Protein AF-0000000066314876 (afdb_homodimer)

GO terms:
  GO:0000307 cyclin-dependent protein kinase holoenzyme complex (C, IDA)
  GO:2001178 positive regulation of mediator complex assembly (P, IDA)
  GO:0005634 nucleus (C, HDA)

Structure (mmCIF, N/CA/C/O backbone):
data_AF-0000000066314876-model_v1
#
loop_
_entity.id
_entity.type
_entity.pdbx_description
1 polymer 'Uncharacterized cyclin-L1-like protein C1296.05c'
#
loop_
_atom_site.group_PDB
_atom_site.id
_atom_site.type_symbol
_atom_site.label_atom_id
_atom_site.label_alt_id
_atom_site.label_comp_id
_atom_site.label_asym_id
_atom_site.label_entity_id
_atom_site.label_seq_id
_atom_site.pdbx_PDB_ins_code
_atom_site.Cartn_x
_atom_site.Cartn_y
_atom_site.Cartn_z
_atom_site.occupancy
_atom_site.B_iso_or_equiv
_atom_site.auth_seq_id
_atom_site.auth_comp_id
_atom_site.auth_asym_id
_atom_site.auth_atom_id
_atom_site.pdbx_PDB_model_num
ATOM 1 N N . MET A 1 1 ? -9.469 34.906 3.01 1 32.78 1 MET A N 1
ATOM 2 C CA . MET A 1 1 ? -9.688 34.094 1.82 1 32.78 1 MET A CA 1
ATOM 3 C C . MET A 1 1 ? -9.141 32.688 2.02 1 32.78 1 MET A C 1
ATOM 5 O O . MET A 1 1 ? -9.594 31.734 1.369 1 32.78 1 MET A O 1
ATOM 9 N N . ALA A 1 2 ? -8 32.656 2.814 1 41.06 2 ALA A N 1
ATOM 10 C CA . ALA A 1 2 ? -7.234 31.469 3.164 1 41.06 2 ALA A CA 1
ATOM 11 C C . ALA A 1 2 ? -8.039 30.562 4.09 1 41.06 2 ALA A C 1
ATOM 13 O O . ALA A 1 2 ? -7.887 29.328 4.047 1 41.06 2 ALA A O 1
ATOM 14 N N . ASP A 1 3 ? -8.867 31.156 4.742 1 45.91 3 ASP A N 1
ATOM 15 C CA . ASP A 1 3 ? -9.68 30.547 5.785 1 45.91 3 ASP A CA 1
ATOM 16 C C . ASP A 1 3 ? -10.609 29.484 5.203 1 45.91 3 ASP A C 1
ATOM 18 O O . ASP A 1 3 ? -10.891 28.469 5.844 1 45.91 3 ASP A O 1
ATOM 22 N N . SER A 1 4 ? -11.047 29.797 3.988 1 48.03 4 SER A N 1
ATOM 23 C CA . SER A 1 4 ? -12.086 29.016 3.328 1 48.03 4 SER A CA 1
ATOM 24 C C . SER A 1 4 ? -11.555 27.672 2.828 1 48.03 4 SER A C 1
ATOM 26 O O . SER A 1 4 ? -12.328 26.781 2.508 1 48.03 4 SER A O 1
ATOM 28 N N . LEU A 1 5 ? -10.211 27.625 2.797 1 53.84 5 LEU A N 1
ATOM 29 C CA . LEU A 1 5 ? -9.602 26.5 2.102 1 53.84 5 LEU A CA 1
ATOM 30 C C . LEU A 1 5 ? -9.172 25.422 3.09 1 53.84 5 LEU A C 1
ATOM 32 O O . LEU A 1 5 ? -8.602 24.391 2.693 1 53.84 5 LEU A O 1
ATOM 36 N N . VAL A 1 6 ? -9.484 25.781 4.359 1 63.75 6 VAL A N 1
ATOM 37 C CA . VAL A 1 6 ? -8.914 24.859 5.332 1 63.75 6 VAL A CA 1
ATOM 38 C C . VAL A 1 6 ? -10.031 24.266 6.199 1 63.75 6 VAL A C 1
ATOM 40 O O . VAL A 1 6 ? -10.922 24.984 6.645 1 63.75 6 VAL A O 1
ATOM 43 N N . HIS A 1 7 ? -10.102 23.047 6.176 1 69.38 7 HIS A N 1
ATOM 44 C CA . HIS A 1 7 ? -11.016 22.406 7.109 1 69.38 7 HIS A CA 1
ATOM 45 C C . HIS A 1 7 ? -10.656 22.734 8.555 1 69.38 7 HIS A C 1
ATOM 47 O O . HIS A 1 7 ? -9.547 23.188 8.828 1 69.38 7 HIS A O 1
ATOM 53 N N . SER A 1 8 ? -11.727 22.656 9.359 1 74.56 8 SER A N 1
ATOM 54 C CA . SER A 1 8 ? -11.523 22.938 10.773 1 74.56 8 SER A CA 1
ATOM 55 C C . SER A 1 8 ? -10.477 22 11.383 1 74.56 8 SER A C 1
ATOM 57 O O . SER A 1 8 ? -10.5 20.797 11.141 1 74.56 8 SER A O 1
ATOM 59 N N . LEU A 1 9 ? -9.547 22.609 12.031 1 82.44 9 LEU A N 1
ATOM 60 C CA . LEU A 1 9 ? -8.523 21.859 12.742 1 82.44 9 LEU A CA 1
ATOM 61 C C . LEU A 1 9 ? -9.031 21.391 14.102 1 82.44 9 LEU A C 1
ATOM 63 O O . LEU A 1 9 ? -9.992 21.953 14.633 1 82.44 9 LEU A O 1
ATOM 67 N N . ALA A 1 10 ? -8.461 20.359 14.609 1 87.06 10 ALA A N 1
ATOM 68 C CA . ALA A 1 10 ? -8.867 19.828 15.906 1 87.06 10 ALA A CA 1
ATOM 69 C C . ALA A 1 10 ? -8.461 20.766 17.047 1 87.06 10 ALA A C 1
ATOM 71 O O . ALA A 1 10 ? -7.375 21.344 17.016 1 87.06 10 ALA A O 1
ATOM 72 N N . SER A 1 11 ? -9.352 20.922 17.984 1 88.06 11 SER A N 1
ATOM 73 C CA . SER A 1 11 ? -9.047 21.719 19.188 1 88.06 11 SER A CA 1
ATOM 74 C C . SER A 1 11 ? -8.18 20.938 20.156 1 88.06 11 SER A C 1
ATOM 76 O O . SER A 1 11 ? -8.062 19.719 20.047 1 88.06 11 SER A O 1
ATOM 78 N N . SER A 1 12 ? -7.59 21.641 21.062 1 89.12 12 SER A N 1
ATOM 79 C CA . SER A 1 12 ? -6.785 21 22.094 1 89.12 12 SER A CA 1
ATOM 80 C C . SER A 1 12 ? -7.617 20.016 22.906 1 89.12 12 SER A C 1
ATOM 82 O O . SER A 1 12 ? -7.129 18.953 23.281 1 89.12 12 SER A O 1
ATOM 84 N N . SER A 1 13 ? -8.812 20.422 23.172 1 90.31 13 SER A N 1
ATOM 85 C CA . SER A 1 13 ? -9.695 19.547 23.938 1 90.31 13 SER A CA 1
ATOM 86 C C . SER A 1 13 ? -10.008 18.266 23.172 1 90.31 13 SER A C 1
ATOM 88 O O . SER A 1 13 ? -10.062 17.188 23.766 1 90.31 13 SER A O 1
ATOM 90 N N . GLN A 1 14 ? -10.203 18.391 21.906 1 89.62 14 GLN A N 1
ATOM 91 C CA . GLN A 1 14 ? -10.469 17.234 21.062 1 89.62 14 GLN A CA 1
ATOM 92 C C . GLN A 1 14 ? -9.258 16.297 21.031 1 89.62 14 GLN A C 1
ATOM 94 O O . GLN A 1 14 ? -9.414 15.07 21.078 1 89.62 14 GLN A O 1
ATOM 99 N N . LEU A 1 15 ? -8.117 16.891 20.953 1 90.56 15 LEU A N 1
ATOM 100 C CA . LEU A 1 15 ? -6.883 16.109 20.906 1 90.56 15 LEU A CA 1
ATOM 101 C C . LEU A 1 15 ? -6.652 15.375 22.234 1 90.56 15 LEU A C 1
ATOM 103 O O . LEU A 1 15 ? -6.211 14.227 22.234 1 90.56 15 LEU A O 1
ATOM 107 N N . GLU A 1 16 ? -6.965 16.047 23.328 1 90.5 16 GLU A N 1
ATOM 108 C CA . GLU A 1 16 ? -6.855 15.414 24.641 1 90.5 16 GLU A CA 1
ATOM 109 C C . GLU A 1 16 ? -7.828 14.25 24.781 1 90.5 16 GLU A C 1
ATOM 111 O O . GLU A 1 16 ? -7.48 13.203 25.328 1 90.5 16 GLU A O 1
ATOM 116 N N . ALA A 1 17 ? -8.977 14.508 24.344 1 89.94 17 ALA A N 1
ATOM 117 C CA . ALA A 1 17 ? -9.977 13.445 24.359 1 89.94 17 ALA A CA 1
ATOM 118 C C . ALA A 1 17 ? -9.523 12.25 23.531 1 89.94 17 ALA A C 1
ATOM 120 O O . ALA A 1 17 ? -9.648 11.102 23.969 1 89.94 17 ALA A O 1
ATOM 121 N N . PHE A 1 18 ? -8.984 12.484 22.359 1 92 18 PHE A N 1
ATOM 122 C CA . PHE A 1 18 ? -8.477 11.43 21.484 1 92 18 PHE A CA 1
ATOM 123 C C . PHE A 1 18 ? -7.375 10.641 22.188 1 92 18 PHE A C 1
ATOM 125 O O . PHE A 1 18 ? -7.387 9.406 22.172 1 92 18 PHE A O 1
ATOM 132 N N . ASP A 1 19 ? -6.512 11.32 22.844 1 88.56 19 ASP A N 1
ATOM 133 C CA . ASP A 1 19 ? -5.344 10.703 23.469 1 88.56 19 ASP A CA 1
ATOM 134 C C . ASP A 1 19 ? -5.75 9.867 24.688 1 88.56 19 ASP A C 1
ATOM 136 O O . ASP A 1 19 ? -4.984 9.008 25.141 1 88.56 19 ASP A O 1
ATOM 140 N N . SER A 1 20 ? -6.914 10.148 25.188 1 89.75 20 SER A N 1
ATOM 141 C CA . SER A 1 20 ? -7.383 9.43 26.359 1 89.75 20 SER A CA 1
ATOM 142 C C . SER A 1 20 ? -7.945 8.062 25.984 1 89.75 20 SER A C 1
ATOM 144 O O . SER A 1 20 ? -8.125 7.199 26.859 1 89.75 20 SER A O 1
ATOM 146 N N . PHE A 1 21 ? -8.18 7.867 24.75 1 86.06 21 PHE A N 1
ATOM 147 C CA . PHE A 1 21 ? -8.742 6.594 24.297 1 86.06 21 PHE A CA 1
ATOM 148 C C . PHE A 1 21 ? -7.633 5.574 24.062 1 86.06 21 PHE A C 1
ATOM 150 O O . PHE A 1 21 ? -6.676 5.844 23.328 1 86.06 21 PHE A O 1
ATOM 157 N N . GLU A 1 22 ? -7.883 4.469 24.656 1 79.25 22 GLU A N 1
ATOM 158 C CA . GLU A 1 22 ? -6.902 3.398 24.531 1 79.25 22 GLU A CA 1
ATOM 159 C C . GLU A 1 22 ? -6.793 2.912 23.094 1 79.25 22 GLU A C 1
ATOM 161 O O . GLU A 1 22 ? -7.809 2.684 22.438 1 79.25 22 GLU A O 1
ATOM 166 N N . TYR A 1 23 ? -5.633 2.898 22.5 1 78 23 TYR A N 1
ATOM 167 C CA . TYR A 1 23 ? -5.258 2.326 21.203 1 78 23 TYR A CA 1
ATOM 168 C C . TYR A 1 23 ? -5.805 3.162 20.062 1 78 23 TYR A C 1
ATOM 170 O O . TYR A 1 23 ? -5.895 2.686 18.922 1 78 23 TYR A O 1
ATOM 178 N N . ALA A 1 24 ? -6.242 4.387 20.406 1 85.56 24 ALA A N 1
ATOM 179 C CA . ALA A 1 24 ? -6.812 5.238 19.359 1 85.56 24 ALA A CA 1
ATOM 180 C C . ALA A 1 24 ? -5.828 5.441 18.219 1 85.56 24 ALA A C 1
ATOM 182 O O . ALA A 1 24 ? -6.191 5.293 17.047 1 85.56 24 ALA A O 1
ATOM 183 N N . GLU A 1 25 ? -4.59 5.691 18.547 1 84.44 25 GLU A N 1
ATOM 184 C CA . GLU A 1 25 ? -3.584 5.938 17.516 1 84.44 25 GLU A CA 1
ATOM 185 C C . GLU A 1 25 ? -3.271 4.66 16.75 1 84.44 25 GLU A C 1
ATOM 187 O O . GLU A 1 25 ? -3.078 4.703 15.523 1 84.44 25 GLU A O 1
ATOM 192 N N . GLU A 1 26 ? -3.25 3.555 17.422 1 81.06 26 GLU A N 1
ATOM 193 C CA . GLU A 1 26 ? -3.006 2.27 16.781 1 81.06 26 GLU A CA 1
ATOM 194 C C . GLU A 1 26 ? -4.125 1.922 15.805 1 81.06 26 GLU A C 1
ATOM 196 O O . GLU A 1 26 ? -3.869 1.436 14.703 1 81.06 26 GLU A O 1
ATOM 201 N N . LEU A 1 27 ? -5.324 2.229 16.188 1 85.06 27 LEU A N 1
ATOM 202 C CA . LEU A 1 27 ? -6.469 1.949 15.328 1 85.06 27 LEU A CA 1
ATOM 203 C C . LEU A 1 27 ? -6.5 2.895 14.133 1 85.06 27 LEU A C 1
ATOM 205 O O . LEU A 1 27 ? -6.875 2.494 13.031 1 85.06 27 LEU A O 1
ATOM 209 N N . CYS A 1 28 ? -6.039 4.105 14.391 1 89.75 28 CYS A N 1
ATOM 210 C CA . CYS A 1 28 ? -5.953 5.051 13.281 1 89.75 28 CYS A CA 1
ATOM 211 C C . CYS A 1 28 ? -4.883 4.625 12.289 1 89.75 28 CYS A C 1
ATOM 213 O O . CYS A 1 28 ? -5.055 4.773 11.078 1 89.75 28 CYS A O 1
ATOM 215 N N . THR A 1 29 ? -3.852 4.098 12.812 1 84 29 THR A N 1
ATOM 216 C CA . THR A 1 29 ? -2.795 3.594 11.945 1 84 29 THR A CA 1
ATOM 217 C C . THR A 1 29 ? -3.297 2.42 11.102 1 84 29 THR A C 1
ATOM 219 O O . THR A 1 29 ? -3.074 2.375 9.891 1 84 29 THR A O 1
ATOM 222 N N . LEU A 1 30 ? -3.965 1.536 11.734 1 84.38 30 LEU A N 1
ATOM 223 C CA . LEU A 1 30 ? -4.512 0.375 11.047 1 84.38 30 LEU A CA 1
ATOM 224 C C . LEU A 1 30 ? -5.535 0.802 9.992 1 84.38 30 LEU A C 1
ATOM 226 O O . LEU A 1 30 ? -5.512 0.308 8.859 1 84.38 30 LEU A O 1
ATOM 230 N N . GLY A 1 31 ? -6.453 1.703 10.383 1 91 31 GLY A N 1
ATOM 231 C CA . GLY A 1 31 ? -7.43 2.213 9.43 1 91 31 GLY A CA 1
ATOM 232 C C . GLY A 1 31 ? -6.801 2.887 8.227 1 91 31 GLY A C 1
ATOM 233 O O . GLY A 1 31 ? -7.262 2.711 7.102 1 91 31 GLY A O 1
ATOM 234 N N . SER A 1 32 ? -5.754 3.627 8.508 1 92 32 SER A N 1
ATOM 235 C CA . SER A 1 32 ? -5.039 4.281 7.418 1 92 32 SER A CA 1
ATOM 236 C C . SER A 1 32 ? -4.398 3.258 6.484 1 92 32 SER A C 1
ATOM 238 O O . SER A 1 32 ? -4.375 3.447 5.266 1 92 32 SER A O 1
ATOM 240 N N . GLU A 1 33 ? -3.904 2.211 7.035 1 87.19 33 GLU A N 1
ATOM 241 C CA . GLU A 1 33 ? -3.334 1.134 6.234 1 87.19 33 GLU A CA 1
ATOM 242 C C . GLU A 1 33 ? -4.402 0.457 5.379 1 87.19 33 GLU A C 1
ATOM 244 O O . GLU A 1 33 ? -4.16 0.132 4.215 1 87.19 33 GLU A O 1
ATOM 249 N N . TRP A 1 34 ? -5.535 0.265 5.992 1 90.94 34 TRP A N 1
ATOM 250 C CA . TRP A 1 34 ? -6.637 -0.351 5.258 1 90.94 34 TRP A CA 1
ATOM 251 C C . TRP A 1 34 ? -7.078 0.534 4.098 1 90.94 34 TRP A C 1
ATOM 253 O O . TRP A 1 34 ? -7.383 0.036 3.01 1 90.94 34 TRP A O 1
ATOM 263 N N . ILE A 1 35 ? -7.078 1.806 4.32 1 96.38 35 ILE A N 1
ATOM 264 C CA . ILE A 1 35 ? -7.473 2.736 3.266 1 96.38 35 ILE A CA 1
ATOM 265 C C . ILE A 1 35 ? -6.441 2.703 2.141 1 96.38 35 ILE A C 1
ATOM 267 O O . ILE A 1 35 ? -6.801 2.668 0.961 1 96.38 35 ILE A O 1
ATOM 271 N N . GLN A 1 36 ? -5.254 2.684 2.49 1 91.81 36 GLN A N 1
ATOM 272 C CA . GLN A 1 36 ? -4.191 2.615 1.49 1 91.81 36 GLN A CA 1
ATOM 273 C C . GLN A 1 36 ? -4.281 1.325 0.679 1 91.81 36 GLN A C 1
ATOM 275 O O . GLN A 1 36 ? -4.172 1.348 -0.548 1 91.81 36 GLN A O 1
ATOM 280 N N . GLU A 1 37 ? -4.449 0.234 1.355 1 90.19 37 GLU A N 1
ATOM 281 C CA . GLU A 1 37 ? -4.562 -1.05 0.67 1 90.19 37 GLU A CA 1
ATOM 282 C C . GLU A 1 37 ? -5.816 -1.104 -0.197 1 90.19 37 GLU A C 1
ATOM 284 O O . GLU A 1 37 ? -5.797 -1.668 -1.293 1 90.19 37 GLU A O 1
ATOM 289 N N . ALA A 1 38 ? -6.887 -0.583 0.351 1 94.06 38 ALA A N 1
ATOM 290 C CA . ALA A 1 38 ? -8.109 -0.504 -0.445 1 94.06 38 ALA A CA 1
ATOM 291 C C . ALA A 1 38 ? -7.879 0.289 -1.728 1 94.06 38 ALA A C 1
ATOM 293 O O . ALA A 1 38 ? -8.445 -0.034 -2.775 1 94.06 38 ALA A O 1
ATOM 294 N N . GLY A 1 39 ? -7.098 1.348 -1.614 1 94.38 39 GLY A N 1
ATOM 295 C CA . GLY A 1 39 ? -6.75 2.117 -2.799 1 94.38 39 GLY A CA 1
ATOM 296 C C . GLY A 1 39 ? -6.125 1.275 -3.895 1 94.38 39 GLY A C 1
ATOM 297 O O . GLY A 1 39 ? -6.461 1.426 -5.07 1 94.38 39 GLY A O 1
ATOM 298 N N . VAL A 1 40 ? -5.32 0.386 -3.467 1 88.75 40 VAL A N 1
ATOM 299 C CA . VAL A 1 40 ? -4.641 -0.498 -4.41 1 88.75 40 VAL A CA 1
ATOM 300 C C . VAL A 1 40 ? -5.641 -1.498 -4.988 1 88.75 40 VAL A C 1
ATOM 302 O O . VAL A 1 40 ? -5.734 -1.652 -6.207 1 88.75 40 VAL A O 1
ATOM 305 N N . LEU A 1 41 ? -6.387 -2.143 -4.148 1 88.81 41 LEU A N 1
ATOM 306 C CA . LEU A 1 41 ? -7.262 -3.244 -4.539 1 88.81 41 LEU A CA 1
ATOM 307 C C . LEU A 1 41 ? -8.422 -2.74 -5.391 1 88.81 41 LEU A C 1
ATOM 309 O O . LEU A 1 41 ? -8.922 -3.463 -6.254 1 88.81 41 LEU A O 1
ATOM 313 N N . LEU A 1 42 ? -8.828 -1.442 -5.203 1 91.62 42 LEU A N 1
ATOM 314 C CA . LEU A 1 42 ? -9.953 -0.854 -5.93 1 91.62 42 LEU A CA 1
ATOM 315 C C . LEU A 1 42 ? -9.461 0.011 -7.082 1 91.62 42 LEU A C 1
ATOM 317 O O . LEU A 1 42 ? -10.266 0.592 -7.816 1 91.62 42 LEU A O 1
ATOM 321 N N . ASN A 1 43 ? -8.172 0.084 -7.195 1 88.81 43 ASN A N 1
ATOM 322 C CA . ASN A 1 43 ? -7.551 0.905 -8.234 1 88.81 43 ASN A CA 1
ATOM 323 C C . ASN A 1 43 ? -7.969 2.367 -8.109 1 88.81 43 ASN A C 1
ATOM 325 O O . ASN A 1 43 ? -8.367 2.984 -9.102 1 88.81 43 ASN A O 1
ATOM 329 N N . LEU A 1 44 ? -7.938 2.865 -6.918 1 93.75 44 LEU A N 1
ATOM 330 C CA . LEU A 1 44 ? -8.211 4.281 -6.695 1 93.75 44 LEU A CA 1
ATOM 331 C C . LEU A 1 44 ? -6.996 5.133 -7.047 1 93.75 44 LEU A C 1
ATOM 333 O O . LEU A 1 44 ? -5.859 4.668 -6.953 1 93.75 44 LEU A O 1
ATOM 337 N N . THR A 1 45 ? -7.27 6.324 -7.426 1 91.75 45 THR A N 1
ATOM 338 C CA . THR A 1 45 ? -6.16 7.246 -7.645 1 91.75 45 THR A CA 1
ATOM 339 C C . THR A 1 45 ? -5.523 7.645 -6.316 1 91.75 45 THR A C 1
ATOM 341 O O . THR A 1 45 ? -6.176 7.609 -5.27 1 91.75 45 THR A O 1
ATOM 344 N N . GLN A 1 46 ? -4.316 8.047 -6.395 1 89.12 46 GLN A N 1
ATOM 345 C CA . GLN A 1 46 ? -3.639 8.508 -5.188 1 89.12 46 GLN A CA 1
ATOM 346 C C . GLN A 1 46 ? -4.344 9.727 -4.594 1 89.12 46 GLN A C 1
ATOM 348 O O . GLN A 1 46 ? -4.395 9.883 -3.371 1 89.12 46 GLN A O 1
ATOM 353 N N . ASN A 1 47 ? -4.863 10.586 -5.457 1 92.44 47 ASN A N 1
ATOM 354 C CA . ASN A 1 47 ? -5.633 11.734 -4.98 1 92.44 47 ASN A CA 1
ATOM 355 C C . ASN A 1 47 ? -6.824 11.297 -4.133 1 92.44 47 ASN A C 1
ATOM 357 O O . ASN A 1 47 ? -7.074 11.859 -3.064 1 92.44 47 ASN A O 1
ATOM 361 N N . CYS A 1 48 ? -7.48 10.289 -4.598 1 95.94 48 CYS A N 1
ATOM 362 C CA . CYS A 1 48 ? -8.633 9.773 -3.873 1 95.94 48 CYS A CA 1
ATOM 363 C C . CYS A 1 48 ? -8.219 9.18 -2.531 1 95.94 48 CYS A C 1
ATOM 365 O O . CYS A 1 48 ? -8.859 9.438 -1.51 1 95.94 48 CYS A O 1
ATOM 367 N N . VAL A 1 49 ? -7.168 8.461 -2.508 1 96.12 49 VAL A N 1
ATOM 368 C CA . VAL A 1 49 ? -6.688 7.816 -1.287 1 96.12 49 VAL A CA 1
ATOM 369 C C . VAL A 1 49 ? -6.324 8.883 -0.254 1 96.12 49 VAL A C 1
ATOM 371 O O . VAL A 1 49 ? -6.668 8.758 0.923 1 96.12 49 VAL A O 1
ATOM 374 N N . ILE A 1 50 ? -5.668 9.945 -0.71 1 94.38 50 ILE A N 1
ATOM 375 C CA . ILE A 1 50 ? -5.266 11.023 0.187 1 94.38 50 ILE A CA 1
ATOM 376 C C . ILE A 1 50 ? -6.504 11.664 0.812 1 94.38 50 ILE A C 1
ATOM 378 O O . ILE A 1 50 ? -6.543 11.898 2.021 1 94.38 50 ILE A O 1
ATOM 382 N N . VAL A 1 51 ? -7.477 11.898 -0.003 1 95.5 51 VAL A N 1
ATOM 383 C CA . VAL A 1 51 ? -8.727 12.492 0.472 1 95.5 51 VAL A CA 1
ATOM 384 C C . VAL A 1 51 ? -9.375 11.562 1.495 1 95.5 51 VAL A C 1
ATOM 386 O O . VAL A 1 51 ? -9.828 12.016 2.553 1 95.5 51 VAL A O 1
ATOM 389 N N . CYS A 1 52 ? -9.383 10.211 1.209 1 97.44 52 CYS A N 1
ATOM 390 C CA . CYS A 1 52 ? -9.953 9.227 2.127 1 97.44 52 CYS A CA 1
ATOM 391 C C . CYS A 1 52 ? -9.227 9.25 3.467 1 97.44 52 CYS A C 1
ATOM 393 O O . CYS A 1 52 ? -9.859 9.188 4.52 1 97.44 52 CYS A O 1
ATOM 395 N N . LEU A 1 53 ? -7.961 9.375 3.404 1 96.06 53 LEU A N 1
ATOM 396 C CA . LEU A 1 53 ? -7.141 9.359 4.609 1 96.06 53 LEU A CA 1
ATOM 397 C C . LEU A 1 53 ? -7.395 10.602 5.457 1 96.06 53 LEU A C 1
ATOM 399 O O . LEU A 1 53 ? -7.492 10.516 6.684 1 96.06 53 LEU A O 1
ATOM 403 N N . ILE A 1 54 ? -7.539 11.758 4.812 1 94.5 54 ILE A N 1
ATOM 404 C CA . ILE A 1 54 ? -7.777 13 5.535 1 94.5 54 ILE A CA 1
ATOM 405 C C . ILE A 1 54 ? -9.164 12.977 6.168 1 94.5 54 ILE A C 1
ATOM 407 O O . ILE A 1 54 ? -9.328 13.328 7.336 1 94.5 54 ILE A O 1
ATOM 411 N N . LEU A 1 55 ? -10.133 12.469 5.426 1 95.62 55 LEU A N 1
ATOM 412 C CA . LEU A 1 55 ? -11.484 12.32 5.965 1 95.62 55 LEU A CA 1
ATOM 413 C C . LEU A 1 55 ? -11.484 11.406 7.188 1 95.62 55 LEU A C 1
ATOM 415 O O . LEU A 1 55 ? -12.094 11.734 8.211 1 95.62 55 LEU A O 1
ATOM 419 N N . PHE A 1 56 ? -10.789 10.336 7.102 1 97.06 56 PHE A N 1
ATOM 420 C CA . PHE A 1 56 ? -10.695 9.328 8.148 1 97.06 56 PHE A CA 1
ATOM 421 C C . PHE A 1 56 ? -10.086 9.922 9.414 1 97.06 56 PHE A C 1
ATOM 423 O O . PHE A 1 56 ? -10.633 9.758 10.508 1 97.06 56 PHE A O 1
ATOM 430 N N . ARG A 1 57 ? -9.023 10.641 9.219 1 93.94 57 ARG A N 1
ATOM 431 C CA . ARG A 1 57 ? -8.336 11.219 10.359 1 93.94 57 ARG A CA 1
ATOM 432 C C . ARG A 1 57 ? -9.156 12.336 10.992 1 93.94 57 ARG A C 1
ATOM 434 O O . ARG A 1 57 ? -9.18 12.484 12.219 1 93.94 57 ARG A O 1
ATOM 441 N N . ARG A 1 58 ? -9.789 13.117 10.195 1 93.19 58 ARG A N 1
ATOM 442 C CA . ARG A 1 58 ? -10.641 14.18 10.711 1 93.19 58 ARG A CA 1
ATOM 443 C C . ARG A 1 58 ? -11.773 13.602 11.562 1 93.19 58 ARG A C 1
ATOM 445 O O . ARG A 1 58 ? -12.031 14.078 12.672 1 93.19 58 ARG A O 1
ATOM 452 N N . TYR A 1 59 ? -12.391 12.578 11.062 1 95.88 59 TYR A N 1
ATOM 453 C CA . TYR A 1 59 ? -13.492 11.969 11.797 1 95.88 59 TYR A CA 1
ATOM 454 C C . TYR A 1 59 ? -13 11.312 13.078 1 95.88 59 TYR A C 1
ATOM 456 O O . TYR A 1 59 ? -13.562 11.531 14.156 1 95.88 59 TYR A O 1
ATOM 464 N N . CYS A 1 60 ? -11.945 10.539 12.984 1 95 60 CYS A N 1
ATOM 465 C CA . CYS A 1 60 ? -11.477 9.734 14.102 1 95 60 CYS A CA 1
ATOM 466 C C . CYS A 1 60 ? -10.891 10.609 15.203 1 95 60 CYS A C 1
ATOM 468 O O . CYS A 1 60 ? -10.844 10.195 16.359 1 95 60 CYS A O 1
ATOM 470 N N . THR A 1 61 ? -10.477 11.797 14.828 1 92.44 61 THR A N 1
ATOM 471 C CA . THR A 1 61 ? -9.992 12.711 15.852 1 92.44 61 THR A CA 1
ATOM 472 C C . THR A 1 61 ? -11.148 13.258 16.688 1 92.44 61 THR A C 1
ATOM 474 O O . THR A 1 61 ? -11.008 13.477 17.891 1 92.44 61 THR A O 1
ATOM 477 N N . LEU A 1 62 ? -12.273 13.445 16.062 1 92.25 62 LEU A N 1
ATOM 478 C CA . LEU A 1 62 ? -13.477 13.898 16.75 1 92.25 62 LEU A CA 1
ATOM 479 C C . LEU A 1 62 ? -14.133 12.758 17.516 1 92.25 62 LEU A C 1
ATOM 481 O O . LEU A 1 62 ? -14.633 12.953 18.625 1 92.25 62 LEU A O 1
ATOM 485 N N . TYR A 1 63 ? -14.086 11.578 16.844 1 93.75 63 TYR A N 1
ATOM 486 C CA . TYR A 1 63 ? -14.664 10.367 17.406 1 93.75 63 TYR A CA 1
ATOM 487 C C . TYR A 1 63 ? -13.68 9.211 17.344 1 93.75 63 TYR A C 1
ATOM 489 O O . TYR A 1 63 ? -13.68 8.422 16.406 1 93.75 63 TYR A O 1
ATOM 497 N N . PRO A 1 64 ? -12.875 9.109 18.406 1 92.38 64 PRO A N 1
ATOM 498 C CA . PRO A 1 64 ? -11.867 8.039 18.406 1 92.38 64 PRO A CA 1
ATOM 499 C C . PRO A 1 64 ? -12.453 6.672 18.078 1 92.38 64 PRO A C 1
ATOM 501 O O . PRO A 1 64 ? -13.5 6.305 18.625 1 92.38 64 PRO A O 1
ATOM 504 N N . PRO A 1 65 ? -11.805 5.953 17.188 1 91.62 65 PRO A N 1
ATOM 505 C CA . PRO A 1 65 ? -12.391 4.703 16.703 1 91.62 65 PRO A CA 1
ATOM 506 C C . PRO A 1 65 ? -12.297 3.568 17.719 1 91.62 65 PRO A C 1
ATOM 508 O O . PRO A 1 65 ? -11.367 3.535 18.531 1 91.62 65 PRO A O 1
ATOM 511 N N . ARG A 1 66 ? -13.289 2.668 17.672 1 87.38 66 ARG A N 1
ATOM 512 C CA . ARG A 1 66 ? -13.281 1.384 18.359 1 87.38 66 ARG A CA 1
ATOM 513 C C . ARG A 1 66 ? -13.156 0.229 17.375 1 87.38 66 ARG A C 1
ATOM 515 O O . ARG A 1 66 ? -13.547 0.357 16.203 1 87.38 66 ARG A O 1
ATOM 522 N N . VAL A 1 67 ? -12.688 -0.855 17.812 1 83.12 67 VAL A N 1
ATOM 523 C CA . VAL A 1 67 ? -12.367 -2.01 16.984 1 83.12 67 VAL A CA 1
ATOM 524 C C . VAL A 1 67 ? -13.594 -2.428 16.172 1 83.12 67 VAL A C 1
ATOM 526 O O . VAL A 1 67 ? -13.516 -2.6 14.961 1 83.12 67 VAL A O 1
ATOM 529 N N . PRO A 1 68 ? -14.789 -2.463 16.734 1 85.25 68 PRO A N 1
ATOM 530 C CA . PRO A 1 68 ? -15.945 -2.982 15.992 1 85.25 68 PRO A CA 1
ATOM 531 C C . PRO A 1 68 ? -16.406 -2.033 14.891 1 85.25 68 PRO A C 1
ATOM 533 O O . PRO A 1 68 ? -17.125 -2.451 13.969 1 85.25 68 PRO A O 1
ATOM 536 N N . ASP A 1 69 ? -15.977 -0.789 14.977 1 91.5 69 ASP A N 1
ATOM 537 C CA . ASP A 1 69 ? -16.5 0.207 14.047 1 91.5 69 ASP A CA 1
ATOM 538 C C . ASP A 1 69 ? -15.477 0.573 12.984 1 91.5 69 ASP A C 1
ATOM 540 O O . ASP A 1 69 ? -15.781 1.293 12.031 1 91.5 69 ASP A O 1
ATOM 544 N N . LEU A 1 70 ? -14.281 0.059 13.094 1 92.25 70 LEU A N 1
ATOM 545 C CA . LEU A 1 70 ? -13.18 0.525 12.25 1 92.25 70 LEU A CA 1
ATOM 546 C C . LEU A 1 70 ? -13.469 0.251 10.781 1 92.25 70 LEU A C 1
ATOM 548 O O . LEU A 1 70 ? -13.25 1.115 9.93 1 92.25 70 LEU A O 1
ATOM 552 N N . ASP A 1 71 ? -14 -0.968 10.531 1 91.75 71 ASP A N 1
ATOM 553 C CA . ASP A 1 71 ? -14.266 -1.327 9.141 1 91.75 71 ASP A CA 1
ATOM 554 C C . ASP A 1 71 ? -15.352 -0.431 8.539 1 91.75 71 ASP A C 1
ATOM 556 O O . ASP A 1 71 ? -15.227 0.016 7.398 1 91.75 71 ASP A O 1
ATOM 560 N N . ALA A 1 72 ? -16.359 -0.092 9.336 1 96.44 72 ALA A N 1
ATOM 561 C CA . ALA A 1 72 ? -17.438 0.774 8.867 1 96.44 72 ALA A CA 1
ATOM 562 C C . ALA A 1 72 ? -16.938 2.186 8.586 1 96.44 72 ALA A C 1
ATOM 564 O O . ALA A 1 72 ? -17.328 2.816 7.609 1 96.44 72 ALA A O 1
ATOM 565 N N . ILE A 1 73 ? -16.078 2.67 9.445 1 98 73 ILE A N 1
ATOM 566 C CA . ILE A 1 73 ? -15.516 4.008 9.273 1 98 73 ILE A CA 1
ATOM 567 C C . ILE A 1 73 ? -14.672 4.051 8.008 1 98 73 ILE A C 1
ATOM 569 O O . ILE A 1 73 ? -14.781 4.988 7.207 1 98 73 ILE A O 1
ATOM 573 N N . VAL A 1 74 ? -13.836 3.018 7.805 1 97.69 74 VAL A N 1
ATOM 574 C CA . VAL A 1 74 ? -12.984 2.932 6.625 1 97.69 74 VAL A CA 1
ATOM 575 C C . VAL A 1 74 ? -13.844 2.883 5.367 1 97.69 74 VAL A C 1
ATOM 577 O O . VAL A 1 74 ? -13.609 3.641 4.418 1 97.69 74 VAL A O 1
ATOM 580 N N . MET A 1 75 ? -14.883 2.055 5.391 1 98.06 75 MET A N 1
ATOM 581 C CA . MET A 1 75 ? -15.766 1.947 4.238 1 98.06 75 MET A CA 1
ATOM 582 C C . MET A 1 75 ? -16.422 3.293 3.92 1 98.06 75 MET A C 1
ATOM 584 O O . MET A 1 75 ? -16.469 3.703 2.76 1 98.06 75 MET A O 1
ATOM 588 N N . ALA A 1 76 ? -16.875 3.945 4.91 1 98.62 76 ALA A N 1
ATOM 589 C CA . ALA A 1 76 ? -17.562 5.223 4.746 1 98.62 76 ALA A CA 1
ATOM 590 C C . ALA A 1 76 ? -16.625 6.273 4.148 1 98.62 76 ALA A C 1
ATOM 592 O O . ALA A 1 76 ? -17 6.988 3.215 1 98.62 76 ALA A O 1
ATOM 593 N N . CYS A 1 77 ? -15.438 6.344 4.664 1 98.38 77 CYS A N 1
ATOM 594 C CA . CYS A 1 77 ? -14.492 7.352 4.199 1 98.38 77 CYS A CA 1
ATOM 595 C C . CYS A 1 77 ? -14.055 7.07 2.766 1 98.38 77 CYS A C 1
ATOM 597 O O . CYS A 1 77 ? -13.867 7.996 1.975 1 98.38 77 CYS A O 1
ATOM 599 N N . VAL A 1 78 ? -13.891 5.785 2.422 1 98.56 78 VAL A N 1
ATOM 600 C CA . VAL A 1 78 ? -13.555 5.422 1.051 1 98.56 78 VAL A CA 1
ATOM 601 C C . VAL A 1 78 ? -14.719 5.762 0.122 1 98.56 78 VAL A C 1
ATOM 603 O O . VAL A 1 78 ? -14.508 6.266 -0.983 1 98.56 78 VAL A O 1
ATOM 606 N N . SER A 1 79 ? -15.898 5.52 0.598 1 98.31 79 SER A N 1
ATOM 607 C CA . SER A 1 79 ? -17.094 5.82 -0.191 1 98.31 79 SER A CA 1
ATOM 608 C C . SER A 1 79 ? -17.234 7.32 -0.425 1 98.31 79 SER A C 1
ATOM 610 O O . SER A 1 79 ? -17.406 7.762 -1.563 1 98.31 79 SER A O 1
ATOM 612 N N . ILE A 1 80 ? -17.125 8.109 0.611 1 98.12 80 ILE A N 1
ATOM 613 C CA . ILE A 1 80 ? -17.25 9.555 0.514 1 98.12 80 ILE A CA 1
ATOM 614 C C . ILE A 1 80 ? -16.125 10.117 -0.358 1 98.12 80 ILE A C 1
ATOM 616 O O . ILE A 1 80 ? -16.375 10.945 -1.239 1 98.12 80 ILE A O 1
ATOM 620 N N . GLY A 1 81 ? -14.914 9.633 -0.079 1 97.69 81 GLY A N 1
ATOM 621 C CA . GLY A 1 81 ? -13.766 10.109 -0.833 1 97.69 81 GLY A CA 1
ATOM 622 C C . GLY A 1 81 ? -13.859 9.805 -2.316 1 97.69 81 GLY A C 1
ATOM 623 O O . GLY A 1 81 ? -13.516 10.648 -3.15 1 97.69 81 GLY A O 1
ATOM 624 N N . SER A 1 82 ? -14.297 8.586 -2.654 1 97.62 82 SER A N 1
ATOM 625 C CA . SER A 1 82 ? -14.438 8.211 -4.059 1 97.62 82 SER A CA 1
ATOM 626 C C . SER A 1 82 ? -15.477 9.078 -4.758 1 97.62 82 SER A C 1
ATOM 628 O O . SER A 1 82 ? -15.289 9.477 -5.91 1 97.62 82 SER A O 1
ATOM 630 N N . LYS A 1 83 ? -16.531 9.398 -4.082 1 96.5 83 LYS A N 1
ATOM 631 C CA . LYS A 1 83 ? -17.578 10.258 -4.629 1 96.5 83 LYS A CA 1
ATOM 632 C C . LYS A 1 83 ? -17.078 11.688 -4.812 1 96.5 83 LYS A C 1
ATOM 634 O O . LYS A 1 83 ? -17.328 12.312 -5.844 1 96.5 83 LYS A O 1
ATOM 639 N N . THR A 1 84 ? -16.359 12.18 -3.865 1 95.31 84 THR A N 1
ATOM 640 C CA . THR A 1 84 ? -15.898 13.562 -3.863 1 95.31 84 THR A CA 1
ATOM 641 C C . THR A 1 84 ? -14.844 13.781 -4.945 1 95.31 84 THR A C 1
ATOM 643 O O . THR A 1 84 ? -14.758 14.867 -5.523 1 95.31 84 THR A O 1
ATOM 646 N N . THR A 1 85 ? -14.039 12.781 -5.25 1 95.56 85 THR A N 1
ATOM 647 C CA . THR A 1 85 ? -12.969 12.891 -6.234 1 95.56 85 THR A CA 1
ATOM 648 C C . THR A 1 85 ? -13.414 12.344 -7.586 1 95.56 85 THR A C 1
ATOM 650 O O . THR A 1 85 ? -12.617 12.273 -8.523 1 95.56 85 THR A O 1
ATOM 653 N N . GLU A 1 86 ? -14.594 11.867 -7.691 1 94.5 86 GLU A N 1
ATOM 654 C CA . GLU A 1 86 ? -15.164 11.289 -8.906 1 94.5 86 GLU A CA 1
ATOM 655 C C . GLU A 1 86 ? -14.352 10.086 -9.383 1 94.5 86 GLU A C 1
ATOM 657 O O . GLU A 1 86 ? -14.125 9.914 -10.578 1 94.5 86 GLU A O 1
ATOM 662 N N . THR A 1 87 ? -13.828 9.375 -8.477 1 93.31 87 THR A N 1
ATOM 663 C CA . THR A 1 87 ? -13.156 8.109 -8.75 1 93.31 87 THR A CA 1
ATOM 664 C C . THR A 1 87 ? -14.133 6.945 -8.625 1 93.31 87 THR A C 1
ATOM 666 O O . THR A 1 87 ? -14.766 6.77 -7.578 1 93.31 87 THR A O 1
ATOM 669 N N . PRO A 1 88 ? -14.25 6.172 -9.648 1 90.56 88 PRO A N 1
ATOM 670 C CA . PRO A 1 88 ? -15.242 5.09 -9.625 1 90.56 88 PRO A CA 1
ATOM 671 C C . PRO A 1 88 ? -14.922 4.016 -8.586 1 90.56 88 PRO A C 1
ATOM 673 O O . PRO A 1 88 ? -13.812 3.469 -8.586 1 90.56 88 PRO A O 1
ATOM 676 N N . ALA A 1 89 ? -15.859 3.719 -7.699 1 93 89 ALA A N 1
ATOM 677 C CA . ALA A 1 89 ? -15.836 2.619 -6.738 1 93 89 ALA A CA 1
ATOM 678 C C . ALA A 1 89 ? -17.25 2.283 -6.254 1 93 89 ALA A C 1
ATOM 680 O O . ALA A 1 89 ? -17.891 3.102 -5.598 1 93 89 ALA A O 1
ATOM 681 N N . SER A 1 90 ? -17.688 1.105 -6.555 1 92.62 90 SER A N 1
ATOM 682 C CA . SER A 1 90 ? -19.047 0.734 -6.152 1 92.62 90 SER A CA 1
ATOM 683 C C . SER A 1 90 ? -19.109 0.401 -4.664 1 92.62 90 SER A C 1
ATOM 685 O O . SER A 1 90 ? -18.125 -0.064 -4.086 1 92.62 90 SER A O 1
ATOM 687 N N . VAL A 1 91 ? -20.266 0.654 -4.098 1 92.81 91 VAL A N 1
ATOM 688 C CA . VAL A 1 91 ? -20.5 0.329 -2.695 1 92.81 91 VAL A CA 1
ATOM 689 C C . VAL A 1 91 ? -20.203 -1.148 -2.447 1 92.81 91 VAL A C 1
ATOM 691 O O . VAL A 1 91 ? -19.609 -1.506 -1.432 1 92.81 91 VAL A O 1
ATOM 694 N N . GLN A 1 92 ? -20.562 -1.889 -3.389 1 88.31 92 GLN A N 1
ATOM 695 C CA . GLN A 1 92 ? -20.359 -3.328 -3.271 1 88.31 92 GLN A CA 1
ATOM 696 C C . GLN A 1 92 ? -18.859 -3.66 -3.225 1 88.31 92 GLN A C 1
ATOM 698 O O . GLN A 1 92 ? -18.422 -4.457 -2.393 1 88.31 92 GLN A O 1
ATOM 703 N N . ASP A 1 93 ? -18.094 -3.068 -4.141 1 89.38 93 ASP A N 1
ATOM 704 C CA . ASP A 1 93 ? -16.672 -3.326 -4.191 1 89.38 93 ASP A CA 1
ATOM 705 C C . ASP A 1 93 ? -15.977 -2.846 -2.92 1 89.38 93 ASP A C 1
ATOM 707 O O . ASP A 1 93 ? -15.086 -3.52 -2.396 1 89.38 93 ASP A O 1
ATOM 711 N N . ILE A 1 94 ? -16.375 -1.696 -2.434 1 95 94 ILE A N 1
ATOM 712 C CA . ILE A 1 94 ? -15.805 -1.139 -1.213 1 95 94 ILE A CA 1
ATOM 713 C C . ILE A 1 94 ? -16.047 -2.092 -0.046 1 95 94 ILE A C 1
ATOM 715 O O . ILE A 1 94 ? -15.125 -2.418 0.705 1 95 94 ILE A O 1
ATOM 719 N N . CYS A 1 95 ? -17.266 -2.586 0.095 1 91.69 95 CYS A N 1
ATOM 720 C CA . CYS A 1 95 ? -17.609 -3.516 1.166 1 91.69 95 CYS A CA 1
ATOM 721 C C . CYS A 1 95 ? -16.797 -4.801 1.059 1 91.69 95 CYS A C 1
ATOM 723 O O . CYS A 1 95 ? -16.234 -5.266 2.051 1 91.69 95 CYS A O 1
ATOM 725 N N . ASN A 1 96 ? -16.703 -5.289 -0.143 1 85.75 96 ASN A N 1
ATOM 726 C CA . ASN A 1 96 ? -15.969 -6.531 -0.356 1 85.75 96 ASN A CA 1
ATOM 727 C C . ASN A 1 96 ? -14.5 -6.395 0.044 1 85.75 96 ASN A C 1
ATOM 729 O O . ASN A 1 96 ? -13.953 -7.27 0.721 1 85.75 96 ASN A O 1
ATOM 733 N N . VAL A 1 97 ? -13.898 -5.32 -0.361 1 90.5 97 VAL A N 1
ATOM 734 C CA . VAL A 1 97 ? -12.469 -5.121 -0.142 1 90.5 97 VAL A CA 1
ATOM 735 C C . VAL A 1 97 ? -12.203 -4.898 1.345 1 90.5 97 VAL A C 1
ATOM 737 O O . VAL A 1 97 ? -11.258 -5.461 1.9 1 90.5 97 VAL A O 1
ATOM 740 N N . VAL A 1 98 ? -13.016 -4.086 2.01 1 91.31 98 VAL A N 1
ATOM 741 C CA . VAL A 1 98 ? -12.75 -3.77 3.41 1 91.31 98 VAL A CA 1
ATOM 742 C C . VAL A 1 98 ? -13.039 -4.992 4.281 1 91.31 98 VAL A C 1
ATOM 744 O O . VAL A 1 98 ? -12.32 -5.254 5.25 1 91.31 98 VAL A O 1
ATOM 747 N N . VAL A 1 99 ? -14.062 -5.742 3.963 1 84.62 99 VAL A N 1
ATOM 748 C CA . VAL A 1 99 ? -14.328 -6.984 4.676 1 84.62 99 VAL A CA 1
ATOM 749 C C . VAL A 1 99 ? -13.148 -7.941 4.508 1 84.62 99 VAL A C 1
ATOM 751 O O . VAL A 1 99 ? -12.734 -8.602 5.461 1 84.62 99 VAL A O 1
ATOM 754 N N . TYR A 1 100 ? -12.633 -7.988 3.295 1 82.5 100 TYR A N 1
ATOM 755 C CA . TYR A 1 100 ? -11.453 -8.805 3.02 1 82.5 100 TYR A CA 1
ATOM 756 C C . TYR A 1 100 ? -10.281 -8.383 3.895 1 82.5 100 TYR A C 1
ATOM 758 O O . TYR A 1 100 ? -9.617 -9.227 4.5 1 82.5 100 TYR A O 1
ATOM 766 N N . LEU A 1 101 ? -10 -7.121 3.949 1 85.38 101 LEU A N 1
ATOM 767 C CA . LEU A 1 101 ? -8.883 -6.594 4.73 1 85.38 101 LEU A CA 1
ATOM 768 C C . LEU A 1 101 ? -9.07 -6.895 6.211 1 85.38 101 LEU A C 1
ATOM 770 O O . LEU A 1 101 ? -8.109 -7.234 6.906 1 85.38 101 LEU A O 1
ATOM 774 N N . LYS A 1 102 ? -10.289 -6.727 6.652 1 81.5 102 LYS A N 1
ATOM 775 C CA . LYS A 1 102 ? -10.609 -7.004 8.047 1 81.5 102 LYS A CA 1
ATOM 776 C C . LYS A 1 102 ? -10.383 -8.477 8.383 1 81.5 102 LYS A C 1
ATOM 778 O O . LYS A 1 102 ? -9.781 -8.797 9.414 1 81.5 102 LYS A O 1
ATOM 783 N N . GLU A 1 103 ? -10.859 -9.289 7.535 1 75.38 103 GLU A N 1
ATOM 784 C CA . GLU A 1 103 ? -10.727 -10.719 7.773 1 75.38 103 GLU A CA 1
ATOM 785 C C . GLU A 1 103 ? -9.266 -11.164 7.695 1 75.38 103 GLU A C 1
ATOM 787 O O . GLU A 1 103 ? -8.836 -12.039 8.453 1 75.38 103 GLU A O 1
ATOM 792 N N . ARG A 1 104 ? -8.625 -10.656 6.715 1 73.94 104 ARG A N 1
ATOM 793 C CA . ARG A 1 104 ? -7.195 -10.938 6.59 1 73.94 104 ARG A CA 1
ATOM 794 C C . ARG A 1 104 ? -6.445 -10.539 7.855 1 73.94 104 ARG A C 1
ATOM 796 O O . ARG A 1 104 ? -5.52 -11.234 8.281 1 73.94 104 ARG A O 1
ATOM 803 N N . PHE A 1 105 ? -6.848 -9.383 8.391 1 71.75 105 PHE A N 1
ATOM 804 C CA . PHE A 1 105 ? -6.195 -8.891 9.602 1 71.75 105 PHE A CA 1
ATOM 805 C C . PHE A 1 105 ? -6.555 -9.758 10.797 1 71.75 105 PHE A C 1
ATOM 807 O O . PHE A 1 105 ? -5.711 -10.023 11.656 1 71.75 105 PHE A O 1
ATOM 814 N N . LYS A 1 106 ? -7.902 -10.062 10.961 1 62.09 106 LYS A N 1
ATOM 815 C CA . LYS A 1 106 ? -8.359 -10.891 12.07 1 62.09 106 LYS A CA 1
ATOM 816 C C . LYS A 1 106 ? -7.68 -12.258 12.047 1 62.09 106 LYS A C 1
ATOM 818 O O . LYS A 1 106 ? -7.355 -12.82 13.094 1 62.09 106 LYS A O 1
ATOM 823 N N . ASP A 1 107 ? -7.91 -12.938 10.984 1 52.88 107 ASP A N 1
ATOM 824 C CA . ASP A 1 107 ? -7.527 -14.344 10.875 1 52.88 107 ASP A CA 1
ATOM 825 C C . ASP A 1 107 ? -6.008 -14.492 10.836 1 52.88 107 ASP A C 1
ATOM 827 O O . ASP A 1 107 ? -5.48 -15.328 10.102 1 52.88 107 ASP A O 1
ATOM 831 N N . THR A 1 108 ? -5.176 -13.5 11.156 1 44.88 108 THR A N 1
ATOM 832 C CA . THR A 1 108 ? -3.902 -14.023 11.633 1 44.88 108 THR A CA 1
ATOM 833 C C . THR A 1 108 ? -4.105 -15.336 12.375 1 44.88 108 THR A C 1
ATOM 835 O O . THR A 1 108 ? -3.203 -16.172 12.422 1 44.88 108 THR A O 1
ATOM 838 N N . ASN A 1 109 ? -5.094 -15.641 13.117 1 37.22 109 ASN A N 1
ATOM 839 C CA . ASN A 1 109 ? -5.586 -16.969 13.484 1 37.22 109 ASN A CA 1
ATOM 840 C C . ASN A 1 109 ? -6.566 -17.516 12.453 1 37.22 109 ASN A C 1
ATOM 842 O O . ASN A 1 109 ? -7.699 -17.859 12.789 1 37.22 109 ASN A O 1
ATOM 846 N N . PHE A 1 110 ? -6.512 -17.047 11.305 1 39 110 PHE A N 1
ATOM 847 C CA . PHE A 1 110 ? -7.359 -17.625 10.266 1 39 110 PHE A CA 1
ATOM 848 C C . PHE A 1 110 ? -7.609 -19.109 10.539 1 39 110 PHE A C 1
ATOM 850 O O . PHE A 1 110 ? -6.73 -19.938 10.312 1 39 110 PHE A O 1
ATOM 857 N N . GLU A 1 111 ? -7.781 -19.547 11.742 1 34.25 111 GLU A N 1
ATOM 858 C CA . GLU A 1 111 ? -8.242 -20.922 11.906 1 34.25 111 GLU A CA 1
ATOM 859 C C . GLU A 1 111 ? -8.922 -21.438 10.633 1 34.25 111 GLU A C 1
ATOM 861 O O . GLU A 1 111 ? -9.406 -20.641 9.828 1 34.25 111 GLU A O 1
ATOM 866 N N . ALA A 1 112 ? -8.703 -22.734 10.367 1 35.19 112 ALA A N 1
ATOM 867 C CA . ALA A 1 112 ? -9.312 -23.75 9.5 1 35.19 112 ALA A CA 1
ATOM 868 C C . ALA A 1 112 ? -10.742 -23.359 9.133 1 35.19 112 ALA A C 1
ATOM 870 O O . ALA A 1 112 ? -11.469 -24.156 8.523 1 35.19 112 ALA A O 1
ATOM 871 N N . ARG A 1 113 ? -11.312 -22.594 9.961 1 36.94 113 ARG A N 1
ATOM 872 C CA . ARG A 1 113 ? -12.734 -22.625 9.641 1 36.94 113 ARG A CA 1
ATOM 873 C C . ARG A 1 113 ? -13 -22.047 8.25 1 36.94 113 ARG A C 1
ATOM 875 O O . ARG A 1 113 ? -12.422 -21.016 7.883 1 36.94 113 ARG A O 1
ATOM 882 N N . GLY A 1 114 ? -13 -22.688 7.234 1 36.25 114 GLY A N 1
ATOM 883 C CA . GLY A 1 114 ? -13.5 -22.406 5.895 1 36.25 114 GLY A CA 1
ATOM 884 C C . GLY A 1 114 ? -13.828 -20.938 5.676 1 36.25 114 GLY A C 1
ATOM 885 O O . GLY A 1 114 ? -14.273 -20.25 6.598 1 36.25 114 GLY A O 1
ATOM 886 N N . PHE A 1 115 ? -12.906 -20.141 5.035 1 38 115 PHE A N 1
ATOM 887 C CA . PHE A 1 115 ? -13.609 -18.969 4.516 1 38 115 PHE A CA 1
ATOM 888 C C . PHE A 1 115 ? -15.117 -19.188 4.555 1 38 115 PHE A C 1
ATOM 890 O O . PHE A 1 115 ? -15.68 -19.844 3.67 1 38 115 PHE A O 1
ATOM 897 N N . ILE A 1 116 ? -15.586 -19.781 5.469 1 37.09 116 ILE A N 1
ATOM 898 C CA . ILE A 1 116 ? -17.031 -20.016 5.531 1 37.09 116 ILE A CA 1
ATOM 899 C C . ILE A 1 116 ? -17.766 -18.812 4.918 1 37.09 116 ILE A C 1
ATOM 901 O O . ILE A 1 116 ? -17.969 -17.797 5.582 1 37.09 116 ILE A O 1
ATOM 905 N N . ALA A 1 117 ? -17.469 -18.516 3.74 1 39.31 117 ALA A N 1
ATOM 906 C CA . ALA A 1 117 ? -18 -17.625 2.709 1 39.31 117 ALA A CA 1
ATOM 907 C C . ALA A 1 117 ? -19.516 -17.609 2.729 1 39.31 117 ALA A C 1
ATOM 909 O O . ALA A 1 117 ? -20.141 -16.625 2.324 1 39.31 117 ALA A O 1
ATOM 910 N N . HIS A 1 118 ? -20.047 -18.859 2.705 1 39.84 118 HIS A N 1
ATOM 911 C CA . HIS A 1 118 ? -21.391 -18.938 2.156 1 39.84 118 HIS A CA 1
ATOM 912 C C . HIS A 1 118 ? -22.281 -17.844 2.754 1 39.84 118 HIS A C 1
ATOM 914 O O . HIS A 1 118 ? -22.906 -17.078 2.02 1 39.84 118 HIS A O 1
ATOM 920 N N . ASP A 1 119 ? -22.734 -18.188 3.949 1 42.94 119 ASP A N 1
ATOM 921 C CA . ASP A 1 119 ? -23.844 -17.531 4.625 1 42.94 119 ASP A CA 1
ATOM 922 C C . ASP A 1 119 ? -23.453 -16.172 5.18 1 42.94 119 ASP A C 1
ATOM 924 O O . ASP A 1 119 ? -24.297 -15.32 5.418 1 42.94 119 ASP A O 1
ATOM 928 N N . LEU A 1 120 ? -22.281 -16.031 5.426 1 42.03 120 LEU A N 1
ATOM 929 C CA . LEU A 1 120 ? -21.719 -14.891 6.152 1 42.03 120 LEU A CA 1
ATOM 930 C C . LEU A 1 120 ? -21.594 -13.672 5.25 1 42.03 120 LEU A C 1
ATOM 932 O O . LEU A 1 120 ? -21.906 -12.555 5.672 1 42.03 120 LEU A O 1
ATOM 936 N N . TYR A 1 121 ? -21.125 -13.922 3.955 1 49.12 121 TYR A N 1
ATOM 937 C CA . TYR A 1 121 ? -20.875 -12.75 3.121 1 49.12 121 TYR A CA 1
ATOM 938 C C . TYR A 1 121 ? -22.172 -12.078 2.719 1 49.12 121 TYR A C 1
ATOM 940 O O . TYR A 1 121 ? -22.266 -10.844 2.691 1 49.12 121 TYR A O 1
ATOM 948 N N . SER A 1 122 ? -23.141 -13.023 2.309 1 55.38 122 SER A N 1
ATOM 949 C CA . SER A 1 122 ? -24.344 -12.32 1.906 1 55.38 122 SER A CA 1
ATOM 950 C C . SER A 1 122 ? -24.906 -11.492 3.055 1 55.38 122 SER A C 1
ATOM 952 O O . SER A 1 122 ? -25.172 -10.297 2.895 1 55.38 122 SER A O 1
ATOM 954 N N . GLU A 1 123 ? -25.234 -12.227 4.09 1 57.88 123 GLU A N 1
ATOM 955 C CA . GLU A 1 123 ? -25.766 -11.492 5.238 1 57.88 123 GLU A CA 1
ATOM 956 C C . GLU A 1 123 ? -24.75 -10.469 5.742 1 57.88 123 GLU A C 1
ATOM 958 O O . GLU A 1 123 ? -25.109 -9.344 6.102 1 57.88 123 GLU A O 1
ATOM 963 N N . GLU A 1 124 ? -23.562 -10.82 5.492 1 63.84 124 GLU A N 1
ATOM 964 C CA . GLU A 1 124 ? -22.5 -9.93 5.934 1 63.84 124 GLU A CA 1
ATOM 965 C C . GLU A 1 124 ? -22.359 -8.727 5 1 63.84 124 GLU A C 1
ATOM 967 O O . GLU A 1 124 ? -22.125 -7.605 5.453 1 63.84 124 GLU A O 1
ATOM 972 N N . MET A 1 125 ? -22.781 -9.039 3.748 1 71.75 125 MET A N 1
ATOM 973 C CA . MET A 1 125 ? -22.672 -7.941 2.787 1 71.75 125 MET A CA 1
ATOM 974 C C . MET A 1 125 ? -23.812 -6.934 2.99 1 71.75 125 MET A C 1
ATOM 976 O O . MET A 1 125 ? -23.578 -5.723 2.959 1 71.75 125 MET A O 1
ATOM 980 N N . TYR 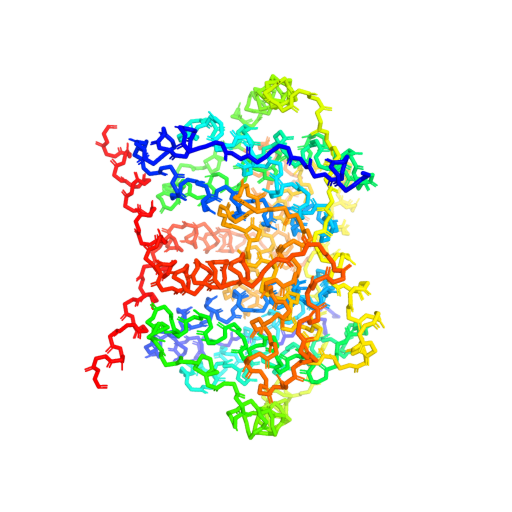A 1 126 ? -24.984 -7.527 3.104 1 73.94 126 TYR A N 1
ATOM 981 C CA . TYR A 1 126 ? -26.094 -6.625 3.383 1 73.94 126 TYR A CA 1
ATOM 982 C C . TYR A 1 126 ? -25.844 -5.828 4.656 1 73.94 126 TYR A C 1
ATOM 984 O O . TYR A 1 126 ? -26.078 -4.617 4.695 1 73.94 126 TYR A O 1
ATOM 992 N N . SER A 1 127 ? -25.375 -6.5 5.59 1 85.06 127 SER A N 1
ATOM 993 C CA . SER A 1 127 ? -25.062 -5.832 6.848 1 85.06 127 SER A CA 1
ATOM 994 C C . SER A 1 127 ? -23.969 -4.793 6.66 1 85.06 127 SER A C 1
ATOM 996 O O . SER A 1 127 ? -24.047 -3.688 7.203 1 85.06 127 SER A O 1
ATOM 998 N N . SER A 1 128 ? -23.031 -5.125 5.793 1 88.25 128 SER A N 1
ATOM 999 C CA . SER A 1 128 ? -21.922 -4.207 5.555 1 88.25 128 SER A CA 1
ATOM 1000 C C . SER A 1 128 ? -22.391 -2.973 4.789 1 88.25 128 SER A C 1
ATOM 1002 O O . SER A 1 128 ? -21.938 -1.861 5.062 1 88.25 128 SER A O 1
ATOM 1004 N N . ARG A 1 129 ? -23.344 -3.182 3.842 1 90.25 129 ARG A N 1
ATOM 1005 C CA . ARG A 1 129 ? -23.875 -2.066 3.068 1 90.25 129 ARG A CA 1
ATOM 1006 C C . ARG A 1 129 ? -24.656 -1.101 3.963 1 90.25 129 ARG A C 1
ATOM 1008 O O . ARG A 1 129 ? -24.531 0.118 3.824 1 90.25 129 ARG A O 1
ATOM 1015 N N . ASN A 1 130 ? -25.438 -1.679 4.832 1 93.44 130 ASN A N 1
ATOM 1016 C CA . ASN A 1 130 ? -26.188 -0.856 5.77 1 93.44 130 ASN A CA 1
ATOM 1017 C C . ASN A 1 130 ? -25.266 -0.115 6.734 1 93.44 130 ASN A C 1
ATOM 1019 O O . ASN A 1 130 ? -25.484 1.059 7.035 1 93.44 130 ASN A O 1
ATOM 1023 N N . ARG A 1 131 ? -24.281 -0.814 7.172 1 94.88 131 ARG A N 1
ATOM 1024 C CA . ARG A 1 131 ? -23.312 -0.202 8.078 1 94.88 131 ARG A CA 1
ATOM 1025 C C . ARG A 1 131 ? -22.562 0.934 7.391 1 94.88 131 ARG A C 1
ATOM 1027 O O . ARG A 1 131 ? -22.328 1.985 7.992 1 94.88 131 ARG A O 1
ATOM 1034 N N . LEU A 1 132 ? -22.203 0.703 6.117 1 96.81 132 LEU A N 1
ATOM 1035 C CA . LEU A 1 132 ? -21.531 1.737 5.344 1 96.81 132 LEU A CA 1
ATOM 1036 C C . LEU A 1 132 ? -22.406 2.971 5.195 1 96.81 132 LEU A C 1
ATOM 1038 O O . LEU A 1 132 ? -21.969 4.094 5.461 1 96.81 132 LEU A O 1
ATOM 1042 N N . SER A 1 133 ? -23.641 2.764 4.836 1 96.69 133 SER A N 1
ATOM 1043 C CA . SER A 1 133 ? -24.562 3.875 4.617 1 96.69 133 SER A CA 1
ATOM 1044 C C . SER A 1 133 ? -24.766 4.676 5.898 1 96.69 133 SER A C 1
ATOM 1046 O O . SER A 1 133 ? -24.766 5.906 5.875 1 96.69 133 SER A O 1
ATOM 1048 N N . ASN A 1 134 ? -25 3.982 6.977 1 97.31 134 ASN A N 1
ATOM 1049 C CA . ASN A 1 134 ? -25.188 4.645 8.266 1 97.31 134 ASN A CA 1
ATOM 1050 C C . ASN A 1 134 ? -23.938 5.418 8.68 1 97.31 134 ASN A C 1
ATOM 1052 O O . ASN A 1 134 ? -24.047 6.551 9.156 1 97.31 134 ASN A O 1
ATOM 1056 N N . MET A 1 135 ? -22.828 4.766 8.5 1 98.12 135 MET A N 1
ATOM 1057 C CA . MET A 1 135 ? -21.578 5.395 8.914 1 98.12 135 MET A CA 1
ATOM 1058 C C . MET A 1 135 ? -21.25 6.59 8.031 1 98.12 135 MET A C 1
ATOM 1060 O O . MET A 1 135 ? -20.688 7.582 8.5 1 98.12 135 MET A O 1
ATOM 1064 N N . GLU A 1 136 ? -21.547 6.469 6.742 1 97.88 136 GLU A N 1
ATOM 1065 C CA . GLU A 1 136 ? -21.375 7.613 5.852 1 97.88 136 GLU A CA 1
ATOM 1066 C C . GLU A 1 136 ? -22.109 8.836 6.371 1 97.88 136 GLU A C 1
ATOM 1068 O O . GLU A 1 136 ? -21.562 9.945 6.395 1 97.88 136 GLU A O 1
ATOM 1073 N N . LEU A 1 137 ? -23.375 8.625 6.746 1 97.62 137 LEU A N 1
ATOM 1074 C CA . LEU A 1 137 ? -24.188 9.719 7.285 1 97.62 137 LEU A CA 1
ATOM 1075 C C . LEU A 1 137 ? -23.562 10.273 8.562 1 97.62 137 LEU A C 1
ATOM 1077 O O . LEU A 1 137 ? -23.516 11.492 8.758 1 97.62 137 LEU A O 1
ATOM 1081 N N . GLU A 1 138 ? -23.094 9.406 9.422 1 97.81 138 GLU A N 1
ATOM 1082 C CA . GLU A 1 138 ? -22.469 9.82 10.672 1 97.81 138 GLU A CA 1
ATOM 1083 C C . GLU A 1 138 ? -21.219 10.656 10.422 1 97.81 138 GLU A C 1
ATOM 1085 O O . GLU A 1 138 ? -21 11.68 11.062 1 97.81 138 GLU A O 1
ATOM 1090 N N . VAL A 1 139 ? -20.375 10.195 9.461 1 97.62 139 VAL A N 1
ATOM 1091 C CA . VAL A 1 139 ? -19.141 10.906 9.133 1 97.62 139 VAL A CA 1
ATOM 1092 C C . VAL A 1 139 ? -19.469 12.281 8.555 1 97.62 139 VAL A C 1
ATOM 1094 O O . VAL A 1 139 ? -18.875 13.281 8.945 1 97.62 139 VAL A O 1
ATOM 1097 N N . LEU A 1 140 ? -20.438 12.305 7.633 1 97 140 LEU A N 1
ATOM 1098 C CA . LEU A 1 140 ? -20.828 13.562 7.008 1 97 140 LEU A CA 1
ATOM 1099 C C . LEU A 1 140 ? -21.375 14.547 8.047 1 97 140 LEU A C 1
ATOM 1101 O O . LEU A 1 140 ? -21.031 15.727 8.023 1 97 140 LEU A O 1
ATOM 1105 N N . ARG A 1 141 ? -22.125 14.07 8.969 1 96.75 141 ARG A N 1
ATOM 1106 C CA . ARG A 1 141 ? -22.688 14.914 10.023 1 96.75 141 ARG A CA 1
ATOM 1107 C C . ARG A 1 141 ? -21.578 15.438 10.938 1 96.75 141 ARG A C 1
ATOM 1109 O O . ARG A 1 141 ? -21.562 16.625 11.273 1 96.75 141 ARG A O 1
ATOM 1116 N N . ALA A 1 142 ? -20.719 14.531 11.344 1 94.69 142 ALA A N 1
ATOM 1117 C CA . ALA A 1 142 ? -19.641 14.906 12.242 1 94.69 142 ALA A CA 1
ATOM 1118 C C . ALA A 1 142 ? -18.766 15.992 11.625 1 94.69 142 ALA A C 1
ATOM 1120 O O . ALA A 1 142 ? -18.234 16.859 12.336 1 94.69 142 ALA A O 1
ATOM 1121 N N . LEU A 1 143 ? -18.625 15.953 10.281 1 93.62 143 LEU A N 1
ATOM 1122 C CA . LEU A 1 143 ? -17.75 16.891 9.586 1 93.62 143 LEU A CA 1
ATOM 1123 C C . LEU A 1 143 ? -18.547 18.062 9.016 1 93.62 143 LEU A C 1
ATOM 1125 O O . LEU A 1 143 ? -18.062 18.812 8.172 1 93.62 143 LEU A O 1
ATOM 1129 N N . ASN A 1 144 ? -19.797 18.203 9.43 1 93 144 ASN A N 1
ATOM 1130 C CA . ASN A 1 144 ? -20.688 19.266 9 1 93 144 ASN A CA 1
ATOM 1131 C C . ASN A 1 144 ? -20.828 19.312 7.484 1 93 144 ASN A C 1
ATOM 1133 O O . ASN A 1 144 ? -20.828 20.391 6.883 1 93 144 ASN A O 1
ATOM 1137 N N . PHE A 1 145 ? -20.75 18.109 6.867 1 92.44 145 PHE A N 1
ATOM 1138 C CA . PHE A 1 145 ? -20.922 17.875 5.441 1 92.44 145 PHE A CA 1
ATOM 1139 C C . PHE A 1 145 ? -19.859 18.609 4.633 1 92.44 145 PHE A C 1
ATOM 1141 O O . PHE A 1 145 ? -20.062 18.922 3.457 1 92.44 145 PHE A O 1
ATOM 1148 N N . ASP A 1 146 ? -18.797 18.922 5.344 1 90.31 146 ASP A N 1
ATOM 1149 C CA . ASP A 1 146 ? -17.641 19.5 4.66 1 90.31 146 ASP A CA 1
ATOM 1150 C C . ASP A 1 146 ? -16.734 18.406 4.086 1 90.31 146 ASP A C 1
ATOM 1152 O O . ASP A 1 146 ? -15.922 17.828 4.805 1 90.31 146 ASP A O 1
ATOM 1156 N N . THR A 1 147 ? -16.906 18.172 2.773 1 88.81 147 THR A N 1
ATOM 1157 C CA . THR A 1 147 ? -16.109 17.141 2.123 1 88.81 147 THR A CA 1
ATOM 1158 C C . THR A 1 147 ? -15.031 17.766 1.246 1 88.81 147 THR A C 1
ATOM 1160 O O . THR A 1 147 ? -14.328 17.062 0.514 1 88.81 147 THR A O 1
ATOM 1163 N N . HIS A 1 148 ? -14.984 19.094 1.347 1 87.56 148 HIS A N 1
ATOM 1164 C CA . HIS A 1 148 ? -13.914 19.75 0.6 1 87.56 148 HIS A CA 1
ATOM 1165 C C . HIS A 1 148 ? -12.562 19.531 1.263 1 87.56 148 HIS A C 1
ATOM 1167 O O . HIS A 1 148 ? -12.383 19.844 2.443 1 87.56 148 HIS A O 1
ATOM 1173 N N . ILE A 1 149 ? -11.766 18.906 0.56 1 90.88 149 ILE A N 1
ATOM 1174 C CA . ILE A 1 149 ? -10.438 18.609 1.088 1 90.88 149 ILE A CA 1
ATOM 1175 C C . ILE A 1 149 ? -9.367 19.188 0.153 1 90.88 149 ILE A C 1
ATOM 1177 O O . ILE A 1 149 ? -9.367 18.891 -1.046 1 90.88 149 ILE A O 1
ATOM 1181 N N . VAL A 1 150 ? -8.586 20.094 0.713 1 92.19 150 VAL A N 1
ATOM 1182 C CA . VAL A 1 150 ? -7.414 20.562 -0.012 1 92.19 150 VAL A CA 1
ATOM 1183 C C . VAL A 1 150 ? -6.281 19.547 0.112 1 92.19 150 VAL A C 1
ATOM 1185 O O . VAL A 1 150 ? -5.895 19.172 1.222 1 92.19 150 VAL A O 1
ATOM 1188 N N . ILE A 1 151 ? -5.844 19.094 -0.998 1 93.75 151 ILE A N 1
ATOM 1189 C CA . ILE A 1 151 ? -4.785 18.094 -1.023 1 93.75 151 ILE A CA 1
ATOM 1190 C C . ILE A 1 151 ? -3.424 18.766 -0.898 1 93.75 151 ILE A C 1
ATOM 1192 O O . ILE A 1 151 ? -2.99 19.469 -1.81 1 93.75 151 ILE A O 1
ATOM 1196 N N . PRO A 1 152 ? -2.738 18.578 0.169 1 95.12 152 PRO A N 1
ATOM 1197 C CA . PRO A 1 152 ? -1.463 19.266 0.386 1 95.12 152 PRO A CA 1
ATOM 1198 C C . PRO A 1 152 ? -0.443 18.969 -0.712 1 95.12 152 PRO A C 1
ATOM 1200 O O . PRO A 1 152 ? 0.399 19.812 -1.019 1 95.12 152 PRO A O 1
ATOM 1203 N N . HIS A 1 153 ? -0.523 17.797 -1.33 1 94.5 153 HIS A N 1
ATOM 1204 C CA . HIS A 1 153 ? 0.376 17.422 -2.418 1 94.5 153 HIS A CA 1
ATOM 1205 C C . HIS A 1 153 ? 0.265 18.406 -3.58 1 94.5 153 HIS A C 1
ATOM 1207 O O . HIS A 1 153 ? 1.273 18.781 -4.188 1 94.5 153 HIS A O 1
ATOM 1213 N N . LYS A 1 154 ? -0.898 18.844 -3.838 1 94.44 154 LYS A N 1
ATOM 1214 C CA . LYS A 1 154 ? -1.118 19.797 -4.918 1 94.44 154 LYS A CA 1
ATOM 1215 C C . LYS A 1 154 ? -0.538 21.172 -4.57 1 94.44 154 LYS A C 1
ATOM 1217 O O . LYS A 1 154 ? 0.036 21.844 -5.43 1 94.44 154 LYS A O 1
ATOM 1222 N N . LEU A 1 155 ? -0.718 21.547 -3.354 1 95.5 155 LEU A N 1
ATOM 1223 C CA . LEU A 1 155 ? -0.144 22.812 -2.896 1 95.5 155 LEU A CA 1
ATOM 1224 C C . LEU A 1 155 ? 1.378 22.781 -2.992 1 95.5 155 LEU A C 1
ATOM 1226 O O . LEU A 1 155 ? 1.998 23.766 -3.402 1 95.5 155 LEU A O 1
ATOM 1230 N N . ALA A 1 156 ? 1.94 21.641 -2.592 1 96.88 156 ALA A N 1
ATOM 1231 C CA . ALA A 1 156 ? 3.395 21.5 -2.637 1 96.88 156 ALA A CA 1
ATOM 1232 C C . ALA A 1 156 ? 3.92 21.703 -4.055 1 96.88 156 ALA A C 1
ATOM 1234 O O . ALA A 1 156 ? 4.957 22.344 -4.258 1 96.88 156 ALA A O 1
ATOM 1235 N N . ILE A 1 157 ? 3.215 21.188 -5.004 1 95.62 157 ILE A N 1
ATOM 1236 C CA . ILE A 1 157 ? 3.59 21.344 -6.402 1 95.62 157 ILE A CA 1
ATOM 1237 C C . ILE A 1 157 ? 3.566 22.828 -6.781 1 95.62 157 ILE A C 1
ATOM 1239 O O . ILE A 1 157 ? 4.523 23.344 -7.371 1 95.62 157 ILE A O 1
ATOM 1243 N N . HIS A 1 158 ? 2.533 23.453 -6.426 1 96.44 158 HIS A N 1
ATOM 1244 C CA . HIS A 1 158 ? 2.385 24.875 -6.715 1 96.44 158 HIS A CA 1
ATOM 1245 C C . HIS A 1 158 ? 3.475 25.703 -6.027 1 96.44 158 HIS A C 1
ATOM 1247 O O . HIS A 1 158 ? 4.035 26.625 -6.629 1 96.44 158 HIS A O 1
ATOM 1253 N N . TYR A 1 159 ? 3.732 25.375 -4.824 1 97.56 159 TYR A N 1
ATOM 1254 C CA . TYR A 1 159 ? 4.734 26.109 -4.055 1 97.56 159 TYR A CA 1
ATOM 1255 C C . TYR A 1 159 ? 6.121 25.938 -4.66 1 97.56 159 TYR A C 1
ATOM 1257 O O . TYR A 1 159 ? 6.883 26.891 -4.785 1 97.56 159 TYR A O 1
ATOM 1265 N N . LEU A 1 160 ? 6.426 24.719 -5.031 1 97.44 160 LEU A N 1
ATOM 1266 C CA . LEU A 1 160 ? 7.723 24.453 -5.648 1 97.44 160 LEU A CA 1
ATOM 1267 C C . LEU A 1 160 ? 7.84 25.156 -6.992 1 97.44 160 LEU A C 1
ATOM 1269 O O . LEU A 1 160 ? 8.93 25.594 -7.375 1 97.44 160 LEU A O 1
ATOM 1273 N N . GLN A 1 161 ? 6.727 25.25 -7.695 1 97.31 161 GLN A N 1
ATOM 1274 C CA . GLN A 1 161 ? 6.699 26.016 -8.938 1 97.31 161 GLN A CA 1
ATOM 1275 C C . GLN A 1 161 ? 6.977 27.5 -8.672 1 97.31 161 GLN A C 1
ATOM 1277 O O . GLN A 1 161 ? 7.789 28.109 -9.367 1 97.31 161 GLN A O 1
ATOM 1282 N N . THR A 1 162 ? 6.32 28.031 -7.719 1 96.81 162 THR A N 1
ATOM 1283 C CA . THR A 1 162 ? 6.477 29.438 -7.352 1 96.81 162 THR A CA 1
ATOM 1284 C C . THR A 1 162 ? 7.918 29.734 -6.941 1 96.81 162 THR A C 1
ATOM 1286 O O . THR A 1 162 ? 8.461 30.797 -7.262 1 96.81 162 THR A O 1
ATOM 1289 N N . LEU A 1 163 ? 8.531 28.781 -6.254 1 97 163 LEU A N 1
ATOM 1290 C CA . LEU A 1 163 ? 9.898 28.922 -5.785 1 97 163 LEU A CA 1
ATOM 1291 C C . LEU A 1 163 ? 10.891 28.594 -6.898 1 97 163 LEU A C 1
ATOM 1293 O O . LEU A 1 163 ? 12.109 28.656 -6.691 1 97 163 LEU A O 1
ATOM 1297 N N . GLN A 1 164 ? 10.383 28.141 -8.102 1 96.62 164 GLN A N 1
ATOM 1298 C CA . GLN A 1 164 ? 11.188 27.75 -9.258 1 96.62 164 GLN A CA 1
ATOM 1299 C C . GLN A 1 164 ? 12.062 26.531 -8.93 1 96.62 164 GLN A C 1
ATOM 1301 O O . GLN A 1 164 ? 13.227 26.484 -9.328 1 96.62 164 GLN A O 1
ATOM 1306 N N . LEU A 1 165 ? 11.477 25.656 -8.156 1 96.38 165 LEU A N 1
ATOM 1307 C CA . LEU A 1 165 ? 12.211 24.453 -7.742 1 96.38 165 LEU A CA 1
ATOM 1308 C C . LEU A 1 165 ? 11.508 23.188 -8.227 1 96.38 165 LEU A C 1
ATOM 1310 O O . LEU A 1 165 ? 11.891 22.078 -7.852 1 96.38 165 LEU A O 1
ATOM 1314 N N . ILE A 1 166 ? 10.484 23.344 -9.086 1 93.94 166 ILE A N 1
ATOM 1315 C CA . ILE A 1 166 ? 9.648 22.234 -9.516 1 93.94 166 ILE A CA 1
ATOM 1316 C C . ILE A 1 166 ? 10.477 21.25 -10.352 1 93.94 166 ILE A C 1
ATOM 1318 O O . ILE A 1 166 ? 10.156 20.062 -10.422 1 93.94 166 ILE A O 1
ATOM 1322 N N . ASP A 1 167 ? 11.609 21.797 -10.93 1 92.44 167 ASP A N 1
ATOM 1323 C CA . ASP A 1 167 ? 12.438 20.969 -11.797 1 92.44 167 ASP A CA 1
ATOM 1324 C C . ASP A 1 167 ? 13.383 20.078 -10.977 1 92.44 167 ASP A C 1
ATOM 1326 O O . ASP A 1 167 ? 14.008 19.156 -11.516 1 92.44 167 ASP A O 1
ATOM 1330 N N . ASN A 1 168 ? 13.508 20.406 -9.68 1 91.88 168 ASN A N 1
ATOM 1331 C CA . ASN A 1 168 ? 14.266 19.516 -8.797 1 91.88 168 ASN A CA 1
ATOM 1332 C C . ASN A 1 168 ? 13.461 18.281 -8.422 1 91.88 168 ASN A C 1
ATOM 1334 O O . ASN A 1 168 ? 12.797 18.25 -7.383 1 91.88 168 ASN A O 1
ATOM 1338 N N . LYS A 1 169 ? 13.594 17.219 -9.18 1 86.19 169 LYS A N 1
ATOM 1339 C CA . LYS A 1 169 ? 12.781 16 -9.078 1 86.19 169 LYS A CA 1
ATOM 1340 C C . LYS A 1 169 ? 13.008 15.305 -7.738 1 86.19 169 LYS A C 1
ATOM 1342 O O . LYS A 1 169 ? 12.086 14.695 -7.188 1 86.19 169 LYS A O 1
ATOM 1347 N N . LYS A 1 170 ? 14.227 15.391 -7.332 1 83.75 170 LYS A N 1
ATOM 1348 C CA . LYS A 1 170 ? 14.547 14.781 -6.047 1 83.75 170 LYS A CA 1
ATOM 1349 C C . LYS A 1 170 ? 13.781 15.453 -4.91 1 83.75 170 LYS A C 1
ATOM 1351 O O . LYS A 1 170 ? 13.172 14.781 -4.074 1 83.75 170 LYS A O 1
ATOM 1356 N N . LEU A 1 171 ? 13.828 16.781 -4.879 1 90.81 171 LEU A N 1
ATOM 1357 C CA . LEU A 1 171 ? 13.094 17.547 -3.881 1 90.81 171 LEU A CA 1
ATOM 1358 C C . LEU A 1 171 ? 11.602 17.25 -3.949 1 90.81 171 LEU A C 1
ATOM 1360 O O . LEU A 1 171 ? 10.953 17.047 -2.918 1 90.81 171 LEU A O 1
ATOM 1364 N N . LEU A 1 172 ? 11.102 17.219 -5.141 1 92.62 172 LEU A N 1
ATOM 1365 C CA . LEU A 1 172 ? 9.68 16.953 -5.348 1 92.62 172 LEU A CA 1
ATOM 1366 C C . LEU A 1 172 ? 9.305 15.562 -4.844 1 92.62 172 LEU A C 1
ATOM 1368 O O . LEU A 1 172 ? 8.312 15.406 -4.125 1 92.62 172 LEU A O 1
ATOM 1372 N N . GLN A 1 173 ? 10.07 14.586 -5.176 1 86.69 173 GLN A N 1
ATOM 1373 C CA . GLN A 1 173 ? 9.789 13.203 -4.805 1 86.69 173 GLN A CA 1
ATOM 1374 C C . GLN A 1 173 ? 9.828 13.023 -3.289 1 86.69 173 GLN A C 1
ATOM 1376 O O . GLN A 1 173 ? 8.953 12.375 -2.713 1 86.69 173 GLN A O 1
ATOM 1381 N N . ILE A 1 174 ? 10.82 13.555 -2.662 1 86.38 174 ILE A N 1
ATOM 1382 C CA . ILE A 1 174 ? 10.961 13.398 -1.218 1 86.38 174 ILE A CA 1
ATOM 1383 C C . ILE A 1 174 ? 9.836 14.148 -0.508 1 86.38 174 ILE A C 1
ATOM 1385 O O . ILE A 1 174 ? 9.281 13.672 0.485 1 86.38 174 ILE A O 1
ATOM 1389 N N . THR A 1 175 ? 9.516 15.367 -1 1 92.88 175 THR A N 1
ATOM 1390 C CA . THR A 1 175 ? 8.375 16.109 -0.465 1 92.88 175 THR A CA 1
ATOM 1391 C C . THR A 1 175 ? 7.105 15.273 -0.54 1 92.88 175 THR A C 1
ATOM 1393 O O . THR A 1 175 ? 6.344 15.195 0.429 1 92.88 175 THR A O 1
ATOM 1396 N N . TRP A 1 176 ? 6.973 14.656 -1.682 1 90.44 176 TRP A N 1
ATOM 1397 C CA . TRP A 1 176 ? 5.805 13.805 -1.909 1 90.44 176 TRP A CA 1
ATOM 1398 C C . TRP A 1 176 ? 5.758 12.664 -0.902 1 90.44 176 TRP A C 1
ATOM 1400 O O . TRP A 1 176 ? 4.695 12.344 -0.363 1 90.44 176 TRP A O 1
ATOM 1410 N N . ASN A 1 177 ? 6.824 12.062 -0.637 1 86.75 177 ASN A N 1
ATOM 1411 C CA . ASN A 1 177 ? 6.918 10.953 0.308 1 86.75 177 ASN A CA 1
ATOM 1412 C C . ASN A 1 177 ? 6.559 11.398 1.725 1 86.75 177 ASN A C 1
ATOM 1414 O O . ASN A 1 177 ? 5.824 10.703 2.428 1 86.75 177 ASN A O 1
ATOM 1418 N N . PHE A 1 178 ? 7.074 12.562 2.084 1 88.44 178 PHE A N 1
ATOM 1419 C CA . PHE A 1 178 ? 6.801 13.07 3.424 1 88.44 178 PHE A CA 1
ATOM 1420 C C . PHE A 1 178 ? 5.32 13.391 3.59 1 88.44 178 PHE A C 1
ATOM 1422 O O . PHE A 1 178 ? 4.746 13.156 4.656 1 88.44 178 PHE A O 1
ATOM 1429 N N . LEU A 1 179 ? 4.742 13.898 2.543 1 93.44 179 LEU A N 1
ATOM 1430 C CA . LEU A 1 179 ? 3.32 14.219 2.596 1 93.44 179 LEU A CA 1
ATOM 1431 C C . LEU A 1 179 ? 2.482 12.953 2.73 1 93.44 179 LEU A C 1
ATOM 1433 O O . LEU A 1 179 ? 1.485 12.938 3.455 1 93.44 179 LEU A O 1
ATOM 1437 N N . ASN A 1 180 ? 2.887 11.938 2.066 1 87.31 180 ASN A N 1
ATOM 1438 C CA . ASN A 1 180 ? 2.211 10.648 2.209 1 87.31 180 ASN A CA 1
ATOM 1439 C C . ASN A 1 180 ? 2.289 10.133 3.643 1 87.31 180 ASN A C 1
ATOM 1441 O O . ASN A 1 180 ? 1.305 9.617 4.176 1 87.31 180 ASN A O 1
ATOM 1445 N N . ASP A 1 181 ? 3.4 10.25 4.211 1 83.56 181 ASP A N 1
ATOM 1446 C CA . ASP A 1 181 ? 3.557 9.82 5.598 1 83.56 181 ASP A CA 1
ATOM 1447 C C . ASP A 1 181 ? 2.705 10.68 6.535 1 83.56 181 ASP A C 1
ATOM 1449 O O . ASP A 1 181 ? 2.09 10.156 7.469 1 83.56 181 ASP A O 1
ATOM 1453 N N . ALA A 1 182 ? 2.742 11.969 6.246 1 88.25 182 ALA A N 1
ATOM 1454 C CA . ALA A 1 182 ? 1.983 12.898 7.078 1 88.25 182 ALA A CA 1
ATOM 1455 C C . ALA A 1 182 ? 0.495 12.562 7.059 1 88.25 182 ALA A C 1
ATOM 1457 O O . ALA A 1 182 ? -0.195 12.719 8.07 1 88.25 182 ALA A O 1
ATOM 1458 N N . SER A 1 183 ? 0.003 12.094 5.914 1 84.62 183 SER A N 1
ATOM 1459 C CA . SER A 1 183 ? -1.414 11.781 5.754 1 84.62 183 SER A CA 1
ATOM 1460 C C . SER A 1 183 ? -1.821 10.602 6.625 1 84.62 183 SER A C 1
ATOM 1462 O O . SER A 1 183 ? -3.008 10.398 6.891 1 84.62 183 SER A O 1
ATOM 1464 N N . ARG A 1 184 ? -0.918 9.867 7.086 1 79.31 184 ARG A N 1
ATOM 1465 C CA . ARG A 1 184 ? -1.19 8.711 7.938 1 79.31 184 ARG A CA 1
ATOM 1466 C C . ARG A 1 184 ? -1.118 9.094 9.414 1 79.31 184 ARG A C 1
ATOM 1468 O O . ARG A 1 184 ? -1.402 8.273 10.289 1 79.31 184 ARG A O 1
ATOM 1475 N N . THR A 1 185 ? -0.751 10.344 9.688 1 82.62 185 THR A N 1
ATOM 1476 C CA . THR A 1 185 ? -0.609 10.836 11.055 1 82.62 185 THR A CA 1
ATOM 1477 C C . THR A 1 185 ? -1.691 11.859 11.375 1 82.62 185 THR A C 1
ATOM 1479 O O . THR A 1 185 ? -2.566 12.125 10.547 1 82.62 185 THR A O 1
ATOM 1482 N N . ARG A 1 186 ? -1.559 12.398 12.562 1 87.31 186 ARG A N 1
ATOM 1483 C CA . ARG A 1 186 ? -2.539 13.391 13 1 87.31 186 ARG A CA 1
ATOM 1484 C C . ARG A 1 186 ? -2.178 14.781 12.484 1 87.31 186 ARG A C 1
ATOM 1486 O O . ARG A 1 186 ? -2.896 15.75 12.742 1 87.31 186 ARG A O 1
ATOM 1493 N N . LEU A 1 187 ? -1.192 14.867 11.695 1 91.31 187 LEU A N 1
ATOM 1494 C CA . LEU A 1 187 ? -0.729 16.172 11.242 1 91.31 187 LEU A CA 1
ATOM 1495 C C . LEU A 1 187 ? -1.798 16.875 10.406 1 91.31 187 LEU A C 1
ATOM 1497 O O . LEU A 1 187 ? -1.922 18.094 10.445 1 91.31 187 LEU A O 1
ATOM 1501 N N . CYS A 1 188 ? -2.557 16.078 9.703 1 89 188 CYS A N 1
ATOM 1502 C CA . CYS A 1 188 ? -3.539 16.672 8.805 1 89 188 CYS A CA 1
ATOM 1503 C C . CYS A 1 188 ? -4.684 17.297 9.594 1 89 188 CYS A C 1
ATOM 1505 O O . CYS A 1 188 ? -5.449 18.094 9.047 1 89 188 CYS A O 1
ATOM 1507 N N . VAL A 1 189 ? -4.773 17.016 10.898 1 91.31 189 VAL A N 1
ATOM 1508 C CA . VAL A 1 189 ? -5.824 17.625 11.703 1 91.31 189 VAL A CA 1
ATOM 1509 C C . VAL A 1 189 ? -5.223 18.672 12.625 1 91.31 189 VAL A C 1
ATOM 1511 O O . VAL A 1 189 ? -5.949 19.469 13.242 1 91.31 189 VAL A O 1
ATOM 1514 N N . LEU A 1 190 ? -3.932 18.75 12.695 1 91.81 190 LEU A N 1
ATOM 1515 C CA . LEU A 1 190 ? -3.252 19.703 13.57 1 91.81 190 LEU A CA 1
ATOM 1516 C C . LEU A 1 190 ? -2.855 20.953 12.797 1 91.81 190 LEU A C 1
ATOM 1518 O O . LEU A 1 190 ? -2.756 22.031 13.375 1 91.81 190 LEU A O 1
ATOM 1522 N N . TYR A 1 191 ? -2.621 20.766 11.484 1 93.25 191 TYR A N 1
ATOM 1523 C CA . TYR A 1 191 ? -2.135 21.875 10.672 1 93.25 191 TYR A CA 1
ATOM 1524 C C . TYR A 1 191 ? -2.918 21.984 9.367 1 93.25 191 TYR A C 1
ATOM 1526 O O . TYR A 1 191 ? -3.371 20.969 8.828 1 93.25 191 TYR A O 1
ATOM 1534 N N . PRO A 1 192 ? -3.043 23.188 8.883 1 92.94 192 PRO A N 1
ATOM 1535 C CA . PRO A 1 192 ? -3.693 23.328 7.574 1 92.94 192 PRO A CA 1
ATOM 1536 C C . PRO A 1 192 ? -2.848 22.781 6.434 1 92.94 192 PRO A C 1
ATOM 1538 O O . PRO A 1 192 ? -1.633 22.609 6.578 1 92.94 192 PRO A O 1
ATOM 1541 N N . PRO A 1 193 ? -3.494 22.5 5.285 1 94.12 193 PRO A N 1
ATOM 1542 C CA . PRO A 1 193 ? -2.793 21.891 4.156 1 94.12 193 PRO A CA 1
ATOM 1543 C C . PRO A 1 193 ? -1.616 22.734 3.666 1 94.12 193 PRO A C 1
ATOM 1545 O O . PRO A 1 193 ? -0.598 22.188 3.236 1 94.12 193 PRO A O 1
ATOM 1548 N N . PHE A 1 194 ? -1.735 24.047 3.732 1 94.88 194 PHE A N 1
ATOM 1549 C CA . PHE A 1 194 ? -0.649 24.875 3.232 1 94.88 194 PHE A CA 1
ATOM 1550 C C . PHE A 1 194 ? 0.569 24.781 4.145 1 94.88 194 PHE A C 1
ATOM 1552 O O . PHE A 1 194 ? 1.707 24.766 3.666 1 94.88 194 PHE A O 1
ATOM 1559 N N . SER A 1 195 ? 0.341 24.641 5.488 1 95.19 195 SER A N 1
ATOM 1560 C CA . SER A 1 195 ? 1.446 24.453 6.422 1 95.19 195 SER A CA 1
ATOM 1561 C C . SER A 1 195 ? 2.082 23.078 6.254 1 95.19 195 SER A C 1
ATOM 1563 O O . SER A 1 195 ? 3.301 22.938 6.383 1 95.19 195 SER A O 1
ATOM 1565 N N . LEU A 1 196 ? 1.255 22.094 5.996 1 95.5 196 LEU A N 1
ATOM 1566 C CA . LEU A 1 196 ? 1.765 20.75 5.746 1 95.5 196 LEU A CA 1
ATOM 1567 C C . LEU A 1 196 ? 2.68 20.734 4.527 1 95.5 196 LEU A C 1
ATOM 1569 O O . LEU A 1 196 ? 3.76 20.141 4.562 1 95.5 196 LEU A O 1
ATOM 1573 N N . ALA A 1 197 ? 2.217 21.375 3.486 1 96.56 197 ALA A N 1
ATOM 1574 C CA . ALA A 1 197 ? 3.016 21.469 2.266 1 96.56 197 ALA A CA 1
ATOM 1575 C C . ALA A 1 197 ? 4.355 22.141 2.535 1 96.56 197 ALA A C 1
ATOM 1577 O O . ALA A 1 197 ? 5.41 21.625 2.158 1 96.56 197 ALA A O 1
ATOM 1578 N N . CYS A 1 198 ? 4.312 23.219 3.252 1 97.12 198 CYS A N 1
ATOM 1579 C CA . CYS A 1 198 ? 5.523 23.969 3.553 1 97.12 198 CYS A CA 1
ATOM 1580 C C . CYS A 1 198 ? 6.465 23.172 4.438 1 97.12 198 CYS A C 1
ATOM 1582 O O . CYS A 1 198 ? 7.676 23.125 4.195 1 97.12 198 CYS A O 1
ATOM 1584 N N . GLY A 1 199 ? 5.887 22.562 5.473 1 96.25 199 GLY A N 1
ATOM 1585 C CA . GLY A 1 199 ? 6.695 21.766 6.383 1 96.25 199 GLY A CA 1
ATOM 1586 C C . GLY A 1 199 ? 7.406 20.609 5.691 1 96.25 199 GLY A C 1
ATOM 1587 O O . GLY A 1 199 ? 8.594 20.375 5.93 1 96.25 199 GLY A O 1
ATOM 1588 N N . CYS A 1 200 ? 6.719 19.906 4.828 1 95.06 200 CYS A N 1
ATOM 1589 C CA . CYS A 1 200 ? 7.293 18.75 4.141 1 95.06 200 CYS A CA 1
ATOM 1590 C C . CYS A 1 200 ? 8.328 19.203 3.111 1 95.06 200 CYS A C 1
ATOM 1592 O O . CYS A 1 200 ? 9.328 18.5 2.893 1 95.06 200 CYS A O 1
ATOM 1594 N N . ILE A 1 201 ? 8.109 20.344 2.457 1 96.38 201 ILE A N 1
ATOM 1595 C CA . ILE A 1 201 ? 9.109 20.922 1.564 1 96.38 201 ILE A CA 1
ATOM 1596 C C . ILE A 1 201 ? 10.367 21.266 2.357 1 96.38 201 ILE A C 1
ATOM 1598 O O . ILE A 1 201 ? 11.484 20.953 1.933 1 96.38 201 ILE A O 1
ATOM 1602 N N . ALA A 1 202 ? 10.188 21.906 3.514 1 94.94 202 ALA A N 1
ATOM 1603 C CA . ALA A 1 202 ? 11.32 22.281 4.359 1 94.94 202 ALA A CA 1
ATOM 1604 C C . ALA A 1 202 ? 12.117 21.062 4.789 1 94.94 202 ALA A C 1
ATOM 1606 O O . ALA A 1 202 ? 13.344 21.078 4.762 1 94.94 202 ALA A O 1
ATOM 1607 N N . MET A 1 203 ? 11.406 20.062 5.176 1 90.12 203 MET A N 1
ATOM 1608 C CA . MET A 1 203 ? 12.055 18.828 5.594 1 90.12 203 MET A CA 1
ATOM 1609 C C . MET A 1 203 ? 12.805 18.188 4.43 1 90.12 203 MET A C 1
ATOM 1611 O O . MET A 1 203 ? 13.93 17.703 4.602 1 90.12 203 MET A O 1
ATOM 1615 N N . ALA A 1 204 ? 12.125 18.141 3.281 1 90 204 ALA A N 1
ATOM 1616 C CA . ALA A 1 204 ? 12.75 17.562 2.094 1 90 204 ALA A CA 1
ATOM 1617 C C . ALA A 1 204 ? 14.023 18.312 1.724 1 90 204 ALA A C 1
ATOM 1619 O O . ALA A 1 204 ? 15.039 17.703 1.394 1 90 204 ALA A O 1
ATOM 1620 N N . ALA A 1 205 ? 13.969 19.641 1.765 1 92.19 205 ALA A N 1
ATOM 1621 C CA . ALA A 1 205 ? 15.133 20.469 1.461 1 92.19 205 ALA A CA 1
ATOM 1622 C C . ALA A 1 205 ? 16.281 20.172 2.418 1 92.19 205 ALA A C 1
ATOM 1624 O O . ALA A 1 205 ? 17.438 20.109 2.002 1 92.19 205 ALA A O 1
ATOM 1625 N N . ARG A 1 206 ? 15.914 19.984 3.641 1 86.38 206 ARG A N 1
ATOM 1626 C CA . ARG A 1 206 ? 16.922 19.672 4.641 1 86.38 206 ARG A CA 1
ATOM 1627 C C . ARG A 1 206 ? 17.578 18.328 4.344 1 86.38 206 ARG A C 1
ATOM 1629 O O . ARG A 1 206 ? 18.797 18.172 4.512 1 86.38 206 ARG A O 1
ATOM 1636 N N . VAL A 1 207 ? 16.812 17.375 3.98 1 80.25 207 VAL A N 1
ATOM 1637 C CA . VAL A 1 207 ? 17.297 16.031 3.715 1 80.25 207 VAL A CA 1
ATOM 1638 C C . VAL A 1 207 ? 18.266 16.047 2.539 1 80.25 207 VAL A C 1
ATOM 1640 O O . VAL A 1 207 ? 19.266 15.312 2.543 1 80.25 207 VAL A O 1
ATOM 1643 N N . ILE A 1 208 ? 17.969 16.906 1.547 1 81.81 208 ILE A N 1
ATOM 1644 C CA . ILE A 1 208 ? 18.828 16.891 0.358 1 81.81 208 ILE A CA 1
ATOM 1645 C C . ILE A 1 208 ? 19.906 17.953 0.478 1 81.81 208 ILE A C 1
ATOM 1647 O O . ILE A 1 208 ? 20.641 18.203 -0.475 1 81.81 208 ILE A O 1
ATOM 1651 N N . GLY A 1 209 ? 19.953 18.672 1.608 1 83.69 209 GLY A N 1
ATOM 1652 C CA . GLY A 1 209 ? 20.984 19.656 1.865 1 83.69 209 GLY A CA 1
ATOM 1653 C C . GLY A 1 209 ? 20.828 20.906 1.017 1 83.69 209 GLY A C 1
ATOM 1654 O O . GLY A 1 209 ? 21.828 21.5 0.584 1 83.69 209 GLY A O 1
ATOM 1655 N N . MET A 1 210 ? 19.688 21.219 0.714 1 90.31 210 MET A N 1
ATOM 1656 C CA . MET A 1 210 ? 19.422 22.406 -0.104 1 90.31 210 MET A CA 1
ATOM 1657 C C . MET A 1 210 ? 18.922 23.562 0.756 1 90.31 210 MET A C 1
ATOM 1659 O O . MET A 1 210 ? 18.125 23.359 1.67 1 90.31 210 MET A O 1
ATOM 1663 N N . LYS A 1 211 ? 19.469 24.703 0.488 1 92.25 211 LYS A N 1
ATOM 1664 C CA . LYS A 1 211 ? 19 25.891 1.181 1 92.25 211 LYS A CA 1
ATOM 1665 C C . LYS A 1 211 ? 17.828 26.531 0.437 1 92.25 211 LYS A C 1
ATOM 1667 O O . LYS A 1 211 ? 17.875 26.672 -0.787 1 92.25 211 LYS A O 1
ATOM 1672 N N . LEU A 1 212 ? 16.844 26.812 1.195 1 95.5 212 LEU A N 1
ATOM 1673 C CA . LEU A 1 212 ? 15.703 27.531 0.632 1 95.5 212 LEU A CA 1
ATOM 1674 C C . LEU A 1 212 ? 15.828 29.031 0.891 1 95.5 212 LEU A C 1
ATOM 1676 O O . LEU A 1 212 ? 16.562 29.453 1.786 1 95.5 212 LEU A O 1
ATOM 1680 N N . PRO A 1 213 ? 15.188 29.859 0.051 1 94.75 213 PRO A N 1
ATOM 1681 C CA . PRO A 1 213 ? 15.234 31.297 0.306 1 94.75 213 PRO A CA 1
ATOM 1682 C C . PRO A 1 213 ? 14.758 31.656 1.71 1 94.75 213 PRO A C 1
ATOM 1684 O O . PRO A 1 213 ? 13.898 30.984 2.27 1 94.75 213 PRO A O 1
ATOM 1687 N N . LYS A 1 214 ? 15.375 32.719 2.244 1 94 214 LYS A N 1
ATOM 1688 C CA . LYS A 1 214 ? 14.984 33.156 3.574 1 94 214 LYS A CA 1
ATOM 1689 C C . LYS A 1 214 ? 13.492 33.469 3.635 1 94 214 LYS A C 1
ATOM 1691 O O . LYS A 1 214 ? 12.961 34.156 2.746 1 94 214 LYS A O 1
ATOM 1696 N N . ASP A 1 215 ? 12.781 33.062 4.609 1 94.88 215 ASP A N 1
ATOM 1697 C CA . ASP A 1 215 ? 11.375 33.312 4.91 1 94.88 215 ASP A CA 1
ATOM 1698 C C . ASP A 1 215 ? 10.477 32.938 3.734 1 94.88 215 ASP A C 1
ATOM 1700 O O . ASP A 1 215 ? 9.445 33.562 3.51 1 94.88 215 ASP A O 1
ATOM 1704 N N . TRP A 1 216 ? 10.914 31.875 2.916 1 97.12 216 TRP A N 1
ATOM 1705 C CA . TRP A 1 216 ? 10.188 31.453 1.722 1 97.12 216 TRP A CA 1
ATOM 1706 C C . TRP A 1 216 ? 8.75 31.062 2.062 1 97.12 216 TRP A C 1
ATOM 1708 O O . TRP A 1 216 ? 7.848 31.234 1.241 1 97.12 216 TRP A O 1
ATOM 1718 N N . TYR A 1 217 ? 8.461 30.609 3.27 1 96.25 217 TYR A N 1
ATOM 1719 C CA . TYR A 1 217 ? 7.18 30.047 3.682 1 96.25 217 TYR A CA 1
ATOM 1720 C C . TYR A 1 217 ? 6.156 31.141 3.928 1 96.25 217 TYR A C 1
ATOM 1722 O O . TYR A 1 217 ? 4.949 30.875 3.949 1 96.25 217 TYR A O 1
ATOM 1730 N N . ARG A 1 218 ? 6.59 32.406 4.145 1 94.81 218 ARG A N 1
ATOM 1731 C CA . ARG A 1 218 ? 5.707 33.531 4.48 1 94.81 218 ARG A CA 1
ATOM 1732 C C . ARG A 1 218 ? 4.727 33.812 3.35 1 94.81 218 ARG A C 1
ATOM 1734 O O . ARG A 1 218 ? 3.586 34.219 3.596 1 94.81 218 ARG A O 1
ATOM 1741 N N . VAL A 1 219 ? 5.133 33.562 2.146 1 94.12 219 VAL A N 1
ATOM 1742 C CA . VAL A 1 219 ? 4.281 33.844 0.998 1 94.12 219 VAL A CA 1
ATOM 1743 C C . VAL A 1 219 ? 3.164 32.812 0.912 1 94.12 219 VAL A C 1
ATOM 1745 O O . VAL A 1 219 ? 2.16 33.031 0.229 1 94.12 219 VAL A O 1
ATOM 1748 N N . PHE A 1 220 ? 3.303 31.734 1.612 1 94.88 220 PHE A N 1
ATOM 1749 C CA . PHE A 1 220 ? 2.312 30.656 1.568 1 94.88 220 PHE A CA 1
ATOM 1750 C C . PHE A 1 220 ? 1.514 30.609 2.865 1 94.88 220 PHE A C 1
ATOM 1752 O O . PHE A 1 220 ? 0.951 29.562 3.213 1 94.88 220 PHE A O 1
ATOM 1759 N N . ASP A 1 221 ? 1.601 31.641 3.625 1 91.94 221 ASP A N 1
ATOM 1760 C CA . ASP A 1 221 ? 0.802 31.828 4.832 1 91.94 221 ASP A CA 1
ATOM 1761 C C . ASP A 1 221 ? 1.187 30.812 5.914 1 91.94 221 ASP A C 1
ATOM 1763 O O . ASP A 1 221 ? 0.316 30.25 6.57 1 91.94 221 ASP A O 1
ATOM 1767 N N . THR A 1 222 ? 2.438 30.453 5.977 1 95.06 222 THR A N 1
ATOM 1768 C CA . THR A 1 222 ? 2.965 29.547 7.004 1 95.06 222 THR A CA 1
ATOM 1769 C C . THR A 1 222 ? 4.051 30.25 7.82 1 95.06 222 THR A C 1
ATOM 1771 O O . THR A 1 222 ? 4.625 31.25 7.375 1 95.06 222 THR A O 1
ATOM 1774 N N . THR A 1 223 ? 4.223 29.844 9.078 1 95.62 223 THR A N 1
ATOM 1775 C CA . THR A 1 223 ? 5.227 30.422 9.961 1 95.62 223 THR A CA 1
ATOM 1776 C C . THR A 1 223 ? 6.363 29.438 10.219 1 95.62 223 THR A C 1
ATOM 1778 O O . THR A 1 223 ? 6.211 28.234 9.992 1 95.62 223 THR A O 1
ATOM 1781 N N . LYS A 1 224 ? 7.434 30.031 10.656 1 95.31 224 LYS A N 1
ATOM 1782 C CA . LYS A 1 224 ? 8.578 29.188 11.023 1 95.31 224 LYS A CA 1
ATOM 1783 C C . LYS A 1 224 ? 8.227 28.266 12.18 1 95.31 224 LYS A C 1
ATOM 1785 O O . LYS A 1 224 ? 8.664 27.109 12.203 1 95.31 224 LYS A O 1
ATOM 1790 N N . GLU A 1 225 ? 7.516 28.781 13.07 1 94.88 225 GLU A N 1
ATOM 1791 C CA . GLU A 1 225 ? 7.102 27.984 14.227 1 94.88 225 GLU A CA 1
ATOM 1792 C C . GLU A 1 225 ? 6.281 26.781 13.797 1 94.88 225 GLU A C 1
ATOM 1794 O O . GLU A 1 225 ? 6.473 25.672 14.312 1 94.88 225 GLU A O 1
ATOM 1799 N N . GLU A 1 226 ? 5.371 26.969 12.828 1 93.31 226 GLU A N 1
ATOM 1800 C CA . GLU A 1 226 ? 4.555 25.875 12.312 1 93.31 226 GLU A CA 1
ATOM 1801 C C . GLU A 1 226 ? 5.414 24.828 11.625 1 93.31 226 GLU A C 1
ATOM 1803 O O . GLU A 1 226 ? 5.223 23.625 11.828 1 93.31 226 GLU A O 1
ATOM 1808 N N . ILE A 1 227 ? 6.328 25.312 10.836 1 95.19 227 ILE A N 1
ATOM 1809 C CA . ILE A 1 227 ? 7.211 24.406 10.109 1 95.19 227 ILE A CA 1
ATOM 1810 C C . ILE A 1 227 ? 8.039 23.578 11.094 1 95.19 227 ILE A C 1
ATOM 1812 O O . ILE A 1 227 ? 8.148 22.359 10.961 1 95.19 227 ILE A O 1
ATOM 1816 N N . ASP A 1 228 ? 8.57 24.203 12.102 1 92.69 228 ASP A N 1
ATOM 1817 C CA . ASP A 1 228 ? 9.414 23.531 13.086 1 92.69 228 ASP A CA 1
ATOM 1818 C C . ASP A 1 228 ? 8.617 22.484 13.867 1 92.69 228 ASP A C 1
ATOM 1820 O O . ASP A 1 228 ? 9.102 21.375 14.102 1 92.69 228 ASP A O 1
ATOM 1824 N N . SER A 1 229 ? 7.477 22.875 14.281 1 91.81 229 SER A N 1
ATOM 1825 C CA . SER A 1 229 ? 6.625 21.953 15.039 1 91.81 229 SER A CA 1
ATOM 1826 C C . SER A 1 229 ? 6.223 20.75 14.203 1 91.81 229 SER A C 1
ATOM 1828 O O . SER A 1 229 ? 6.285 19.609 14.672 1 91.81 229 SER A O 1
ATOM 1830 N N . LEU A 1 230 ? 5.793 21 12.992 1 91.88 230 LEU A N 1
ATOM 1831 C CA . LEU A 1 230 ? 5.383 19.938 12.07 1 91.88 230 LEU A CA 1
ATOM 1832 C C . LEU A 1 230 ? 6.531 18.984 11.812 1 91.88 230 LEU A C 1
ATOM 1834 O O . LEU A 1 230 ? 6.34 17.766 11.852 1 91.88 230 LEU A O 1
ATOM 1838 N N . THR A 1 231 ? 7.652 19.547 11.5 1 87.19 231 THR A N 1
ATOM 1839 C CA . THR A 1 231 ? 8.812 18.719 11.188 1 87.19 231 THR A CA 1
ATOM 1840 C C . THR A 1 231 ? 9.195 17.844 12.391 1 87.19 231 THR A C 1
ATOM 1842 O O . THR A 1 231 ? 9.578 16.688 12.219 1 87.19 231 THR A O 1
ATOM 1845 N N . SER A 1 232 ? 9.023 18.391 13.594 1 84.12 232 SER A N 1
ATOM 1846 C CA . SER A 1 232 ? 9.328 17.641 14.812 1 84.12 232 SER A CA 1
ATOM 1847 C C . SER A 1 232 ? 8.375 16.469 14.992 1 84.12 232 SER A C 1
ATOM 1849 O O . SER A 1 232 ? 8.805 15.367 15.375 1 84.12 232 SER A O 1
ATOM 1851 N N . ILE A 1 233 ? 7.129 16.672 14.719 1 82 233 ILE A N 1
ATOM 1852 C CA . ILE A 1 233 ? 6.121 15.633 14.867 1 82 233 ILE A CA 1
ATOM 1853 C C . ILE A 1 233 ? 6.371 14.523 13.852 1 82 233 ILE A C 1
ATOM 1855 O O . ILE A 1 233 ? 6.301 13.344 14.18 1 82 233 ILE A O 1
ATOM 1859 N N . LEU A 1 234 ? 6.664 14.867 12.648 1 80.69 234 LEU A N 1
ATOM 1860 C CA . LEU A 1 234 ? 6.91 13.891 11.594 1 80.69 234 LEU A CA 1
ATOM 1861 C C . LEU A 1 234 ? 8.172 13.086 11.883 1 80.69 234 LEU A C 1
ATOM 1863 O O . LEU A 1 234 ? 8.211 11.875 11.648 1 80.69 234 LEU A O 1
ATOM 1867 N N . GLU A 1 235 ? 9.117 13.781 12.422 1 73.56 235 GLU A N 1
ATOM 1868 C CA . GLU A 1 235 ? 10.352 13.102 12.805 1 73.56 235 GLU A CA 1
ATOM 1869 C C . GLU A 1 235 ? 10.102 12.094 13.922 1 73.56 235 GLU A C 1
ATOM 1871 O O . GLU A 1 235 ? 10.688 11.008 13.938 1 73.56 235 GLU A O 1
ATOM 1876 N N . ASN A 1 236 ? 9.258 12.461 14.867 1 70.5 236 ASN A N 1
ATOM 1877 C CA . ASN A 1 236 ? 8.906 11.562 15.969 1 70.5 236 ASN A CA 1
ATOM 1878 C C . ASN A 1 236 ? 8.102 10.367 15.477 1 70.5 236 ASN A C 1
ATOM 1880 O O . ASN A 1 236 ? 8.203 9.273 16.047 1 70.5 236 ASN A O 1
ATOM 1884 N N . PHE A 1 237 ? 7.27 10.602 14.539 1 69.62 237 PHE A N 1
ATOM 1885 C CA . PHE A 1 237 ? 6.504 9.516 13.93 1 69.62 237 PHE A CA 1
ATOM 1886 C C . PHE A 1 237 ? 7.43 8.422 13.422 1 69.62 237 PHE A C 1
ATOM 1888 O O . PHE A 1 237 ? 7.152 7.234 13.602 1 69.62 237 PHE A O 1
ATOM 1895 N N . TYR A 1 238 ? 8.422 8.727 12.766 1 65.06 238 TYR A N 1
ATOM 1896 C CA . TYR A 1 238 ? 9.367 7.758 12.219 1 65.06 238 TYR A CA 1
ATOM 1897 C C . TYR A 1 238 ? 10.109 7.027 13.328 1 65.06 238 TYR A C 1
ATOM 1899 O O . TYR A 1 238 ? 10.492 5.867 13.164 1 65.06 238 TYR A O 1
ATOM 1907 N N . LYS A 1 239 ? 10.055 7.711 14.477 1 61.25 239 LYS A N 1
ATOM 1908 C CA . LYS A 1 239 ? 10.727 7.098 15.625 1 61.25 239 LYS A CA 1
ATOM 1909 C C . LYS A 1 239 ? 9.836 6.043 16.281 1 61.25 239 LYS A C 1
ATOM 1911 O O . LYS A 1 239 ? 10.328 5.023 16.766 1 61.25 239 LYS A O 1
ATOM 1916 N N . THR A 1 240 ? 8.539 6.25 16.219 1 56.25 240 THR A N 1
ATOM 1917 C CA . THR A 1 240 ? 7.613 5.426 16.984 1 56.25 240 THR A CA 1
ATOM 1918 C C . THR A 1 240 ? 6.949 4.383 16.078 1 56.25 240 THR A C 1
ATOM 1920 O O . THR A 1 240 ? 6.5 3.342 16.562 1 56.25 240 THR A O 1
ATOM 1923 N N . SER A 1 241 ? 6.625 4.559 14.852 1 53 241 SER A N 1
ATOM 1924 C CA . SER A 1 241 ? 5.867 3.682 13.969 1 53 241 SER A CA 1
ATOM 1925 C C . SER A 1 241 ? 6.465 2.279 13.93 1 53 241 SER A C 1
ATOM 1927 O O . SER A 1 241 ? 5.742 1.296 13.75 1 53 241 SER A O 1
ATOM 1929 N N . ALA A 1 242 ? 7.688 2.057 13.953 1 47.84 242 ALA A N 1
ATOM 1930 C CA . ALA A 1 242 ? 8.195 0.689 13.992 1 47.84 242 ALA A CA 1
ATOM 1931 C C . ALA A 1 242 ? 7.504 -0.131 15.07 1 47.84 242 ALA A C 1
ATOM 1933 O O . ALA A 1 242 ? 7.23 -1.318 14.883 1 47.84 242 ALA A O 1
ATOM 1934 N N . ILE A 1 243 ? 6.984 0.469 16.078 1 42.72 243 ILE A N 1
ATOM 1935 C CA . ILE A 1 243 ? 6.41 -0.138 17.266 1 42.72 243 ILE A CA 1
ATOM 1936 C C . ILE A 1 243 ? 4.941 -0.475 17.031 1 42.72 243 ILE A C 1
ATOM 1938 O O . ILE A 1 243 ? 4.43 -1.471 17.547 1 42.72 243 ILE A O 1
ATOM 1942 N N . ALA A 1 244 ? 4.258 0.298 16.344 1 46.16 244 ALA A N 1
ATOM 1943 C CA . ALA A 1 244 ? 2.809 0.162 16.234 1 46.16 244 ALA A CA 1
ATOM 1944 C C . ALA A 1 244 ? 2.426 -1.212 15.688 1 46.16 244 ALA A C 1
ATOM 1946 O O . ALA A 1 244 ? 1.491 -1.845 16.188 1 46.16 244 ALA A O 1
ATOM 1947 N N . HIS A 1 245 ? 3.068 -1.686 14.719 1 46.41 245 HIS A N 1
ATOM 1948 C CA . HIS A 1 245 ? 2.672 -2.986 14.188 1 46.41 245 HIS A CA 1
ATOM 1949 C C . HIS A 1 245 ? 2.812 -4.074 15.25 1 46.41 245 HIS A C 1
ATOM 1951 O O . HIS A 1 245 ? 1.987 -4.988 15.32 1 46.41 245 HIS A O 1
ATOM 1957 N N . LYS A 1 246 ? 3.777 -3.852 16.094 1 46 246 LYS A N 1
ATOM 1958 C CA . LYS A 1 246 ? 3.93 -4.805 17.188 1 46 246 LYS A CA 1
ATOM 1959 C C . LYS A 1 246 ? 2.719 -4.773 18.109 1 46 246 LYS A C 1
ATOM 1961 O O . LYS A 1 246 ? 2.213 -5.824 18.516 1 46 246 LYS A O 1
ATOM 1966 N N . THR A 1 247 ? 2.326 -3.682 18.5 1 47.81 247 THR A N 1
ATOM 1967 C CA . THR A 1 247 ? 1.241 -3.498 19.453 1 47.81 247 THR A CA 1
ATOM 1968 C C . THR A 1 247 ? -0.083 -3.986 18.875 1 47.81 247 THR A C 1
ATOM 1970 O O . THR A 1 247 ? -0.865 -4.645 19.562 1 47.81 247 THR A O 1
ATOM 1973 N N . LEU A 1 248 ? -0.317 -3.691 17.719 1 45.41 248 LEU A N 1
ATOM 1974 C CA . LEU A 1 248 ? -1.594 -4.047 17.109 1 45.41 248 LEU A CA 1
ATOM 1975 C C . LEU A 1 248 ? -1.754 -5.559 17.031 1 45.41 248 LEU A C 1
ATOM 1977 O O . LEU A 1 248 ? -2.85 -6.086 17.234 1 45.41 248 LEU A O 1
ATOM 1981 N N . TYR A 1 249 ? -0.731 -6.207 16.75 1 43.69 249 TYR A N 1
ATOM 1982 C CA . TYR A 1 249 ? -0.802 -7.664 16.75 1 43.69 249 TYR A CA 1
ATOM 1983 C C . TYR A 1 249 ? -1.237 -8.188 18.109 1 43.69 249 TYR A C 1
ATOM 1985 O O . TYR A 1 249 ? -2.088 -9.078 18.203 1 43.69 249 TYR A O 1
ATOM 1993 N N . LEU A 1 250 ? -0.732 -7.66 19.141 1 46.59 250 LEU A N 1
ATOM 1994 C CA . LEU A 1 250 ? -1.058 -8.125 20.484 1 46.59 250 LEU A CA 1
ATOM 1995 C C . LEU A 1 250 ? -2.527 -7.871 20.797 1 46.59 250 LEU A C 1
ATOM 1997 O O . LEU A 1 250 ? -3.188 -8.719 21.406 1 46.59 250 LEU A O 1
ATOM 2001 N N . ILE A 1 251 ? -3.039 -6.801 20.469 1 47.03 251 ILE A N 1
ATOM 2002 C CA . ILE A 1 251 ? -4.406 -6.41 20.797 1 47.03 251 ILE A CA 1
ATOM 2003 C C . ILE A 1 251 ? -5.391 -7.316 20.062 1 47.03 251 ILE A C 1
ATOM 2005 O O . ILE A 1 251 ? -6.395 -7.746 20.641 1 47.03 251 ILE A O 1
ATOM 2009 N N . PHE A 1 252 ? -5.168 -7.438 18.828 1 40 252 PHE A N 1
ATOM 2010 C CA . PHE A 1 252 ? -6.105 -8.25 18.062 1 40 252 PHE A CA 1
ATOM 2011 C C . PHE A 1 252 ? -6.039 -9.711 18.5 1 40 252 PHE A C 1
ATOM 2013 O O . PHE A 1 252 ? -7.051 -10.422 18.484 1 40 252 PHE A O 1
ATOM 2020 N N . THR A 1 253 ? -4.934 -10.219 18.797 1 41.38 253 THR A N 1
ATOM 2021 C CA . THR A 1 253 ? -4.805 -11.594 19.25 1 41.38 253 THR A CA 1
ATOM 2022 C C . THR A 1 253 ? -5.297 -11.75 20.688 1 41.38 253 THR A C 1
ATOM 2024 O O . THR A 1 253 ? -5.797 -12.805 21.062 1 41.38 253 THR A O 1
ATOM 2027 N N . GLU A 1 254 ? -4.961 -10.93 21.484 1 40.88 254 GLU A N 1
ATOM 2028 C CA . GLU A 1 254 ? -5.43 -11.062 22.859 1 40.88 254 GLU A CA 1
ATOM 2029 C C . GLU A 1 254 ? -6.945 -10.922 22.953 1 40.88 254 GLU A C 1
ATOM 2031 O O . GLU A 1 254 ? -7.582 -11.523 23.812 1 40.88 254 GLU A O 1
ATOM 2036 N N . GLN A 1 255 ? -7.531 -10.062 22.266 1 36.06 255 GLN A N 1
ATOM 2037 C CA . GLN A 1 255 ? -8.977 -9.953 22.422 1 36.06 255 GLN A CA 1
ATOM 2038 C C . GLN A 1 255 ? -9.68 -11.227 21.953 1 36.06 255 GLN A C 1
ATOM 2040 O O . GLN A 1 255 ? -10.867 -11.422 22.219 1 36.06 255 GLN A O 1
ATOM 2045 N N . VAL A 1 256 ? -9.172 -12.031 21.141 1 32.91 256 VAL A N 1
ATOM 2046 C CA . VAL A 1 256 ? -9.789 -13.336 20.906 1 32.91 256 VAL A CA 1
ATOM 2047 C C . VAL A 1 256 ? -9.664 -14.211 22.141 1 32.91 256 VAL A C 1
ATOM 2049 O O . VAL A 1 256 ? -10.461 -15.125 22.344 1 32.91 256 VAL A O 1
ATOM 2052 N N . SER A 1 257 ? -8.734 -14.039 22.844 1 31.23 257 SER A N 1
ATOM 2053 C CA . SER A 1 257 ? -8.742 -14.883 24.047 1 31.23 257 SER A CA 1
ATOM 2054 C C . SER A 1 257 ? -9.711 -14.344 25.094 1 31.23 257 SER A C 1
ATOM 2056 O O . SER A 1 257 ? -9.883 -14.945 26.156 1 31.23 257 SER A O 1
ATOM 2058 N N . ALA A 1 258 ? -10.258 -13.148 24.938 1 27.69 258 ALA A N 1
ATOM 2059 C CA . ALA A 1 258 ? -11.266 -12.867 25.953 1 27.69 258 ALA A CA 1
ATOM 2060 C C . ALA A 1 258 ? -12.656 -13.273 25.484 1 27.69 258 ALA A C 1
ATOM 2062 O O . ALA A 1 258 ? -13.016 -13.047 24.328 1 27.69 258 ALA A O 1
ATOM 2063 N N . MET B 1 1 ? 2.385 -25.922 -26.016 1 33.5 1 MET B N 1
ATOM 2064 C CA . MET B 1 1 ? 2.266 -24.5 -26.328 1 33.5 1 MET B CA 1
ATOM 2065 C C . MET B 1 1 ? 2.246 -23.656 -25.062 1 33.5 1 MET B C 1
ATOM 2067 O O . MET B 1 1 ? 2.459 -22.438 -25.109 1 33.5 1 MET B O 1
ATOM 2071 N N . ALA B 1 2 ? 1.66 -24.312 -23.984 1 41.97 2 ALA B N 1
ATOM 2072 C CA . ALA B 1 2 ? 1.488 -23.766 -22.641 1 41.97 2 ALA B CA 1
ATOM 2073 C C . ALA B 1 2 ? 2.836 -23.562 -21.953 1 41.97 2 ALA B C 1
ATOM 2075 O O . ALA B 1 2 ? 2.982 -22.688 -21.094 1 41.97 2 ALA B O 1
ATOM 2076 N N . ASP B 1 3 ? 3.695 -24.312 -22.391 1 46.62 3 ASP B N 1
ATOM 2077 C CA . ASP B 1 3 ? 5.023 -24.406 -21.797 1 46.62 3 ASP B CA 1
ATOM 2078 C C . ASP B 1 3 ? 5.785 -23.094 -21.938 1 46.62 3 ASP B C 1
ATOM 2080 O O . ASP B 1 3 ? 6.551 -22.703 -21.047 1 46.62 3 ASP B O 1
ATOM 2084 N N . SER B 1 4 ? 5.516 -22.469 -23.094 1 48.09 4 SER B N 1
ATOM 2085 C CA . SER B 1 4 ? 6.289 -21.312 -23.531 1 48.09 4 SER B CA 1
ATOM 2086 C C . SER B 1 4 ? 5.898 -20.062 -22.766 1 48.09 4 SER B C 1
ATOM 2088 O O . SER B 1 4 ? 6.621 -19.062 -22.797 1 48.09 4 SER B O 1
ATOM 2090 N N . LEU B 1 5 ? 4.727 -20.188 -22.109 1 53.81 5 LEU B N 1
ATOM 2091 C CA . LEU B 1 5 ? 4.133 -18.969 -21.562 1 53.81 5 LEU B CA 1
ATOM 2092 C C . LEU B 1 5 ? 4.441 -18.828 -20.078 1 53.81 5 LEU B C 1
ATOM 2094 O O . LEU B 1 5 ? 4 -17.891 -19.422 1 53.81 5 LEU B O 1
ATOM 2098 N N . VAL B 1 6 ? 5.188 -19.875 -19.641 1 63.72 6 VAL B N 1
ATOM 2099 C CA . VAL B 1 6 ? 5.352 -19.875 -18.188 1 63.72 6 VAL B CA 1
ATOM 2100 C C . VAL B 1 6 ? 6.836 -19.828 -17.844 1 63.72 6 VAL B C 1
ATOM 2102 O O . VAL B 1 6 ? 7.652 -20.5 -18.469 1 63.72 6 VAL B O 1
ATOM 2105 N N . HIS B 1 7 ? 7.164 -18.922 -17.094 1 70.31 7 HIS B N 1
ATOM 2106 C CA . HIS B 1 7 ? 8.531 -18.875 -16.594 1 70.31 7 HIS B CA 1
ATOM 2107 C C . HIS B 1 7 ? 8.867 -20.156 -15.812 1 70.31 7 HIS B C 1
ATOM 2109 O O . HIS B 1 7 ? 7.969 -20.891 -15.406 1 70.31 7 HIS B O 1
ATOM 2115 N N . SER B 1 8 ? 10.18 -20.422 -15.828 1 75.69 8 SER B N 1
ATOM 2116 C CA . SER B 1 8 ? 10.648 -21.609 -15.125 1 75.69 8 SER B CA 1
ATOM 2117 C C . SER B 1 8 ? 10.273 -21.562 -13.648 1 75.69 8 SER B C 1
ATOM 2119 O O . SER B 1 8 ? 10.43 -20.516 -13 1 75.69 8 SER B O 1
ATOM 2121 N N . LEU B 1 9 ? 9.711 -22.625 -13.203 1 83.12 9 LEU B N 1
ATOM 2122 C CA . LEU B 1 9 ? 9.375 -22.781 -11.789 1 83.12 9 LEU B CA 1
ATOM 2123 C C . LEU B 1 9 ? 10.586 -23.234 -10.984 1 83.12 9 LEU B C 1
ATOM 2125 O O . LEU B 1 9 ? 11.539 -23.781 -11.547 1 83.12 9 LEU B O 1
ATOM 2129 N N . ALA B 1 10 ? 10.578 -22.953 -9.75 1 87.56 10 ALA B N 1
ATOM 2130 C CA . ALA B 1 10 ? 11.688 -23.328 -8.875 1 87.56 10 ALA B CA 1
ATOM 2131 C C . ALA B 1 10 ? 11.719 -24.844 -8.656 1 87.56 10 ALA B C 1
ATOM 2133 O O . ALA B 1 10 ? 10.672 -25.469 -8.5 1 87.56 10 ALA B O 1
ATOM 2134 N N . SER B 1 11 ? 12.906 -25.391 -8.656 1 88.62 11 SER B N 1
ATOM 2135 C CA . SER B 1 11 ? 13.086 -26.797 -8.359 1 88.62 11 SER B CA 1
ATOM 2136 C C . SER B 1 11 ? 13.023 -27.062 -6.855 1 88.62 11 SER B C 1
ATOM 2138 O O . SER B 1 11 ? 13.133 -26.125 -6.055 1 88.62 11 SER B O 1
ATOM 2140 N N . SER B 1 12 ? 12.82 -28.297 -6.523 1 89.44 12 SER B N 1
ATOM 2141 C CA . SER B 1 12 ? 12.812 -28.672 -5.113 1 89.44 12 SER B CA 1
ATOM 2142 C C . SER B 1 12 ? 14.125 -28.328 -4.434 1 89.44 12 SER B C 1
ATOM 2144 O O . SER B 1 12 ? 14.141 -27.891 -3.279 1 89.44 12 SER B O 1
ATOM 2146 N N . SER B 1 13 ? 15.172 -28.531 -5.156 1 90.56 13 SER B N 1
ATOM 2147 C CA . SER B 1 13 ? 16.484 -28.203 -4.609 1 90.56 13 SER B CA 1
ATOM 2148 C C . SER B 1 13 ? 16.641 -26.719 -4.352 1 90.56 13 SER B C 1
ATOM 2150 O O . SER B 1 13 ? 17.219 -26.312 -3.34 1 90.56 13 SER B O 1
ATOM 2152 N N . GLN B 1 14 ? 16.125 -25.938 -5.254 1 89.75 14 GLN B N 1
ATOM 2153 C CA . GLN B 1 14 ? 16.172 -24.484 -5.094 1 89.75 14 GLN B CA 1
ATOM 2154 C C . GLN B 1 14 ? 15.352 -24.047 -3.891 1 89.75 14 GLN B C 1
ATOM 2156 O O . GLN B 1 14 ? 15.766 -23.156 -3.139 1 89.75 14 GLN B O 1
ATOM 2161 N N . LEU B 1 15 ? 14.234 -24.656 -3.734 1 90.75 15 LEU B N 1
ATOM 2162 C CA . LEU B 1 15 ? 13.344 -24.328 -2.625 1 90.75 15 LEU B CA 1
ATOM 2163 C C . LEU B 1 15 ? 13.977 -24.719 -1.291 1 90.75 15 LEU B C 1
ATOM 2165 O O . LEU B 1 15 ? 13.859 -23.984 -0.308 1 90.75 15 LEU B O 1
ATOM 2169 N N . GLU B 1 16 ? 14.641 -25.859 -1.265 1 90.75 16 GLU B N 1
ATOM 2170 C CA . GLU B 1 16 ? 15.344 -26.297 -0.061 1 90.75 16 GLU B CA 1
ATOM 2171 C C . GLU B 1 16 ? 16.484 -25.328 0.291 1 90.75 16 GLU B C 1
ATOM 2173 O O . GLU B 1 16 ? 16.688 -25.016 1.465 1 90.75 16 GLU B O 1
ATOM 2178 N N . ALA B 1 17 ? 17.156 -25 -0.718 1 90.25 17 ALA B N 1
ATOM 2179 C CA . ALA B 1 17 ? 18.234 -24.031 -0.514 1 90.25 17 ALA B CA 1
ATOM 2180 C C . ALA B 1 17 ? 17.688 -22.719 0.042 1 90.25 17 ALA B C 1
ATOM 2182 O O . ALA B 1 17 ? 18.266 -22.141 0.976 1 90.25 17 ALA B O 1
ATOM 2183 N N . PHE B 1 18 ? 16.625 -22.219 -0.493 1 92.19 18 PHE B N 1
ATOM 2184 C CA . PHE B 1 18 ? 15.977 -21 -0.034 1 92.19 18 PHE B CA 1
ATOM 2185 C C . PHE B 1 18 ? 15.578 -21.109 1.432 1 92.19 18 PHE B C 1
ATOM 2187 O O . PHE B 1 18 ? 15.836 -20.203 2.225 1 92.19 18 PHE B O 1
ATOM 2194 N N . ASP B 1 19 ? 15.031 -22.219 1.783 1 88.75 19 ASP B N 1
ATOM 2195 C CA . ASP B 1 19 ? 14.5 -22.438 3.127 1 88.75 19 ASP B CA 1
ATOM 2196 C C . ASP B 1 19 ? 15.625 -22.531 4.152 1 88.75 19 ASP B C 1
ATOM 2198 O O . ASP B 1 19 ? 15.398 -22.375 5.352 1 88.75 19 ASP B O 1
ATOM 2202 N N . SER B 1 20 ? 16.797 -22.812 3.668 1 90.06 20 SER B N 1
ATOM 2203 C CA . SER B 1 20 ? 17.938 -22.969 4.566 1 90.06 20 SER B CA 1
ATOM 2204 C C . SER B 1 20 ? 18.516 -21.609 4.969 1 90.06 20 SER B C 1
ATOM 2206 O O . SER B 1 20 ? 19.281 -21.516 5.926 1 90.06 20 SER B O 1
ATOM 2208 N N . PHE B 1 21 ? 18.125 -20.609 4.281 1 86.31 21 PHE B N 1
ATOM 2209 C CA . PHE B 1 21 ? 18.641 -19.266 4.586 1 86.31 21 PHE B CA 1
ATOM 2210 C C . PHE B 1 21 ? 17.812 -18.609 5.68 1 86.31 21 PHE B C 1
ATOM 2212 O O . PHE B 1 21 ? 16.578 -18.531 5.578 1 86.31 21 PHE B O 1
ATOM 2219 N N . GLU B 1 22 ? 18.562 -18.141 6.605 1 79.62 22 GLU B N 1
ATOM 2220 C CA . GLU B 1 22 ? 17.906 -17.5 7.734 1 79.62 22 GLU B CA 1
ATOM 2221 C C . GLU B 1 22 ? 17.188 -16.219 7.301 1 79.62 22 GLU B C 1
ATOM 2223 O O . GLU B 1 22 ? 17.75 -15.406 6.566 1 79.62 22 GLU B O 1
ATOM 2228 N N . TYR B 1 23 ? 15.914 -16.078 7.559 1 78.06 23 TYR B N 1
ATOM 2229 C CA . TYR B 1 23 ? 15.07 -14.898 7.398 1 78.06 23 TYR B CA 1
ATOM 2230 C C . TYR B 1 23 ? 14.773 -14.641 5.93 1 78.06 23 TYR B C 1
ATOM 2232 O O . TYR B 1 23 ? 14.375 -13.531 5.559 1 78.06 23 TYR B O 1
ATOM 2240 N N . ALA B 1 24 ? 15.055 -15.656 5.094 1 85.75 24 ALA B N 1
ATOM 2241 C CA . ALA B 1 24 ? 14.836 -15.469 3.662 1 85.75 24 ALA B CA 1
ATOM 2242 C C . ALA B 1 24 ? 13.391 -15.07 3.381 1 85.75 24 ALA B C 1
ATOM 2244 O O . ALA B 1 24 ? 13.133 -14.117 2.643 1 85.75 24 ALA B O 1
ATOM 2245 N N . GLU B 1 25 ? 12.469 -15.742 4.035 1 84.56 25 GLU B N 1
ATOM 2246 C CA . GLU B 1 25 ? 11.055 -15.461 3.801 1 84.56 25 GLU B CA 1
ATOM 2247 C C . GLU B 1 25 ? 10.664 -14.086 4.355 1 84.56 25 GLU B C 1
ATOM 2249 O O . GLU B 1 25 ? 9.883 -13.359 3.742 1 84.56 25 GLU B O 1
ATOM 2254 N N . GLU B 1 26 ? 11.219 -13.734 5.477 1 81 26 GLU B N 1
ATOM 2255 C CA . GLU B 1 26 ? 10.953 -12.43 6.078 1 81 26 GLU B CA 1
ATOM 2256 C C . GLU B 1 26 ? 11.477 -11.297 5.195 1 81 26 GLU B C 1
ATOM 2258 O O . GLU B 1 26 ? 10.805 -10.273 5.027 1 81 26 GLU B O 1
ATOM 2263 N N . LEU B 1 27 ? 12.609 -11.523 4.613 1 85 27 LEU B N 1
ATOM 2264 C CA . LEU B 1 27 ? 13.195 -10.516 3.736 1 85 27 LEU B CA 1
ATOM 2265 C C . LEU B 1 27 ? 12.414 -10.406 2.43 1 85 27 LEU B C 1
ATOM 2267 O O . LEU B 1 27 ? 12.258 -9.312 1.883 1 85 27 LEU B O 1
ATOM 2271 N N . CYS B 1 28 ? 11.906 -11.555 2.002 1 89.88 28 CYS B N 1
ATOM 2272 C CA . CYS B 1 28 ? 11.078 -11.531 0.804 1 89.88 28 CYS B CA 1
ATOM 2273 C C . CYS B 1 28 ? 9.766 -10.797 1.067 1 89.88 28 CYS B C 1
ATOM 2275 O O . CYS B 1 28 ? 9.266 -10.07 0.203 1 89.88 28 CYS B O 1
ATOM 2277 N N . THR B 1 29 ? 9.281 -10.977 2.227 1 84.06 29 THR B N 1
ATOM 2278 C CA . THR B 1 29 ? 8.062 -10.266 2.604 1 84.06 29 THR B CA 1
ATOM 2279 C C . THR B 1 29 ? 8.305 -8.758 2.652 1 84.06 29 THR B C 1
ATOM 2281 O O . THR B 1 29 ? 7.516 -7.977 2.117 1 84.06 29 THR B O 1
ATOM 2284 N N . LEU B 1 30 ? 9.375 -8.383 3.25 1 84.5 30 LEU B N 1
ATOM 2285 C CA . LEU B 1 30 ? 9.734 -6.973 3.346 1 84.5 30 LEU B CA 1
ATOM 2286 C C . LEU B 1 30 ? 9.969 -6.375 1.964 1 84.5 30 LEU B C 1
ATOM 2288 O O . LEU B 1 30 ? 9.484 -5.277 1.666 1 84.5 30 LEU B O 1
ATOM 2292 N N . GLY B 1 31 ? 10.734 -7.094 1.135 1 91.06 31 GLY B N 1
ATOM 2293 C CA . GLY B 1 31 ? 10.969 -6.629 -0.224 1 91.06 31 GLY B CA 1
ATOM 2294 C C . GLY B 1 31 ? 9.688 -6.465 -1.025 1 91.06 31 GLY B C 1
ATOM 2295 O O . GLY B 1 31 ? 9.547 -5.496 -1.776 1 91.06 31 GLY B O 1
ATOM 2296 N N . SER B 1 32 ? 8.805 -7.406 -0.831 1 92 32 SER B N 1
ATOM 2297 C CA . SER B 1 32 ? 7.52 -7.316 -1.515 1 92 32 SER B CA 1
ATOM 2298 C C . SER B 1 32 ? 6.727 -6.102 -1.045 1 92 32 SER B C 1
ATOM 2300 O O . SER B 1 32 ? 6.051 -5.445 -1.843 1 92 32 SER B O 1
ATOM 2302 N N . GLU B 1 33 ? 6.809 -5.805 0.199 1 87.12 33 GLU B N 1
ATOM 2303 C CA . GLU B 1 33 ? 6.152 -4.617 0.741 1 87.12 33 GLU B CA 1
ATOM 2304 C C . GLU B 1 33 ? 6.762 -3.34 0.167 1 87.12 33 GLU B C 1
ATOM 2306 O O . GLU B 1 33 ? 6.039 -2.391 -0.151 1 87.12 33 GLU B O 1
ATOM 2311 N N . TRP B 1 34 ? 8.062 -3.355 0.07 1 90.94 34 TRP B N 1
ATOM 2312 C CA . TRP B 1 34 ? 8.75 -2.195 -0.493 1 90.94 34 TRP B CA 1
ATOM 2313 C C . TRP B 1 34 ? 8.352 -1.982 -1.949 1 90.94 34 TRP B C 1
ATOM 2315 O O . TRP B 1 34 ? 8.164 -0.845 -2.389 1 90.94 34 TRP B O 1
ATOM 2325 N N . ILE B 1 35 ? 8.188 -3.059 -2.658 1 96.38 35 ILE B N 1
ATOM 2326 C CA . ILE B 1 35 ? 7.789 -2.961 -4.059 1 96.38 35 ILE B CA 1
ATOM 2327 C C . ILE B 1 35 ? 6.367 -2.416 -4.152 1 96.38 35 ILE B C 1
ATOM 2329 O O . ILE B 1 35 ? 6.086 -1.542 -4.973 1 96.38 35 ILE B O 1
ATOM 2333 N N . GLN B 1 36 ? 5.547 -2.875 -3.344 1 91.81 36 GLN B N 1
ATOM 2334 C CA . GLN B 1 36 ? 4.172 -2.393 -3.328 1 91.81 36 GLN B CA 1
ATOM 2335 C C . GLN B 1 36 ? 4.113 -0.908 -2.982 1 91.81 36 GLN B C 1
ATOM 2337 O O . GLN B 1 36 ? 3.396 -0.142 -3.631 1 91.81 36 GLN B O 1
ATOM 2342 N N . GLU B 1 37 ? 4.832 -0.525 -1.973 1 90.25 37 GLU B N 1
ATOM 2343 C CA . GLU B 1 37 ? 4.859 0.879 -1.572 1 90.25 37 GLU B CA 1
ATOM 2344 C C . GLU B 1 37 ? 5.484 1.751 -2.658 1 90.25 37 GLU B C 1
ATOM 2346 O O . GLU B 1 37 ? 5.035 2.875 -2.891 1 90.25 37 GLU B O 1
ATOM 2351 N N . ALA B 1 38 ? 6.539 1.235 -3.232 1 94.25 38 ALA B N 1
ATOM 2352 C CA . ALA B 1 38 ? 7.148 1.958 -4.348 1 94.25 38 ALA B CA 1
ATOM 2353 C C . ALA B 1 38 ? 6.141 2.176 -5.473 1 94.25 38 ALA B C 1
ATOM 2355 O O . ALA B 1 38 ? 6.16 3.213 -6.141 1 94.25 38 ALA B O 1
ATOM 2356 N N . GLY B 1 39 ? 5.316 1.175 -5.703 1 94.38 39 GLY B N 1
ATOM 2357 C CA . GLY B 1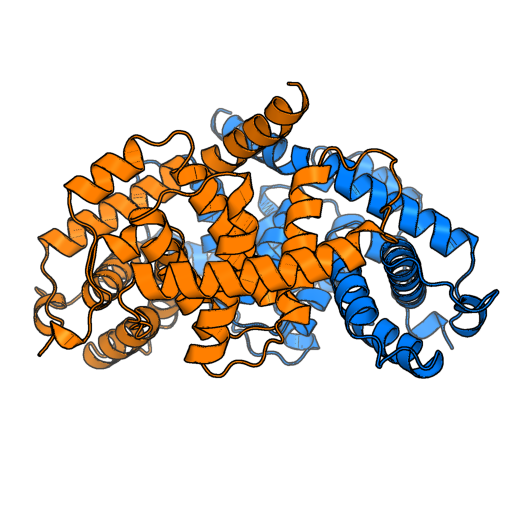 39 ? 4.266 1.322 -6.699 1 94.38 39 GLY B CA 1
ATOM 2358 C C . GLY B 1 39 ? 3.367 2.518 -6.445 1 94.38 39 GLY B C 1
ATOM 2359 O O . GLY B 1 39 ? 3.025 3.252 -7.375 1 94.38 39 GLY B O 1
ATOM 2360 N N . VAL B 1 40 ? 3.098 2.719 -5.215 1 88.81 40 VAL B N 1
ATOM 2361 C CA . VAL B 1 40 ? 2.242 3.834 -4.824 1 88.81 40 VAL B CA 1
ATOM 2362 C C . VAL B 1 40 ? 2.996 5.148 -4.996 1 88.81 40 VAL B C 1
ATOM 2364 O O . VAL B 1 40 ? 2.494 6.082 -5.625 1 88.81 40 VAL B O 1
ATOM 2367 N N . LEU B 1 41 ? 4.176 5.219 -4.484 1 88.88 41 LEU B N 1
ATOM 2368 C CA . LEU B 1 41 ? 4.945 6.457 -4.422 1 88.88 41 LEU B CA 1
ATOM 2369 C C . LEU B 1 41 ? 5.383 6.895 -5.812 1 88.88 41 LEU B C 1
ATOM 2371 O O . LEU B 1 41 ? 5.527 8.094 -6.078 1 88.88 41 LEU B O 1
ATOM 2375 N N . LEU B 1 42 ? 5.539 5.918 -6.77 1 91.81 42 LEU B N 1
ATOM 2376 C CA . LEU B 1 42 ? 5.988 6.207 -8.125 1 91.81 42 LEU B CA 1
ATOM 2377 C C . LEU B 1 42 ? 4.809 6.23 -9.094 1 91.81 42 LEU B C 1
ATOM 2379 O O . LEU B 1 42 ? 4.988 6.457 -10.297 1 91.81 42 LEU B O 1
ATOM 2383 N N . ASN B 1 43 ? 3.658 5.977 -8.555 1 88.94 43 ASN B N 1
ATOM 2384 C CA . ASN B 1 43 ? 2.443 5.934 -9.359 1 88.94 43 ASN B CA 1
ATOM 2385 C C . ASN B 1 43 ? 2.541 4.883 -10.461 1 88.94 43 ASN B C 1
ATOM 2387 O O . ASN B 1 43 ? 2.24 5.164 -11.625 1 88.94 43 ASN B O 1
ATOM 2391 N N . LEU B 1 44 ? 3.021 3.73 -10.094 1 93.81 44 LEU B N 1
ATOM 2392 C CA . LEU B 1 44 ? 3.061 2.617 -11.039 1 93.81 44 LEU B CA 1
ATOM 2393 C C . LEU B 1 44 ? 1.685 1.975 -11.18 1 93.81 44 LEU B C 1
ATOM 2395 O O . LEU B 1 44 ? 0.882 2.008 -10.242 1 93.81 44 LEU B O 1
ATOM 2399 N N . THR B 1 45 ? 1.473 1.414 -12.312 1 92.06 45 THR B N 1
ATOM 2400 C CA . THR B 1 45 ? 0.239 0.653 -12.477 1 92.06 45 THR B CA 1
ATOM 2401 C C . THR B 1 45 ? 0.291 -0.642 -11.672 1 92.06 45 THR B C 1
ATOM 2403 O O . THR B 1 45 ? 1.372 -1.162 -11.391 1 92.06 45 THR B O 1
ATOM 2406 N N . GLN B 1 46 ? -0.84 -1.138 -11.367 1 89.31 46 GLN B N 1
ATOM 2407 C CA . GLN B 1 46 ? -0.896 -2.408 -10.648 1 89.31 46 GLN B CA 1
ATOM 2408 C C . GLN B 1 46 ? -0.27 -3.531 -11.469 1 89.31 46 GLN B C 1
ATOM 2410 O O . GLN B 1 46 ? 0.359 -4.434 -10.922 1 89.31 46 GLN B O 1
ATOM 2415 N N . ASN B 1 47 ? -0.457 -3.479 -12.781 1 92.56 47 ASN B N 1
ATOM 2416 C CA . ASN B 1 47 ? 0.184 -4.461 -13.648 1 92.56 47 ASN B CA 1
ATOM 2417 C C . ASN B 1 47 ? 1.701 -4.445 -13.484 1 92.56 47 ASN B C 1
ATOM 2419 O O . ASN B 1 47 ? 2.328 -5.504 -13.383 1 92.56 47 ASN B O 1
ATOM 2423 N N . CYS B 1 48 ? 2.221 -3.27 -13.422 1 96 48 CYS B N 1
ATOM 2424 C CA . CYS B 1 48 ? 3.664 -3.129 -13.266 1 96 48 CYS B CA 1
ATOM 2425 C C . CYS B 1 48 ? 4.121 -3.67 -11.914 1 96 48 CYS B C 1
ATOM 2427 O O . CYS B 1 48 ? 5.117 -4.391 -11.836 1 96 48 CYS B O 1
ATOM 2429 N N . VAL B 1 49 ? 3.402 -3.385 -10.898 1 96.12 49 VAL B N 1
ATOM 2430 C CA . VAL B 1 49 ? 3.756 -3.822 -9.547 1 96.12 49 VAL B CA 1
ATOM 2431 C C . VAL B 1 49 ? 3.746 -5.348 -9.484 1 96.12 49 VAL B C 1
ATOM 2433 O O . VAL B 1 49 ? 4.656 -5.957 -8.914 1 96.12 49 VAL B O 1
ATOM 2436 N N . ILE B 1 50 ? 2.742 -5.953 -10.109 1 94.44 50 ILE B N 1
ATOM 2437 C CA . ILE B 1 50 ? 2.631 -7.406 -10.102 1 94.44 50 ILE B CA 1
ATOM 2438 C C . ILE B 1 50 ? 3.846 -8.016 -10.797 1 94.44 50 ILE B C 1
ATOM 2440 O O . ILE B 1 50 ? 4.441 -8.977 -10.297 1 94.44 50 ILE B O 1
ATOM 2444 N N . VAL B 1 51 ? 4.207 -7.441 -11.906 1 95.56 51 VAL B N 1
ATOM 2445 C CA . VAL B 1 51 ? 5.367 -7.918 -12.656 1 95.56 51 VAL B CA 1
ATOM 2446 C C . VAL B 1 51 ? 6.625 -7.781 -11.805 1 95.56 51 VAL B C 1
ATOM 2448 O O . VAL B 1 51 ? 7.438 -8.703 -11.727 1 95.56 51 VAL B O 1
ATOM 2451 N N . CYS B 1 52 ? 6.77 -6.617 -11.078 1 97.44 52 CYS B N 1
ATOM 2452 C CA . CYS B 1 52 ? 7.918 -6.387 -10.211 1 97.44 52 CYS B CA 1
ATOM 2453 C C . CYS B 1 52 ? 7.984 -7.434 -9.102 1 97.44 52 CYS B C 1
ATOM 2455 O O . CYS B 1 52 ? 9.055 -7.949 -8.789 1 97.44 52 CYS B O 1
ATOM 2457 N N . LEU B 1 53 ? 6.863 -7.75 -8.57 1 96.12 53 LEU B N 1
ATOM 2458 C CA . LEU B 1 53 ? 6.793 -8.703 -7.469 1 96.12 53 LEU B CA 1
ATOM 2459 C C . LEU B 1 53 ? 7.168 -10.102 -7.941 1 96.12 53 LEU B C 1
ATOM 2461 O O . LEU B 1 53 ? 7.887 -10.828 -7.242 1 96.12 53 LEU B O 1
ATOM 2465 N N . ILE B 1 54 ? 6.723 -10.484 -9.133 1 94.69 54 ILE B N 1
ATOM 2466 C CA . ILE B 1 54 ? 7.023 -11.805 -9.664 1 94.69 54 ILE B CA 1
ATOM 2467 C C . ILE B 1 54 ? 8.508 -11.906 -9.984 1 94.69 54 ILE B C 1
ATOM 2469 O O . ILE B 1 54 ? 9.164 -12.898 -9.648 1 94.69 54 ILE B O 1
ATOM 2473 N N . LEU B 1 55 ? 9.047 -10.844 -10.578 1 95.69 55 LEU B N 1
ATOM 2474 C CA . LEU B 1 55 ? 10.484 -10.805 -10.852 1 95.69 55 LEU B CA 1
ATOM 2475 C C . LEU B 1 55 ? 11.289 -10.953 -9.57 1 95.69 55 LEU B C 1
ATOM 2477 O O . LEU B 1 55 ? 12.25 -11.727 -9.516 1 95.69 55 LEU B O 1
ATOM 2481 N N . PHE B 1 56 ? 10.891 -10.266 -8.562 1 97.19 56 PHE B N 1
ATOM 2482 C CA . PHE B 1 56 ? 11.555 -10.242 -7.266 1 97.19 56 PHE B CA 1
ATOM 2483 C C . PHE B 1 56 ? 11.562 -11.633 -6.633 1 97.19 56 PHE B C 1
ATOM 2485 O O . PHE B 1 56 ? 12.602 -12.117 -6.188 1 97.19 56 PHE B O 1
ATOM 2492 N N . ARG B 1 57 ? 10.422 -12.25 -6.688 1 94 57 ARG B N 1
ATOM 2493 C CA . ARG B 1 57 ? 10.297 -13.57 -6.074 1 94 57 ARG B CA 1
ATOM 2494 C C . ARG B 1 57 ? 11.07 -14.609 -6.867 1 94 57 ARG B C 1
ATOM 2496 O O . ARG B 1 57 ? 11.68 -15.516 -6.289 1 94 57 ARG B O 1
ATOM 2503 N N . ARG B 1 58 ? 11.031 -14.516 -8.148 1 93.38 58 ARG B N 1
ATOM 2504 C CA . ARG B 1 58 ? 11.789 -15.438 -8.984 1 93.38 58 ARG B CA 1
ATOM 2505 C C . ARG B 1 58 ? 13.281 -15.344 -8.695 1 93.38 58 ARG B C 1
ATOM 2507 O O . ARG B 1 58 ? 13.953 -16.359 -8.508 1 93.38 58 ARG B O 1
ATOM 2514 N N . TYR B 1 59 ? 13.758 -14.133 -8.625 1 96 59 TYR B N 1
ATOM 2515 C CA . TYR B 1 59 ? 15.18 -13.938 -8.367 1 96 59 TYR B CA 1
ATOM 2516 C C . TYR B 1 59 ? 15.555 -14.414 -6.965 1 96 59 TYR B C 1
ATOM 2518 O O . TYR B 1 59 ? 16.516 -15.164 -6.793 1 96 59 TYR B O 1
ATOM 2526 N N . CYS B 1 60 ? 14.789 -14.031 -5.984 1 95.06 60 CYS B N 1
ATOM 2527 C CA . CYS B 1 60 ? 15.125 -14.281 -4.586 1 95.06 60 CYS B CA 1
ATOM 2528 C C . CYS B 1 60 ? 15.016 -15.758 -4.25 1 95.06 60 CYS B C 1
ATOM 2530 O O . CYS B 1 60 ? 15.648 -16.234 -3.311 1 95.06 60 CYS B O 1
ATOM 2532 N N . THR B 1 61 ? 14.211 -16.469 -5.035 1 92.56 61 THR B N 1
ATOM 2533 C CA . THR B 1 61 ? 14.133 -17.906 -4.82 1 92.56 61 THR B CA 1
ATOM 2534 C C . THR B 1 61 ? 15.406 -18.594 -5.297 1 92.56 61 THR B C 1
ATOM 2536 O O . THR B 1 61 ? 15.852 -19.578 -4.695 1 92.56 61 THR B O 1
ATOM 2539 N N . LEU B 1 62 ? 15.992 -18.078 -6.328 1 92.44 62 LEU B N 1
ATOM 2540 C CA . LEU B 1 62 ? 17.25 -18.609 -6.848 1 92.44 62 LEU B CA 1
ATOM 2541 C C . LEU B 1 62 ? 18.422 -18.141 -6 1 92.44 62 LEU B C 1
ATOM 2543 O O . LEU B 1 62 ? 19.359 -18.906 -5.758 1 92.44 62 LEU B O 1
ATOM 2547 N N . TYR B 1 63 ? 18.297 -16.859 -5.574 1 93.94 63 TYR B N 1
ATOM 2548 C CA . TYR B 1 63 ? 19.328 -16.219 -4.754 1 93.94 63 TYR B CA 1
ATOM 2549 C C . TYR B 1 63 ? 18.719 -15.562 -3.525 1 93.94 63 TYR B C 1
ATOM 2551 O O . TYR B 1 63 ? 18.406 -14.367 -3.545 1 93.94 63 TYR B O 1
ATOM 2559 N N . PRO B 1 64 ? 18.594 -16.344 -2.469 1 92.56 64 PRO B N 1
ATOM 2560 C CA . PRO B 1 64 ? 17.969 -15.789 -1.267 1 92.56 64 PRO B CA 1
ATOM 2561 C C . PRO B 1 64 ? 18.578 -14.461 -0.842 1 92.56 64 PRO B C 1
ATOM 2563 O O . PRO B 1 64 ? 19.812 -14.328 -0.823 1 92.56 64 PRO B O 1
ATOM 2566 N N . PRO B 1 65 ? 17.75 -13.484 -0.545 1 91.75 65 PRO B N 1
ATOM 2567 C CA . PRO B 1 65 ? 18.266 -12.133 -0.293 1 91.75 65 PRO B CA 1
ATOM 2568 C C . PRO B 1 65 ? 18.938 -12.008 1.07 1 91.75 65 PRO B C 1
ATOM 2570 O O . PRO B 1 65 ? 18.562 -12.711 2.016 1 91.75 65 PRO B O 1
ATOM 2573 N N . ARG B 1 66 ? 19.906 -11.109 1.122 1 87.56 66 ARG B N 1
ATOM 2574 C CA . ARG B 1 66 ? 20.531 -10.641 2.357 1 87.56 66 ARG B CA 1
ATOM 2575 C C . ARG B 1 66 ? 20.172 -9.18 2.625 1 87.56 66 ARG B C 1
ATOM 2577 O O . ARG B 1 66 ? 19.891 -8.43 1.694 1 87.56 66 ARG B O 1
ATOM 2584 N N . VAL B 1 67 ? 20.25 -8.789 3.836 1 83.12 67 VAL B N 1
ATOM 2585 C CA . VAL B 1 67 ? 19.797 -7.48 4.289 1 83.12 67 VAL B CA 1
ATOM 2586 C C . VAL B 1 67 ? 20.516 -6.387 3.5 1 83.12 67 VAL B C 1
ATOM 2588 O O . VAL B 1 67 ? 19.875 -5.477 2.971 1 83.12 67 VAL B O 1
ATOM 2591 N N . PRO B 1 68 ? 21.812 -6.465 3.227 1 85.25 68 PRO B N 1
ATOM 2592 C CA . PRO B 1 68 ? 22.516 -5.359 2.574 1 85.25 68 PRO B CA 1
ATOM 2593 C C . PRO B 1 68 ? 22.156 -5.223 1.097 1 85.25 68 PRO B C 1
ATOM 2595 O O . PRO B 1 68 ? 22.375 -4.164 0.5 1 85.25 68 PRO B O 1
ATOM 2598 N N . ASP B 1 69 ? 21.562 -6.277 0.552 1 91.56 69 ASP B N 1
ATOM 2599 C CA . ASP B 1 69 ? 21.328 -6.277 -0.889 1 91.56 69 ASP B CA 1
ATOM 2600 C C . ASP B 1 69 ? 19.859 -6.062 -1.209 1 91.56 69 ASP B C 1
ATOM 2602 O O . ASP B 1 69 ? 19.484 -5.895 -2.373 1 91.56 69 ASP B O 1
ATOM 2606 N N . LEU B 1 70 ? 19.016 -6.004 -0.21 1 92.31 70 LEU B N 1
ATOM 2607 C CA . LEU B 1 70 ? 17.578 -6.023 -0.438 1 92.31 70 LEU B CA 1
ATOM 2608 C C . LEU B 1 70 ? 17.141 -4.801 -1.234 1 92.31 70 LEU B C 1
ATOM 2610 O O . LEU B 1 70 ? 16.344 -4.918 -2.17 1 92.31 70 LEU B O 1
ATOM 2614 N N . ASP B 1 71 ? 17.703 -3.637 -0.839 1 91.81 71 ASP B N 1
ATOM 2615 C CA . ASP B 1 71 ? 17.297 -2.41 -1.522 1 91.81 71 ASP B CA 1
ATOM 2616 C C . ASP B 1 71 ? 17.719 -2.439 -2.992 1 91.81 71 ASP B C 1
ATOM 2618 O O . ASP B 1 71 ? 16.953 -2.039 -3.867 1 91.81 71 ASP B O 1
ATOM 2622 N N . ALA B 1 72 ? 18.891 -2.996 -3.277 1 96.44 72 ALA B N 1
ATOM 2623 C CA . ALA B 1 72 ? 19.375 -3.088 -4.652 1 96.44 72 ALA B CA 1
ATOM 2624 C C . ALA B 1 72 ? 18.516 -4.039 -5.477 1 96.44 72 ALA B C 1
ATOM 2626 O O . ALA B 1 72 ? 18.219 -3.768 -6.641 1 96.44 72 ALA B O 1
ATOM 2627 N N . ILE B 1 73 ? 18.125 -5.129 -4.879 1 98 73 ILE B N 1
ATOM 2628 C CA . ILE B 1 73 ? 17.297 -6.105 -5.57 1 98 73 ILE B CA 1
ATOM 2629 C C . ILE B 1 73 ? 15.93 -5.488 -5.887 1 98 73 ILE B C 1
ATOM 2631 O O . ILE B 1 73 ? 15.43 -5.617 -7.004 1 98 73 ILE B O 1
ATOM 2635 N N . VAL B 1 74 ? 15.352 -4.785 -4.898 1 97.75 74 VAL B N 1
ATOM 2636 C CA . VAL B 1 74 ? 14.062 -4.129 -5.078 1 97.75 74 VAL B CA 1
ATOM 2637 C C . VAL B 1 74 ? 14.156 -3.09 -6.188 1 97.75 74 VAL B C 1
ATOM 2639 O O . VAL B 1 74 ? 13.328 -3.064 -7.098 1 97.75 74 VAL B O 1
ATOM 2642 N N . MET B 1 75 ? 15.219 -2.283 -6.152 1 98.12 75 MET B N 1
ATOM 2643 C CA . MET B 1 75 ? 15.398 -1.261 -7.18 1 98.12 75 MET B CA 1
ATOM 2644 C C . MET B 1 75 ? 15.492 -1.891 -8.562 1 98.12 75 MET B C 1
ATOM 2646 O O . MET B 1 75 ? 14.867 -1.417 -9.516 1 98.12 75 MET B O 1
ATOM 2650 N N . ALA B 1 76 ? 16.234 -2.916 -8.664 1 98.62 76 ALA B N 1
ATOM 2651 C CA . ALA B 1 76 ? 16.469 -3.588 -9.938 1 98.62 76 ALA B CA 1
ATOM 2652 C C . ALA B 1 76 ? 15.156 -4.156 -10.492 1 98.62 76 ALA B C 1
ATOM 2654 O O . ALA B 1 76 ? 14.852 -3.982 -11.68 1 98.62 76 ALA B O 1
ATOM 2655 N N . CYS B 1 77 ? 14.406 -4.797 -9.656 1 98.38 77 CYS B N 1
ATOM 2656 C CA . CYS B 1 77 ? 13.164 -5.422 -10.094 1 98.38 77 CYS B CA 1
ATOM 2657 C C . CYS B 1 77 ? 12.133 -4.371 -10.5 1 98.38 77 CYS B C 1
ATOM 2659 O O . CYS B 1 77 ? 11.391 -4.562 -11.461 1 98.38 77 CYS B O 1
ATOM 2661 N N . VAL B 1 78 ? 12.094 -3.25 -9.766 1 98.56 78 VAL B N 1
ATOM 2662 C CA . VAL B 1 78 ? 11.195 -2.158 -10.133 1 98.56 78 VAL B CA 1
ATOM 2663 C C . VAL B 1 78 ? 11.633 -1.551 -11.461 1 98.56 78 VAL B C 1
ATOM 2665 O O . VAL B 1 78 ? 10.797 -1.233 -12.312 1 98.56 78 VAL B O 1
ATOM 2668 N N . SER B 1 79 ? 12.914 -1.437 -11.641 1 98.38 79 SER B N 1
ATOM 2669 C CA . SER B 1 79 ? 13.453 -0.886 -12.883 1 98.38 79 SER B CA 1
ATOM 2670 C C . SER B 1 79 ? 13.133 -1.788 -14.07 1 98.38 79 SER B C 1
ATOM 2672 O O . SER B 1 79 ? 12.602 -1.327 -15.078 1 98.38 79 SER B O 1
ATOM 2674 N N . ILE B 1 80 ? 13.398 -3.061 -13.938 1 98.12 80 ILE B N 1
ATOM 2675 C CA . ILE B 1 80 ? 13.148 -4.02 -15.008 1 98.12 80 ILE B CA 1
ATOM 2676 C C . ILE B 1 80 ? 11.648 -4.09 -15.305 1 98.12 80 ILE B C 1
ATOM 2678 O O . ILE B 1 80 ? 11.234 -4.055 -16.469 1 98.12 80 ILE B O 1
ATOM 2682 N N . GLY B 1 81 ? 10.883 -4.184 -14.211 1 97.75 81 GLY B N 1
ATOM 2683 C CA . GLY B 1 81 ? 9.438 -4.277 -14.367 1 97.75 81 GLY B CA 1
ATOM 2684 C C . GLY B 1 81 ? 8.828 -3.066 -15.047 1 97.75 81 GLY B C 1
ATOM 2685 O O . GLY B 1 81 ? 7.949 -3.203 -15.898 1 97.75 81 GLY B O 1
ATOM 2686 N N . SER B 1 82 ? 9.289 -1.86 -14.656 1 97.69 82 SER B N 1
ATOM 2687 C CA . SER B 1 82 ? 8.773 -0.639 -15.273 1 97.69 82 SER B CA 1
ATOM 2688 C C . SER B 1 82 ? 9.109 -0.586 -16.766 1 97.69 82 SER B C 1
ATOM 2690 O O . SER B 1 82 ? 8.289 -0.164 -17.578 1 97.69 82 SER B O 1
ATOM 2692 N N . LYS B 1 83 ? 10.273 -1.044 -17.109 1 96.56 83 LYS B N 1
ATOM 2693 C CA . LYS B 1 83 ? 10.695 -1.083 -18.516 1 96.56 83 LYS B CA 1
ATOM 2694 C C . LYS B 1 83 ? 9.875 -2.102 -19.312 1 96.56 83 LYS B C 1
ATOM 2696 O O . LYS B 1 83 ? 9.438 -1.82 -20.422 1 96.56 83 LYS B O 1
ATOM 2701 N N . THR B 1 84 ? 9.648 -3.229 -18.75 1 95.44 84 THR B N 1
ATOM 2702 C CA . THR B 1 84 ? 8.969 -4.328 -19.422 1 95.44 84 THR B CA 1
ATOM 2703 C C . THR B 1 84 ? 7.496 -3.998 -19.641 1 95.44 84 THR B C 1
ATOM 2705 O O . THR B 1 84 ? 6.898 -4.422 -20.625 1 95.44 84 THR B O 1
ATOM 2708 N N . THR B 1 85 ? 6.879 -3.254 -18.734 1 95.62 85 THR B N 1
ATOM 2709 C CA . THR B 1 85 ? 5.461 -2.92 -18.828 1 95.62 85 THR B CA 1
ATOM 2710 C C . THR B 1 85 ? 5.266 -1.541 -19.453 1 95.62 85 THR B C 1
ATOM 2712 O O . THR B 1 85 ? 4.141 -1.047 -19.531 1 95.62 85 THR B O 1
ATOM 2715 N N . GLU B 1 86 ? 6.316 -0.871 -19.797 1 94.69 86 GLU B N 1
ATOM 2716 C CA . GLU B 1 86 ? 6.301 0.464 -20.375 1 94.69 86 GLU B CA 1
ATOM 2717 C C . GLU B 1 86 ? 5.637 1.474 -19.453 1 94.69 86 GLU B C 1
ATOM 2719 O O . GLU B 1 86 ? 4.883 2.338 -19.906 1 94.69 86 GLU B O 1
ATOM 2724 N N . THR B 1 87 ? 5.797 1.277 -18.219 1 93.44 87 THR B N 1
ATOM 2725 C CA . THR B 1 87 ? 5.363 2.234 -17.203 1 93.44 87 THR B CA 1
ATOM 2726 C C . THR B 1 87 ? 6.492 3.201 -16.859 1 93.44 87 THR B C 1
ATOM 2728 O O . THR B 1 87 ? 7.582 2.775 -16.469 1 93.44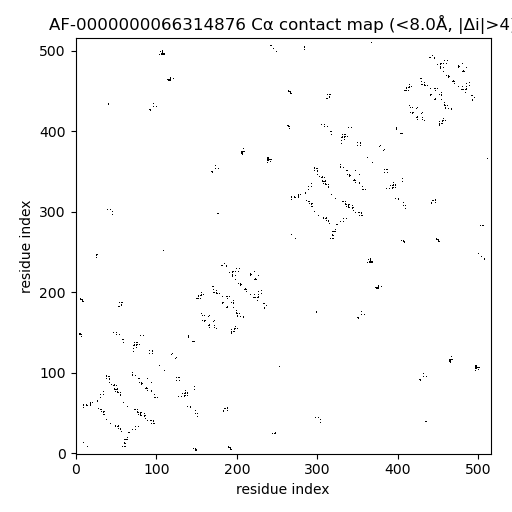 87 THR B O 1
ATOM 2731 N N . PRO B 1 88 ? 6.238 4.469 -16.984 1 90.94 88 PRO B N 1
ATOM 2732 C CA . PRO B 1 88 ? 7.309 5.441 -16.766 1 90.94 88 PRO B CA 1
ATOM 2733 C C . PRO B 1 88 ? 7.789 5.473 -15.312 1 90.94 88 PRO B C 1
ATOM 2735 O O . PRO B 1 88 ? 6.984 5.637 -14.391 1 90.94 88 PRO B O 1
ATOM 2738 N N . ALA B 1 89 ? 9.086 5.293 -15.102 1 93.25 89 ALA B N 1
ATOM 2739 C CA . ALA B 1 89 ? 9.781 5.453 -13.828 1 93.25 89 ALA B CA 1
ATOM 2740 C C . ALA B 1 89 ? 11.273 5.68 -14.047 1 93.25 89 ALA B C 1
ATOM 2742 O O . ALA B 1 89 ? 11.977 4.789 -14.531 1 93.25 89 ALA B O 1
ATOM 2743 N N . SER B 1 90 ? 11.75 6.836 -13.664 1 92.81 90 SER B N 1
ATOM 2744 C CA . SER B 1 90 ? 13.164 7.125 -13.875 1 92.81 90 SER B CA 1
ATOM 2745 C C . SER B 1 90 ? 14.039 6.406 -12.852 1 92.81 90 SER B C 1
ATOM 2747 O O . SER B 1 90 ? 13.602 6.164 -11.719 1 92.81 90 SER B O 1
ATOM 2749 N N . VAL B 1 91 ? 15.242 6.082 -13.289 1 93.06 91 VAL B N 1
ATOM 2750 C CA . VAL B 1 91 ? 16.219 5.453 -12.406 1 93.06 91 VAL B CA 1
ATOM 2751 C C . VAL B 1 91 ? 16.406 6.301 -11.148 1 93.06 91 VAL B C 1
ATOM 2753 O O . VAL B 1 91 ? 16.484 5.766 -10.039 1 93.06 91 VAL B O 1
ATOM 2756 N N . GLN B 1 92 ? 16.391 7.531 -11.359 1 88.69 92 GLN B N 1
ATOM 2757 C CA . GLN B 1 92 ? 16.578 8.453 -10.242 1 88.69 92 GLN B CA 1
ATOM 2758 C C . GLN B 1 92 ? 15.422 8.352 -9.25 1 88.69 92 GLN B C 1
ATOM 2760 O O . GLN B 1 92 ? 15.648 8.289 -8.039 1 88.69 92 GLN B O 1
ATOM 2765 N N . ASP B 1 93 ? 14.195 8.359 -9.766 1 89.62 93 ASP B N 1
ATOM 2766 C CA . ASP B 1 93 ? 13.016 8.273 -8.906 1 89.62 93 ASP B CA 1
ATOM 2767 C C . ASP B 1 93 ? 12.977 6.945 -8.156 1 89.62 93 ASP B C 1
ATOM 2769 O O . ASP B 1 93 ? 12.633 6.902 -6.973 1 89.62 93 ASP B O 1
ATOM 2773 N N . ILE B 1 94 ? 13.312 5.883 -8.844 1 95.12 94 ILE B N 1
ATOM 2774 C CA . ILE B 1 94 ? 13.336 4.559 -8.234 1 95.12 94 ILE B CA 1
ATOM 2775 C C . ILE B 1 94 ? 14.328 4.535 -7.078 1 95.12 94 ILE B C 1
ATOM 2777 O O . ILE B 1 94 ? 14 4.082 -5.977 1 95.12 94 ILE B O 1
ATOM 2781 N N . CYS B 1 95 ? 15.531 5.059 -7.285 1 91.88 95 CYS B N 1
ATOM 2782 C CA . CYS B 1 95 ? 16.562 5.105 -6.25 1 91.88 95 CYS B CA 1
ATOM 2783 C C . CYS B 1 95 ? 16.094 5.934 -5.059 1 91.88 95 CYS B C 1
ATOM 2785 O O . CYS B 1 95 ? 16.219 5.504 -3.91 1 91.88 95 CYS B O 1
ATOM 2787 N N . ASN B 1 96 ? 15.5 7.062 -5.355 1 85.75 96 ASN B N 1
ATOM 2788 C CA . ASN B 1 96 ? 15.047 7.945 -4.289 1 85.75 96 ASN B CA 1
ATOM 2789 C C . ASN B 1 96 ? 13.984 7.273 -3.418 1 85.75 96 ASN B C 1
ATOM 2791 O O . ASN B 1 96 ? 14.047 7.348 -2.189 1 85.75 96 ASN B O 1
ATOM 2795 N N . VAL B 1 97 ? 13.055 6.629 -4.051 1 90.56 97 VAL B N 1
ATOM 2796 C CA . VAL B 1 97 ? 11.93 6.035 -3.338 1 90.56 97 VAL B CA 1
ATOM 2797 C C . VAL B 1 97 ? 12.406 4.848 -2.51 1 90.56 97 VAL B C 1
ATOM 2799 O O . VAL B 1 97 ? 12.016 4.691 -1.352 1 90.56 97 VAL B O 1
ATOM 2802 N N . VAL B 1 98 ? 13.25 4 -3.076 1 91.56 98 VAL B N 1
ATOM 2803 C CA . VAL B 1 98 ? 13.672 2.797 -2.365 1 91.56 98 VAL B CA 1
ATOM 2804 C C . VAL B 1 98 ? 14.602 3.174 -1.219 1 91.56 98 VAL B C 1
ATOM 2806 O O . VAL B 1 98 ? 14.547 2.574 -0.142 1 91.56 98 VAL B O 1
ATOM 2809 N N . VAL B 1 99 ? 15.469 4.141 -1.426 1 84.75 99 VAL B N 1
ATOM 2810 C CA . VAL B 1 99 ? 16.312 4.637 -0.345 1 84.75 99 VAL B CA 1
ATOM 2811 C C . VAL B 1 99 ? 15.445 5.188 0.781 1 84.75 99 VAL B C 1
ATOM 2813 O O . VAL B 1 99 ? 15.719 4.949 1.96 1 84.75 99 VAL B O 1
ATOM 2816 N N . TYR B 1 100 ? 14.414 5.91 0.388 1 82.62 100 TYR B N 1
ATOM 2817 C CA . TYR B 1 100 ? 13.461 6.43 1.359 1 82.62 100 TYR B CA 1
ATOM 2818 C C . TYR B 1 100 ? 12.828 5.305 2.166 1 82.62 100 TYR B C 1
ATOM 2820 O O . TYR B 1 100 ? 12.758 5.375 3.395 1 82.62 100 TYR B O 1
ATOM 2828 N N . LEU B 1 101 ? 12.352 4.297 1.513 1 85.56 101 LEU B N 1
ATOM 2829 C CA . LEU B 1 101 ? 11.695 3.166 2.168 1 85.56 101 LEU B CA 1
ATOM 2830 C C . LEU B 1 101 ? 12.664 2.451 3.105 1 85.56 101 LEU B C 1
ATOM 2832 O O . LEU B 1 101 ? 12.281 2.039 4.203 1 85.56 101 LEU B O 1
ATOM 2836 N N . LYS B 1 102 ? 13.875 2.299 2.633 1 81.75 102 LYS B N 1
ATOM 2837 C CA . LYS B 1 102 ? 14.906 1.656 3.438 1 81.75 102 LYS B CA 1
ATOM 2838 C C . LYS B 1 102 ? 15.195 2.455 4.703 1 81.75 102 LYS B C 1
ATOM 2840 O O . LYS B 1 102 ? 15.281 1.889 5.797 1 81.75 102 LYS B O 1
ATOM 2845 N N . GLU B 1 103 ? 15.344 3.713 4.508 1 75.5 103 GLU B N 1
ATOM 2846 C CA . GLU B 1 103 ? 15.656 4.566 5.652 1 75.5 103 GLU B CA 1
ATOM 2847 C C . GLU B 1 103 ? 14.484 4.625 6.633 1 75.5 103 GLU B C 1
ATOM 2849 O O . GLU B 1 103 ? 14.688 4.668 7.848 1 75.5 103 GLU B O 1
ATOM 2854 N N . ARG B 1 104 ? 13.336 4.75 6.07 1 74 104 ARG B N 1
ATOM 2855 C CA . ARG B 1 104 ? 12.141 4.734 6.906 1 74 104 ARG B CA 1
ATOM 2856 C C . ARG B 1 104 ? 12.062 3.459 7.734 1 74 104 ARG B C 1
ATOM 2858 O O . ARG B 1 104 ? 11.656 3.49 8.898 1 74 104 ARG B O 1
ATOM 2865 N N . PHE B 1 105 ? 12.43 2.365 7.074 1 71.88 105 PHE B N 1
ATOM 2866 C CA . PHE B 1 105 ? 12.398 1.079 7.758 1 71.88 105 PHE B CA 1
ATOM 2867 C C . PHE B 1 105 ? 13.484 1.004 8.82 1 71.88 105 PHE B C 1
ATOM 2869 O O . PHE B 1 105 ? 13.273 0.45 9.906 1 71.88 105 PHE B O 1
ATOM 2876 N N . LYS B 1 106 ? 14.758 1.409 8.43 1 62.28 106 LYS B N 1
ATOM 2877 C CA . LYS B 1 106 ? 15.875 1.394 9.367 1 62.28 106 LYS B CA 1
ATOM 2878 C C . LYS B 1 106 ? 15.586 2.268 10.586 1 62.28 106 LYS B C 1
ATOM 2880 O O . LYS B 1 106 ? 15.953 1.919 11.703 1 62.28 106 LYS B O 1
ATOM 2885 N N . ASP B 1 107 ? 15.398 3.523 10.297 1 53.09 107 ASP B N 1
ATOM 2886 C CA . ASP B 1 107 ? 15.305 4.543 11.336 1 53.09 107 ASP B CA 1
ATOM 2887 C C . ASP B 1 107 ? 14.039 4.363 12.172 1 53.09 107 ASP B C 1
ATOM 2889 O O . ASP B 1 107 ? 13.43 5.344 12.594 1 53.09 107 ASP B O 1
ATOM 2893 N N . THR B 1 108 ? 13.258 3.281 12.062 1 45 108 THR B N 1
ATOM 2894 C CA . THR B 1 108 ? 12.523 3.072 13.305 1 45 108 THR B CA 1
ATOM 2895 C C . THR B 1 108 ? 13.352 3.52 14.508 1 45 108 THR B C 1
ATOM 2897 O O . THR B 1 108 ? 12.805 3.871 15.547 1 45 108 THR B O 1
ATOM 2900 N N . ASN B 1 109 ? 14.625 3.461 14.578 1 37.22 109 ASN B N 1
ATOM 2901 C CA . ASN B 1 109 ? 15.523 4.234 15.43 1 37.22 109 ASN B CA 1
ATOM 2902 C C . ASN B 1 109 ? 15.945 5.539 14.766 1 37.22 109 ASN B C 1
ATOM 2904 O O . ASN B 1 109 ? 17.125 5.773 14.539 1 37.22 109 ASN B O 1
ATOM 2908 N N . PHE B 1 110 ? 15.195 5.996 13.844 1 38.69 110 PHE B N 1
ATOM 2909 C CA . PHE B 1 110 ? 15.523 7.289 13.258 1 38.69 110 PHE B CA 1
ATOM 2910 C C . PHE B 1 110 ? 16.203 8.195 14.281 1 38.69 110 PHE B C 1
ATOM 2912 O O . PHE B 1 110 ? 15.539 8.742 15.164 1 38.69 110 PHE B O 1
ATOM 2919 N N . GLU B 1 111 ? 17.031 7.73 15.148 1 34.34 111 GLU B N 1
ATOM 2920 C CA . GLU B 1 111 ? 17.797 8.68 15.953 1 34.34 111 GLU B CA 1
ATOM 2921 C C . GLU B 1 111 ? 17.875 10.039 15.273 1 34.34 111 GLU B C 1
ATOM 2923 O O . GLU B 1 111 ? 17.703 10.148 14.055 1 34.34 111 GLU B O 1
ATOM 2928 N N . ALA B 1 112 ? 17.984 11.086 16.141 1 35 112 ALA B N 1
ATOM 2929 C CA . ALA B 1 112 ? 18.328 12.508 16.078 1 35 112 ALA B CA 1
ATOM 2930 C C . ALA B 1 112 ? 19.219 12.805 14.867 1 35 112 ALA B C 1
ATOM 2932 O O . ALA B 1 112 ? 19.703 13.93 14.711 1 35 112 ALA B O 1
ATOM 2933 N N . ARG B 1 113 ? 19.922 11.828 14.445 1 36.56 113 ARG B N 1
ATOM 2934 C CA . ARG B 1 113 ? 20.922 12.398 13.555 1 36.56 113 ARG B CA 1
ATOM 2935 C C . ARG B 1 113 ? 20.281 12.984 12.305 1 36.56 113 ARG B C 1
ATOM 2937 O O . ARG B 1 113 ? 19.359 12.398 11.742 1 36.56 113 ARG B O 1
ATOM 2944 N N . GLY B 1 114 ? 19.938 14.117 12.195 1 36.25 114 GLY B N 1
ATOM 2945 C CA . GLY B 1 114 ? 19.609 14.922 11.031 1 36.25 114 GLY B CA 1
ATOM 2946 C C . GLY B 1 114 ? 19.469 14.102 9.758 1 36.25 114 GLY B C 1
ATOM 2947 O O . GLY B 1 114 ? 20.172 13.102 9.578 1 36.25 114 GLY B O 1
ATOM 2948 N N . PHE B 1 115 ? 18.25 13.773 9.32 1 37.62 115 PHE B N 1
ATOM 2949 C CA . PHE B 1 115 ? 18.312 13.414 7.91 1 37.62 115 PHE B CA 1
ATOM 2950 C C . PHE B 1 115 ? 19.656 13.844 7.312 1 37.62 115 PHE B C 1
ATOM 2952 O O . PHE B 1 115 ? 19.844 15.008 6.961 1 37.62 115 PHE B O 1
ATOM 2959 N N . ILE B 1 116 ? 20.625 13.758 7.949 1 37.19 116 ILE B N 1
ATOM 2960 C CA . ILE B 1 116 ? 21.906 14.141 7.363 1 37.19 116 ILE B CA 1
ATOM 2961 C C . ILE B 1 116 ? 21.922 13.789 5.875 1 37.19 116 ILE B C 1
ATOM 2963 O O . ILE B 1 116 ? 22.234 12.664 5.496 1 37.19 116 ILE B O 1
ATOM 2967 N N . ALA B 1 117 ? 21 14.227 5.176 1 39.84 117 ALA B N 1
ATOM 2968 C CA . ALA B 1 117 ? 20.641 14.273 3.762 1 39.84 117 ALA B CA 1
ATOM 2969 C C . ALA B 1 117 ? 21.859 14.656 2.906 1 39.84 117 ALA B C 1
ATOM 2971 O O . ALA B 1 117 ? 21.906 14.32 1.722 1 39.84 117 ALA B O 1
ATOM 2972 N N . HIS B 1 118 ? 22.484 15.695 3.428 1 40.5 118 HIS B N 1
ATOM 2973 C CA . HIS B 1 118 ? 23.312 16.391 2.441 1 40.5 118 HIS B CA 1
ATOM 2974 C C . HIS B 1 118 ? 24.125 15.398 1.611 1 40.5 118 HIS B C 1
ATOM 2976 O O . HIS B 1 118 ? 24.094 15.445 0.38 1 40.5 118 HIS B O 1
ATOM 2982 N N . ASP B 1 119 ? 25.156 14.875 2.312 1 43.69 119 ASP B N 1
ATOM 2983 C CA . ASP B 1 119 ? 26.281 14.172 1.718 1 43.69 119 ASP B CA 1
ATOM 2984 C C . ASP B 1 119 ? 25.922 12.727 1.364 1 43.69 119 ASP B C 1
ATOM 2986 O O . ASP B 1 119 ? 26.547 12.109 0.508 1 43.69 119 ASP B O 1
ATOM 2990 N N . LEU B 1 120 ? 25.031 12.25 2.025 1 42.72 120 LEU B N 1
ATOM 2991 C CA . LEU B 1 120 ? 24.672 10.836 1.974 1 42.72 120 LEU B CA 1
ATOM 2992 C C . LEU B 1 120 ? 23.891 10.523 0.71 1 42.72 120 LEU B C 1
ATOM 2994 O O . LEU B 1 120 ? 24.141 9.516 0.045 1 42.72 120 LEU B O 1
ATOM 2998 N N . TYR B 1 121 ? 22.906 11.445 0.384 1 49.81 121 TYR B N 1
ATOM 2999 C CA . TYR B 1 121 ? 22.047 11.109 -0.75 1 49.81 121 TYR B CA 1
ATOM 3000 C C . TYR B 1 121 ? 22.828 11.195 -2.061 1 49.81 121 TYR B C 1
ATOM 3002 O O . TYR B 1 121 ? 22.625 10.367 -2.957 1 49.81 121 TYR B O 1
ATOM 3010 N N . SER B 1 122 ? 23.625 12.336 -2.113 1 55.72 122 SER B N 1
ATOM 3011 C CA . SER B 1 122 ? 24.312 12.391 -3.396 1 55.72 122 SER B CA 1
ATOM 3012 C C . SER B 1 122 ? 25.219 11.172 -3.588 1 55.72 122 SER B C 1
ATOM 3014 O O . SER B 1 122 ? 25.125 10.477 -4.605 1 55.72 122 SER B O 1
ATOM 3016 N N . GLU B 1 123 ? 26.188 11.078 -2.672 1 57.69 123 GLU B N 1
ATOM 3017 C CA . GLU B 1 123 ? 27.062 9.906 -2.775 1 57.69 123 GLU B CA 1
ATOM 3018 C C . GLU B 1 123 ? 26.266 8.617 -2.664 1 57.69 123 GLU B C 1
ATOM 3020 O O . GLU B 1 123 ? 26.531 7.648 -3.381 1 57.69 123 GLU B O 1
ATOM 3025 N N . GLU B 1 124 ? 25.203 8.758 -1.987 1 63.91 124 GLU B N 1
ATOM 3026 C CA . GLU B 1 124 ? 24.344 7.59 -1.805 1 63.91 124 GLU B CA 1
ATOM 3027 C C . GLU B 1 124 ? 23.516 7.309 -3.057 1 63.91 124 GLU B C 1
ATOM 3029 O O . GLU B 1 124 ? 23.328 6.148 -3.434 1 63.91 124 GLU B O 1
ATOM 3034 N N . MET B 1 125 ? 23.297 8.461 -3.754 1 71.62 125 MET B N 1
ATOM 3035 C CA . MET B 1 125 ? 22.516 8.281 -4.969 1 71.62 125 MET B CA 1
ATOM 3036 C C . MET B 1 125 ? 23.344 7.66 -6.078 1 71.62 125 MET B C 1
ATOM 3038 O O . MET B 1 125 ? 22.891 6.758 -6.777 1 71.62 125 MET B O 1
ATOM 3042 N N . TYR B 1 126 ? 24.531 8.289 -6.211 1 74.31 126 TYR B N 1
ATOM 3043 C CA . TYR B 1 126 ? 25.422 7.695 -7.207 1 74.31 126 TYR B CA 1
ATOM 3044 C C . TYR B 1 126 ? 25.688 6.227 -6.895 1 74.31 126 TYR B C 1
ATOM 3046 O O . TYR B 1 126 ? 25.656 5.379 -7.789 1 74.31 126 TYR B O 1
ATOM 3054 N N . SER B 1 127 ? 25.906 6 -5.688 1 85.5 127 SER B N 1
ATOM 3055 C CA . SER B 1 127 ? 26.141 4.625 -5.262 1 85.5 127 SER B CA 1
ATOM 3056 C C . SER B 1 127 ? 24.906 3.76 -5.504 1 85.5 127 SER B C 1
ATOM 3058 O O . SER B 1 127 ? 25.016 2.625 -5.973 1 85.5 127 SER B O 1
ATOM 3060 N N . SER B 1 128 ? 23.75 4.363 -5.305 1 88.5 128 SER B N 1
ATOM 3061 C CA . SER B 1 128 ? 22.5 3.617 -5.488 1 88.5 128 SER B CA 1
ATOM 3062 C C . SER B 1 128 ? 22.25 3.33 -6.961 1 88.5 128 SER B C 1
ATOM 3064 O O . SER B 1 128 ? 21.766 2.25 -7.316 1 88.5 128 SER B O 1
ATOM 3066 N N . ARG B 1 129 ? 22.625 4.312 -7.836 1 90.5 129 ARG B N 1
ATOM 3067 C CA . ARG B 1 129 ? 22.453 4.133 -9.273 1 90.5 129 ARG B CA 1
ATOM 3068 C C . ARG B 1 129 ? 23.344 3.012 -9.797 1 90.5 129 ARG B C 1
ATOM 3070 O O . ARG B 1 129 ? 22.906 2.195 -10.609 1 90.5 129 ARG B O 1
ATOM 3077 N N . ASN B 1 130 ? 24.547 3.031 -9.32 1 93.62 130 ASN B N 1
ATOM 3078 C CA . ASN B 1 130 ? 25.484 1.981 -9.719 1 93.62 130 ASN B CA 1
ATOM 3079 C C . ASN B 1 130 ? 25.047 0.615 -9.203 1 93.62 130 ASN B C 1
ATOM 3081 O O . ASN B 1 130 ? 25.141 -0.383 -9.922 1 93.62 130 ASN B O 1
ATOM 3085 N N . ARG B 1 131 ? 24.594 0.614 -8 1 95 131 ARG B N 1
ATOM 3086 C CA . ARG B 1 131 ? 24.109 -0.63 -7.406 1 95 131 ARG B CA 1
ATOM 3087 C C . ARG B 1 131 ? 22.891 -1.159 -8.156 1 95 131 ARG B C 1
ATOM 3089 O O . ARG B 1 131 ? 22.781 -2.365 -8.391 1 95 131 ARG B O 1
ATOM 3096 N N . LEU B 1 132 ? 22 -0.236 -8.547 1 96.94 132 LEU B N 1
ATOM 3097 C CA . LEU B 1 132 ? 20.828 -0.62 -9.32 1 96.94 132 LEU B CA 1
ATOM 3098 C C . LEU B 1 132 ? 21.219 -1.229 -10.656 1 96.94 132 LEU B C 1
ATOM 3100 O O . LEU B 1 132 ? 20.75 -2.307 -11.023 1 96.94 132 LEU B O 1
ATOM 3104 N N . SER B 1 133 ? 22.109 -0.573 -11.352 1 96.75 133 SER B N 1
ATOM 3105 C CA . SER B 1 133 ? 22.547 -1.038 -12.664 1 96.75 133 SER B CA 1
ATOM 3106 C C . SER B 1 133 ? 23.203 -2.412 -12.578 1 96.75 133 SER B C 1
ATOM 3108 O O . SER B 1 133 ? 22.922 -3.291 -13.398 1 96.75 133 SER B O 1
ATOM 3110 N N . ASN B 1 134 ? 24.078 -2.568 -11.633 1 97.38 134 ASN B N 1
ATOM 3111 C CA . ASN B 1 134 ? 24.75 -3.852 -11.445 1 97.38 134 ASN B CA 1
ATOM 3112 C C . ASN B 1 134 ? 23.75 -4.953 -11.086 1 97.38 134 ASN B C 1
ATOM 3114 O O . ASN B 1 134 ? 23.828 -6.062 -11.617 1 97.38 134 ASN B O 1
ATOM 3118 N N . MET B 1 135 ? 22.859 -4.609 -10.195 1 98.12 135 MET B N 1
ATOM 3119 C CA . MET B 1 135 ? 21.891 -5.602 -9.75 1 98.12 135 MET B CA 1
ATOM 3120 C C . MET B 1 135 ? 20.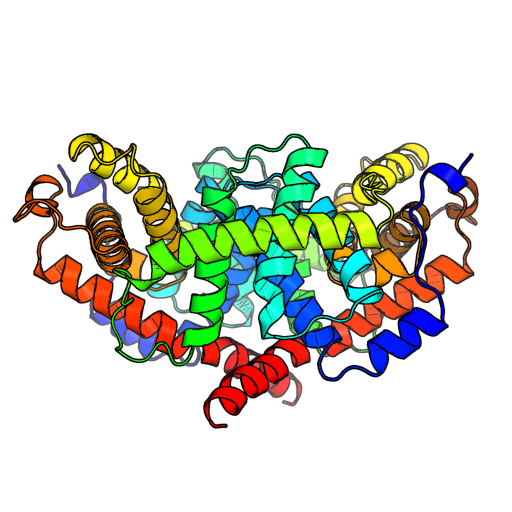922 -5.949 -10.859 1 98.12 135 MET B C 1
ATOM 3122 O O . MET B 1 135 ? 20.469 -7.094 -10.969 1 98.12 135 MET B O 1
ATOM 3126 N N . GLU B 1 136 ? 20.531 -4.949 -11.648 1 97.94 136 GLU B N 1
ATOM 3127 C CA . GLU B 1 136 ? 19.688 -5.23 -12.805 1 97.94 136 GLU B CA 1
ATOM 3128 C C . GLU B 1 136 ? 20.312 -6.305 -13.695 1 97.94 136 GLU B C 1
ATOM 3130 O O . GLU B 1 136 ? 19.625 -7.234 -14.125 1 97.94 136 GLU B O 1
ATOM 3135 N N . LEU B 1 137 ? 21.609 -6.133 -13.977 1 97.69 137 LEU B N 1
ATOM 3136 C CA . LEU B 1 137 ? 22.312 -7.105 -14.797 1 97.69 137 LEU B CA 1
ATOM 3137 C C . LEU B 1 137 ? 22.328 -8.477 -14.133 1 97.69 137 LEU B C 1
ATOM 3139 O O . LEU B 1 137 ? 22.125 -9.492 -14.797 1 97.69 137 LEU B O 1
ATOM 3143 N N . GLU B 1 138 ? 22.547 -8.508 -12.844 1 97.81 138 GLU B N 1
ATOM 3144 C CA . GLU B 1 138 ? 22.578 -9.766 -12.094 1 97.81 138 GLU B CA 1
ATOM 3145 C C . GLU B 1 138 ? 21.219 -10.469 -12.156 1 97.81 138 GLU B C 1
ATOM 3147 O O . GLU B 1 138 ? 21.156 -11.68 -12.359 1 97.81 138 GLU B O 1
ATOM 3152 N N . VAL B 1 139 ? 20.141 -9.688 -11.969 1 97.69 139 VAL B N 1
ATOM 3153 C CA . VAL B 1 139 ? 18.797 -10.25 -12 1 97.69 139 VAL B CA 1
ATOM 3154 C C . VAL B 1 139 ? 18.484 -10.797 -13.391 1 97.69 139 VAL B C 1
ATOM 3156 O O . VAL B 1 139 ? 17.969 -11.906 -13.531 1 97.69 139 VAL B O 1
ATOM 3159 N N . LEU B 1 140 ? 18.828 -10 -14.422 1 97.12 140 LEU B N 1
ATOM 3160 C CA . LEU B 1 140 ? 18.562 -10.414 -15.797 1 97.12 140 LEU B CA 1
ATOM 3161 C C . LEU B 1 140 ? 19.328 -11.688 -16.125 1 97.12 140 LEU B C 1
ATOM 3163 O O . LEU B 1 140 ? 18.781 -12.609 -16.734 1 97.12 140 LEU B O 1
ATOM 3167 N N . ARG B 1 141 ? 20.547 -11.797 -15.68 1 96.81 141 ARG B N 1
ATOM 3168 C CA . ARG B 1 141 ? 21.359 -12.984 -15.922 1 96.81 141 ARG B CA 1
ATOM 3169 C C . ARG B 1 141 ? 20.781 -14.195 -15.195 1 96.81 141 ARG B C 1
ATOM 3171 O O . ARG B 1 141 ? 20.688 -15.281 -15.773 1 96.81 141 ARG B O 1
ATOM 3178 N N . ALA B 1 142 ? 20.469 -13.992 -13.938 1 94.81 142 ALA B N 1
ATOM 3179 C CA . ALA B 1 142 ? 19.922 -15.078 -13.125 1 94.81 142 ALA B CA 1
ATOM 3180 C C . ALA B 1 142 ? 18.656 -15.648 -13.742 1 94.81 142 ALA B C 1
ATOM 3182 O O . ALA B 1 142 ? 18.391 -16.844 -13.641 1 94.81 142 ALA B O 1
ATOM 3183 N N . LEU B 1 143 ? 17.875 -14.766 -14.398 1 93.75 143 LEU B N 1
ATOM 3184 C CA . LEU B 1 143 ? 16.594 -15.172 -14.969 1 93.75 143 LEU B CA 1
ATOM 3185 C C . LEU B 1 143 ? 16.734 -15.484 -16.453 1 93.75 143 LEU B C 1
ATOM 3187 O O . LEU B 1 143 ? 15.734 -15.586 -17.172 1 93.75 143 LEU B O 1
ATOM 3191 N N . ASN B 1 144 ? 17.953 -15.578 -16.938 1 93.19 144 ASN B N 1
ATOM 3192 C CA . ASN B 1 144 ? 18.266 -15.883 -18.344 1 93.19 144 ASN B CA 1
ATOM 3193 C C . ASN B 1 144 ? 17.609 -14.883 -19.281 1 93.19 144 ASN B C 1
ATOM 3195 O O . ASN B 1 144 ? 17.078 -15.266 -20.328 1 93.19 144 ASN B O 1
ATOM 3199 N N . PHE B 1 145 ? 17.469 -13.633 -18.797 1 92.56 145 PHE B N 1
ATOM 3200 C CA . PHE B 1 145 ? 16.938 -12.492 -19.547 1 92.56 145 PHE B CA 1
ATOM 3201 C C . PHE B 1 145 ? 15.492 -12.727 -19.938 1 92.56 145 PHE B C 1
ATOM 3203 O O . PHE B 1 145 ? 15 -12.125 -20.891 1 92.56 145 PHE B O 1
ATOM 3210 N N . ASP B 1 146 ? 14.898 -13.633 -19.203 1 90.5 146 ASP B N 1
ATOM 3211 C CA . ASP B 1 146 ? 13.461 -13.852 -19.375 1 90.5 146 ASP B CA 1
ATOM 3212 C C . ASP B 1 146 ? 12.648 -12.875 -18.531 1 90.5 146 ASP B C 1
ATOM 3214 O O . ASP B 1 146 ? 12.453 -13.102 -17.344 1 90.5 146 ASP B O 1
ATOM 3218 N N . THR B 1 147 ? 12.18 -11.82 -19.203 1 89 147 THR B N 1
ATOM 3219 C CA . THR B 1 147 ? 11.406 -10.812 -18.484 1 89 147 THR B CA 1
ATOM 3220 C C . THR B 1 147 ? 9.922 -10.914 -18.828 1 89 147 THR B C 1
ATOM 3222 O O . THR B 1 147 ? 9.125 -10.07 -18.438 1 89 147 THR B O 1
ATOM 3225 N N . HIS B 1 148 ? 9.656 -11.969 -19.641 1 87.69 148 HIS B N 1
ATOM 3226 C CA . HIS B 1 148 ? 8.242 -12.172 -19.953 1 87.69 148 HIS B CA 1
ATOM 3227 C C . HIS B 1 148 ? 7.492 -12.727 -18.75 1 87.69 148 HIS B C 1
ATOM 3229 O O . HIS B 1 148 ? 7.871 -13.758 -18.188 1 87.69 148 HIS B O 1
ATOM 3235 N N . ILE B 1 149 ? 6.594 -12 -18.328 1 91.19 149 ILE B N 1
ATOM 3236 C CA . ILE B 1 149 ? 5.809 -12.406 -17.172 1 91.19 149 ILE B CA 1
ATOM 3237 C C . ILE B 1 149 ? 4.324 -12.438 -17.531 1 91.19 149 ILE B C 1
ATOM 3239 O O . ILE B 1 149 ? 3.781 -11.445 -18.016 1 91.19 149 ILE B O 1
ATOM 3243 N N . VAL B 1 150 ? 3.754 -13.625 -17.422 1 92.31 150 VAL B N 1
ATOM 3244 C CA . VAL B 1 150 ? 2.305 -13.742 -17.547 1 92.31 150 VAL B CA 1
ATOM 3245 C C . VAL B 1 150 ? 1.638 -13.328 -16.234 1 92.31 150 VAL B C 1
ATOM 3247 O O . VAL B 1 150 ? 1.954 -13.867 -15.172 1 92.31 150 VAL B O 1
ATOM 3250 N N . ILE B 1 151 ? 0.814 -12.352 -16.328 1 93.81 151 ILE B N 1
ATOM 3251 C CA . ILE B 1 151 ? 0.13 -11.828 -15.156 1 93.81 151 ILE B CA 1
ATOM 3252 C C . ILE B 1 151 ? -1.092 -12.695 -14.844 1 93.81 151 ILE B C 1
ATOM 3254 O O . ILE B 1 151 ? -2.064 -12.695 -15.602 1 93.81 151 ILE B O 1
ATOM 3258 N N . PRO B 1 152 ? -1.088 -1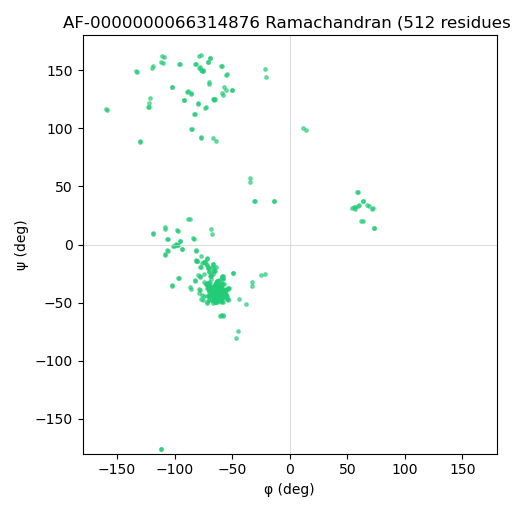3.406 -13.773 1 95.19 152 PRO B N 1
ATOM 3259 C CA . PRO B 1 152 ? -2.193 -14.312 -13.461 1 95.19 152 PRO B CA 1
ATOM 3260 C C . PRO B 1 152 ? -3.539 -13.602 -13.375 1 95.19 152 PRO B C 1
ATOM 3262 O O . PRO B 1 152 ? -4.578 -14.188 -13.68 1 95.19 152 PRO B O 1
ATOM 3265 N N . HIS B 1 153 ? -3.541 -12.336 -12.984 1 94.56 153 HIS B N 1
ATOM 3266 C CA . HIS B 1 153 ? -4.766 -11.547 -12.898 1 94.56 153 HIS B CA 1
ATOM 3267 C C . HIS B 1 153 ? -5.465 -11.477 -14.25 1 94.56 153 HIS B C 1
ATOM 3269 O O . HIS B 1 153 ? -6.691 -11.555 -14.328 1 94.56 153 HIS B O 1
ATOM 3275 N N . LYS B 1 154 ? -4.715 -11.352 -15.273 1 94.56 154 LYS B N 1
ATOM 3276 C CA . LYS B 1 154 ? -5.281 -11.289 -16.625 1 94.56 154 LYS B CA 1
ATOM 3277 C C . LYS B 1 154 ? -5.883 -12.633 -17.031 1 94.56 154 LYS B C 1
ATOM 3279 O O . LYS B 1 154 ? -6.941 -12.672 -17.656 1 94.56 154 LYS B O 1
ATOM 3284 N N . LEU B 1 155 ? -5.191 -13.664 -16.688 1 95.56 155 LEU B N 1
ATOM 3285 C CA . LEU B 1 155 ? -5.711 -15 -16.969 1 95.56 155 LEU B CA 1
ATOM 3286 C C . LEU B 1 155 ? -7.027 -15.242 -16.234 1 95.56 155 LEU B C 1
ATOM 3288 O O . LEU B 1 155 ? -7.965 -15.812 -16.797 1 95.56 155 LEU B O 1
ATOM 3292 N N . ALA B 1 156 ? -7.055 -14.812 -14.977 1 96.94 156 ALA B N 1
ATOM 3293 C CA . ALA B 1 156 ? -8.266 -14.992 -14.18 1 96.94 156 ALA B CA 1
ATOM 3294 C C . ALA B 1 156 ? -9.461 -14.312 -14.836 1 96.94 156 ALA B C 1
ATOM 3296 O O . ALA B 1 156 ? -10.57 -14.867 -14.852 1 96.94 156 ALA B O 1
ATOM 3297 N N . ILE B 1 157 ? -9.25 -13.164 -15.391 1 95.62 157 ILE B N 1
ATOM 3298 C CA . ILE B 1 157 ? -10.305 -12.438 -16.094 1 95.62 157 ILE B CA 1
ATOM 3299 C C . ILE B 1 157 ? -10.789 -13.258 -17.281 1 95.62 157 ILE B C 1
ATOM 3301 O O . ILE B 1 157 ? -12 -13.445 -17.469 1 95.62 157 ILE B O 1
ATOM 3305 N N . HIS B 1 158 ? -9.883 -13.734 -18.016 1 96.5 158 HIS B N 1
ATOM 3306 C CA . HIS B 1 158 ? -10.203 -14.539 -19.188 1 96.5 158 HIS B CA 1
ATOM 3307 C C . HIS B 1 158 ? -10.938 -15.812 -18.797 1 96.5 158 HIS B C 1
ATOM 3309 O O . HIS B 1 158 ? -11.906 -16.203 -19.453 1 96.5 158 HIS B O 1
ATOM 3315 N N . TYR B 1 159 ? -10.477 -16.438 -17.781 1 97.62 159 TYR B N 1
ATOM 3316 C CA . TYR B 1 159 ? -11.086 -17.672 -17.312 1 97.62 159 TYR B CA 1
ATOM 3317 C C . TYR B 1 159 ? -12.508 -17.453 -16.828 1 97.62 159 TYR B C 1
ATOM 3319 O O . TYR B 1 159 ? -13.414 -18.219 -17.156 1 97.62 159 TYR B O 1
ATOM 3327 N N . LEU B 1 160 ? -12.695 -16.391 -16.078 1 97.5 160 LEU B N 1
ATOM 3328 C CA . LEU B 1 160 ? -14.031 -16.062 -15.602 1 97.5 160 LEU B CA 1
ATOM 3329 C C . LEU B 1 160 ? -14.961 -15.719 -16.766 1 97.5 160 LEU B C 1
ATOM 3331 O O . LEU B 1 160 ? -16.156 -16.016 -16.719 1 97.5 160 LEU B O 1
ATOM 3335 N N . GLN B 1 161 ? -14.406 -15.086 -17.781 1 97.38 161 GLN B N 1
ATOM 3336 C CA . GLN B 1 161 ? -15.172 -14.828 -19 1 97.38 161 GLN B CA 1
ATOM 3337 C C . GLN B 1 161 ? -15.586 -16.141 -19.672 1 97.38 161 GLN B C 1
ATOM 3339 O O . GLN B 1 161 ? -16.75 -16.297 -20.062 1 97.38 161 GLN B O 1
ATOM 3344 N N . THR B 1 162 ? -14.672 -17.016 -19.828 1 96.88 162 THR B N 1
ATOM 3345 C CA . THR B 1 162 ? -14.914 -18.312 -20.453 1 96.88 162 THR B CA 1
ATOM 3346 C C . THR B 1 162 ? -15.977 -19.094 -19.688 1 96.88 162 THR B C 1
ATOM 3348 O O . THR B 1 162 ? -16.812 -19.766 -20.297 1 96.88 162 THR B O 1
ATOM 3351 N N . LEU B 1 163 ? -15.938 -18.984 -18.375 1 97 163 LEU B N 1
ATOM 3352 C CA . LEU B 1 163 ? -16.875 -19.688 -17.516 1 97 163 LEU B CA 1
ATOM 3353 C C . LEU B 1 163 ? -18.203 -18.938 -17.422 1 97 163 LEU B C 1
ATOM 3355 O O . LEU B 1 163 ? -19.125 -19.375 -16.734 1 97 163 LEU B O 1
ATOM 3359 N N . GLN B 1 164 ? -18.281 -17.688 -18.047 1 96.62 164 GLN B N 1
ATOM 3360 C CA . GLN B 1 164 ? -19.453 -16.812 -18.016 1 96.62 164 GLN B CA 1
ATOM 3361 C C . GLN B 1 164 ? -19.766 -16.344 -16.609 1 96.62 164 GLN B C 1
ATOM 3363 O O . GLN B 1 164 ? -20.938 -16.297 -16.203 1 96.62 164 GLN B O 1
ATOM 3368 N N . LEU B 1 165 ? -18.703 -16.094 -15.891 1 96.38 165 LEU B N 1
ATOM 3369 C CA . LEU B 1 165 ? -18.844 -15.656 -14.508 1 96.38 165 LEU B CA 1
ATOM 3370 C C . LEU B 1 165 ? -18.234 -14.273 -14.305 1 96.38 165 LEU B C 1
ATOM 3372 O O . LEU B 1 165 ? -18.141 -13.797 -13.172 1 96.38 165 LEU B O 1
ATOM 3376 N N . ILE B 1 166 ? -17.859 -13.594 -15.391 1 93.88 166 ILE B N 1
ATOM 3377 C CA . ILE B 1 166 ? -17.141 -12.32 -15.336 1 93.88 166 ILE B CA 1
ATOM 3378 C C . ILE B 1 166 ? -18.047 -11.25 -14.734 1 93.88 166 ILE B C 1
ATOM 3380 O O . ILE B 1 166 ? -17.562 -10.266 -14.164 1 93.88 166 ILE B O 1
ATOM 3384 N N . ASP B 1 167 ? -19.406 -11.5 -14.836 1 92.31 167 ASP B N 1
ATOM 3385 C CA . ASP B 1 167 ? -20.359 -10.508 -14.359 1 92.31 167 ASP B CA 1
ATOM 3386 C C . ASP B 1 167 ? -20.547 -10.609 -12.852 1 92.31 167 ASP B C 1
ATOM 3388 O O . ASP B 1 167 ? -21.141 -9.727 -12.234 1 92.31 167 ASP B O 1
ATOM 3392 N N . ASN B 1 168 ? -20.062 -11.719 -12.273 1 91.75 168 ASN B N 1
ATOM 3393 C CA . ASN B 1 168 ? -20.062 -11.812 -10.82 1 91.75 168 ASN B CA 1
ATOM 3394 C C . ASN B 1 168 ? -18.938 -10.984 -10.203 1 91.75 168 ASN B C 1
ATOM 3396 O O . ASN B 1 168 ? -17.844 -11.508 -9.945 1 91.75 168 ASN B O 1
ATOM 3400 N N . LYS B 1 169 ? -19.203 -9.758 -9.859 1 85.88 169 LYS B N 1
ATOM 3401 C CA . LYS B 1 169 ? -18.219 -8.773 -9.422 1 85.88 169 LYS B CA 1
ATOM 3402 C C . LYS B 1 169 ? -17.578 -9.195 -8.094 1 85.88 169 LYS B C 1
ATOM 3404 O O . LYS B 1 169 ? -16.406 -8.93 -7.859 1 85.88 169 LYS B O 1
ATOM 3409 N N . LYS B 1 170 ? -18.406 -9.805 -7.316 1 83.69 170 LYS B N 1
ATOM 3410 C CA . LYS B 1 170 ? -17.891 -10.273 -6.031 1 83.69 170 LYS B CA 1
ATOM 3411 C C . LYS B 1 170 ? -16.812 -11.344 -6.227 1 83.69 170 LYS B C 1
ATOM 3413 O O . LYS B 1 170 ? -15.75 -11.273 -5.625 1 83.69 170 LYS B O 1
ATOM 3418 N N . LEU B 1 171 ? -17.125 -12.32 -7.059 1 91 171 LEU B N 1
ATOM 3419 C CA . LEU B 1 171 ? -16.172 -13.383 -7.375 1 91 171 LEU B CA 1
ATOM 3420 C C . LEU B 1 171 ? -14.891 -12.797 -7.969 1 91 171 LEU B C 1
ATOM 3422 O O . LEU B 1 171 ? -13.789 -13.188 -7.582 1 91 171 LEU B O 1
ATOM 3426 N N . LEU B 1 172 ? -15.07 -11.891 -8.875 1 92.75 172 LEU B N 1
ATOM 3427 C CA . LEU B 1 172 ? -13.93 -11.258 -9.531 1 92.75 172 LEU B CA 1
ATOM 3428 C C . LEU B 1 172 ? -13.07 -10.5 -8.531 1 92.75 172 LEU B C 1
ATOM 3430 O O . LEU B 1 172 ? -11.844 -10.641 -8.523 1 92.75 172 LEU B O 1
ATOM 3434 N N . GLN B 1 173 ? -13.672 -9.742 -7.688 1 86.75 173 GLN B N 1
ATOM 3435 C CA . GLN B 1 173 ? -12.961 -8.93 -6.715 1 86.75 173 GLN B CA 1
ATOM 3436 C C . GLN B 1 173 ? -12.188 -9.797 -5.727 1 86.75 173 GLN B C 1
ATOM 3438 O O . GLN B 1 173 ? -11.023 -9.516 -5.422 1 86.75 173 GLN B O 1
ATOM 3443 N N . ILE B 1 174 ? -12.812 -10.797 -5.227 1 86.44 174 ILE B N 1
ATOM 3444 C CA . ILE B 1 174 ? -12.164 -11.664 -4.246 1 86.44 174 ILE B CA 1
ATOM 3445 C C . ILE B 1 174 ? -11.023 -12.43 -4.914 1 86.44 174 ILE B C 1
ATOM 3447 O O . ILE B 1 174 ? -9.953 -12.609 -4.316 1 86.44 174 ILE B O 1
ATOM 3451 N N . THR B 1 175 ? -11.266 -12.93 -6.137 1 92.94 175 THR B N 1
ATOM 3452 C CA . THR B 1 175 ? -10.203 -13.57 -6.898 1 92.94 175 THR B CA 1
ATOM 3453 C C . THR B 1 175 ? -8.992 -12.641 -7.039 1 92.94 175 THR B C 1
ATOM 3455 O O . THR B 1 175 ? -7.855 -13.062 -6.836 1 92.94 175 THR B O 1
ATOM 3458 N N . TRP B 1 176 ? -9.328 -11.414 -7.344 1 90.38 176 TRP B N 1
ATOM 3459 C CA . TRP B 1 176 ? -8.289 -10.406 -7.508 1 90.38 176 TRP B CA 1
ATOM 3460 C C . TRP B 1 176 ? -7.5 -10.227 -6.219 1 90.38 176 TRP B C 1
ATOM 3462 O O . TRP B 1 176 ? -6.27 -10.125 -6.25 1 90.38 176 TRP B O 1
ATOM 3472 N N . ASN B 1 177 ? -8.133 -10.195 -5.141 1 86.75 177 ASN B N 1
ATOM 3473 C CA . ASN B 1 177 ? -7.492 -10.031 -3.836 1 86.75 177 ASN B CA 1
ATOM 3474 C C . ASN B 1 177 ? -6.574 -11.203 -3.512 1 86.75 177 ASN B C 1
ATOM 3476 O O . ASN B 1 177 ? -5.457 -11.008 -3.031 1 86.75 177 ASN B O 1
ATOM 3480 N N . PHE B 1 178 ? -7.066 -12.383 -3.812 1 88.56 178 PHE B N 1
ATOM 3481 C CA . PHE B 1 178 ? -6.273 -13.578 -3.535 1 88.56 178 PHE B CA 1
ATOM 3482 C C . PHE B 1 178 ? -5.016 -13.602 -4.398 1 88.56 178 PHE B C 1
ATOM 3484 O O . PHE B 1 178 ? -3.949 -14.008 -3.939 1 88.56 178 PHE B O 1
ATOM 3491 N N . LEU B 1 179 ? -5.168 -13.172 -5.617 1 93.5 179 LEU B N 1
ATOM 3492 C CA . LEU B 1 179 ? -4.02 -13.133 -6.52 1 93.5 179 LEU B CA 1
ATOM 3493 C C . LEU B 1 179 ? -2.98 -12.125 -6.031 1 93.5 179 LEU B C 1
ATOM 3495 O O . LEU B 1 179 ? -1.777 -12.375 -6.117 1 93.5 179 LEU B O 1
ATOM 3499 N N . ASN B 1 180 ? -3.451 -11.039 -5.527 1 87.31 180 ASN B N 1
ATOM 3500 C CA . ASN B 1 180 ? -2.543 -10.055 -4.945 1 87.31 180 ASN B CA 1
ATOM 3501 C C . ASN B 1 180 ? -1.775 -10.633 -3.76 1 87.31 180 ASN B C 1
ATOM 3503 O O . ASN B 1 180 ? -0.575 -10.391 -3.615 1 87.31 180 ASN B O 1
ATOM 3507 N N . ASP B 1 181 ? -2.438 -11.328 -2.955 1 83.69 181 ASP B N 1
ATOM 3508 C CA . ASP B 1 181 ? -1.778 -11.961 -1.818 1 83.69 181 ASP B CA 1
ATOM 3509 C C . ASP B 1 181 ? -0.772 -13.016 -2.281 1 83.69 181 ASP B C 1
ATOM 3511 O O . ASP B 1 181 ? 0.324 -13.117 -1.729 1 83.69 181 ASP B O 1
ATOM 3515 N N . ALA B 1 182 ? -1.225 -13.758 -3.271 1 88.38 182 ALA B N 1
ATOM 3516 C CA . ALA B 1 182 ? -0.367 -14.82 -3.799 1 88.38 182 ALA B CA 1
ATOM 3517 C C . ALA B 1 182 ? 0.939 -14.242 -4.34 1 88.38 182 ALA B C 1
ATOM 3519 O O . ALA B 1 182 ? 1.994 -14.875 -4.23 1 88.38 182 ALA B O 1
ATOM 3520 N N . SER B 1 183 ? 0.869 -13.055 -4.926 1 84.88 183 SER B N 1
ATOM 3521 C CA . SER B 1 183 ? 2.037 -12.422 -5.531 1 84.88 183 SER B CA 1
ATOM 3522 C C . SER B 1 183 ? 3.072 -12.047 -4.473 1 84.88 183 SER B C 1
ATOM 3524 O O . SER B 1 183 ? 4.242 -11.82 -4.793 1 84.88 183 SER B O 1
ATOM 3526 N N . ARG B 1 184 ? 2.713 -12 -3.275 1 79.25 184 ARG B N 1
ATOM 3527 C CA . ARG B 1 184 ? 3.619 -11.672 -2.184 1 79.25 184 ARG B CA 1
ATOM 3528 C C . ARG B 1 184 ? 4.223 -12.93 -1.568 1 79.25 184 ARG B C 1
ATOM 3530 O O . ARG B 1 184 ? 5.074 -12.844 -0.681 1 79.25 184 ARG B O 1
ATOM 3537 N N . THR B 1 185 ? 3.789 -14.094 -2.053 1 82.69 185 THR B N 1
ATOM 3538 C CA . THR B 1 185 ? 4.258 -15.375 -1.537 1 82.69 185 THR B CA 1
ATOM 3539 C C . THR B 1 185 ? 5.105 -16.109 -2.578 1 82.69 185 THR B C 1
ATOM 3541 O O . THR B 1 185 ? 5.359 -15.57 -3.66 1 82.69 185 THR B O 1
ATOM 3544 N N . ARG B 1 186 ? 5.48 -17.297 -2.189 1 87.5 186 ARG B N 1
ATOM 3545 C CA . ARG B 1 186 ? 6.309 -18.094 -3.09 1 87.5 186 ARG B CA 1
ATOM 3546 C C . ARG B 1 186 ? 5.449 -18.828 -4.109 1 87.5 186 ARG B C 1
ATOM 3548 O O . ARG B 1 186 ? 5.973 -19.547 -4.965 1 87.5 186 ARG B O 1
ATOM 3555 N N . LEU B 1 187 ? 4.203 -18.594 -4.109 1 91.38 187 LEU B N 1
ATOM 3556 C CA . LEU B 1 187 ? 3.307 -19.328 -4.984 1 91.38 187 LEU B CA 1
ATOM 3557 C C . LEU B 1 187 ? 3.631 -19.062 -6.449 1 91.38 187 LEU B C 1
ATOM 3559 O O . LEU B 1 187 ? 3.494 -19.953 -7.293 1 91.38 187 LEU B O 1
ATOM 3563 N N . CYS B 1 188 ? 4.086 -17.859 -6.699 1 89.19 188 CYS B N 1
ATOM 3564 C CA . CYS B 1 188 ? 4.324 -17.5 -8.094 1 89.19 188 CYS B CA 1
ATOM 3565 C C . CYS B 1 188 ? 5.547 -18.219 -8.648 1 89.19 188 CYS B C 1
ATOM 3567 O O . CYS B 1 188 ? 5.746 -18.266 -9.859 1 89.19 188 CYS B O 1
ATOM 3569 N N . VAL B 1 189 ? 6.348 -18.859 -7.773 1 91.56 189 VAL B N 1
ATOM 3570 C CA . VAL B 1 189 ? 7.504 -19.609 -8.258 1 91.56 189 VAL B CA 1
ATOM 3571 C C . VAL B 1 189 ? 7.246 -21.109 -8.125 1 91.56 189 VAL B C 1
ATOM 3573 O O . VAL B 1 189 ? 7.996 -21.922 -8.664 1 91.56 189 VAL B O 1
ATOM 3576 N N . LEU B 1 190 ? 6.188 -21.469 -7.477 1 92 190 LEU B N 1
ATOM 3577 C CA . LEU B 1 190 ? 5.859 -22.875 -7.27 1 92 190 LEU B CA 1
ATOM 3578 C C . LEU B 1 190 ? 4.871 -23.359 -8.32 1 92 190 LEU B C 1
ATOM 3580 O O . LEU B 1 190 ? 4.855 -24.547 -8.664 1 92 190 LEU B O 1
ATOM 3584 N N . TYR B 1 191 ? 4.047 -22.438 -8.812 1 93.31 191 TYR B N 1
ATOM 3585 C CA . TYR B 1 191 ? 2.992 -22.797 -9.75 1 93.31 191 TYR B CA 1
ATOM 3586 C C . TYR B 1 191 ? 2.969 -21.859 -10.945 1 93.31 191 TYR B C 1
ATOM 3588 O O . TYR B 1 191 ? 3.291 -20.672 -10.812 1 93.31 191 TYR B O 1
ATOM 3596 N N . PRO B 1 192 ? 2.574 -22.391 -12.078 1 93 192 PRO B N 1
ATOM 3597 C CA . PRO B 1 192 ? 2.43 -21.5 -13.234 1 93 192 PRO B CA 1
ATOM 3598 C C . PRO B 1 192 ? 1.263 -20.516 -13.086 1 93 192 PRO B C 1
ATOM 3600 O O . PRO B 1 192 ? 0.354 -20.75 -12.289 1 93 192 PRO B O 1
ATOM 3603 N N . PRO B 1 193 ? 1.287 -19.438 -13.867 1 94.12 193 PRO B N 1
ATOM 3604 C CA . PRO B 1 193 ? 0.259 -18.391 -13.742 1 94.12 193 PRO B CA 1
ATOM 3605 C C . PRO B 1 193 ? -1.151 -18.938 -13.977 1 94.12 193 PRO B C 1
ATOM 3607 O O . PRO B 1 193 ? -2.104 -18.469 -13.344 1 94.12 193 PRO B O 1
ATOM 3610 N N . PHE B 1 194 ? -1.298 -19.906 -14.859 1 94.88 194 PHE B N 1
ATOM 3611 C CA . PHE B 1 194 ? -2.637 -20.406 -15.141 1 94.88 194 PHE B CA 1
ATOM 3612 C C . PHE B 1 194 ? -3.178 -21.203 -13.953 1 94.88 194 PHE B C 1
ATOM 3614 O O . PHE B 1 194 ? -4.367 -21.125 -13.641 1 94.88 194 PHE B O 1
ATOM 3621 N N . SER B 1 195 ? -2.277 -21.938 -13.234 1 95.25 195 SER B N 1
ATOM 3622 C CA . SER B 1 195 ? -2.691 -22.641 -12.023 1 95.25 195 SER B CA 1
ATOM 3623 C C . SER B 1 195 ? -3.016 -21.672 -10.898 1 95.25 195 SER B C 1
ATOM 3625 O O . SER B 1 195 ? -3.938 -21.906 -10.109 1 95.25 195 SER B O 1
ATOM 3627 N N . LEU B 1 196 ? -2.24 -20.609 -10.805 1 95.5 196 LEU B N 1
ATOM 3628 C CA . LEU B 1 196 ? -2.508 -19.578 -9.805 1 95.5 196 LEU B CA 1
ATOM 3629 C C . LEU B 1 196 ? -3.887 -18.969 -10.016 1 95.5 196 LEU B C 1
ATOM 3631 O O . LEU B 1 196 ? -4.645 -18.797 -9.062 1 95.5 196 LEU B O 1
ATOM 3635 N N . ALA B 1 197 ? -4.164 -18.672 -11.266 1 96.56 197 ALA B N 1
ATOM 3636 C CA . ALA B 1 197 ? -5.465 -18.094 -11.602 1 96.56 197 ALA B CA 1
ATOM 3637 C C . ALA B 1 197 ? -6.594 -19.047 -11.211 1 96.56 197 ALA B C 1
ATOM 3639 O O . ALA B 1 197 ? -7.551 -18.656 -10.547 1 96.56 197 ALA B O 1
ATOM 3640 N N . CYS B 1 198 ? -6.426 -20.281 -11.539 1 97.19 198 CYS B N 1
ATOM 3641 C CA . CYS B 1 198 ? -7.445 -21.281 -11.25 1 97.19 198 CYS B CA 1
ATOM 3642 C C . CYS B 1 198 ? -7.613 -21.484 -9.75 1 97.19 198 CYS B C 1
ATOM 3644 O O . CYS B 1 198 ? -8.742 -21.562 -9.25 1 97.19 198 CYS B O 1
ATOM 3646 N N . GLY B 1 199 ? -6.477 -21.609 -9.062 1 96.25 199 GLY B N 1
ATOM 3647 C CA . GLY B 1 199 ? -6.527 -21.797 -7.621 1 96.25 199 GLY B CA 1
ATOM 3648 C C . GLY B 1 199 ? -7.227 -20.656 -6.891 1 96.25 199 GLY B C 1
ATOM 3649 O O . GLY B 1 199 ? -8.047 -20.906 -6.004 1 96.25 199 GLY B O 1
ATOM 3650 N N . CYS B 1 200 ? -6.941 -19.438 -7.258 1 95.06 200 CYS B N 1
ATOM 3651 C CA . CYS B 1 200 ? -7.523 -18.266 -6.598 1 95.06 200 CYS B CA 1
ATOM 3652 C C . CYS B 1 200 ? -9 -18.141 -6.941 1 95.06 200 CYS B C 1
ATOM 3654 O O . CYS B 1 200 ? -9.805 -17.703 -6.105 1 95.06 200 CYS B O 1
ATOM 3656 N N . ILE B 1 201 ? -9.398 -18.5 -8.18 1 96.44 201 ILE B N 1
ATOM 3657 C CA . ILE B 1 201 ? -10.812 -18.531 -8.547 1 96.44 201 ILE B CA 1
ATOM 3658 C C . ILE B 1 201 ? -11.531 -19.578 -7.695 1 96.44 201 ILE B C 1
ATOM 3660 O O . ILE B 1 201 ? -12.617 -19.312 -7.164 1 96.44 201 ILE B O 1
ATOM 3664 N N . ALA B 1 202 ? -10.93 -20.75 -7.566 1 95 202 ALA B N 1
ATOM 3665 C CA . ALA B 1 202 ? -11.531 -21.828 -6.77 1 95 202 ALA B CA 1
ATOM 3666 C C . ALA B 1 202 ? -11.719 -21.391 -5.32 1 95 202 ALA B C 1
ATOM 3668 O O . ALA B 1 202 ? -12.766 -21.641 -4.719 1 95 202 ALA B O 1
ATOM 3669 N N . MET B 1 203 ? -10.719 -20.781 -4.801 1 90.19 203 MET B N 1
ATOM 3670 C CA . MET B 1 203 ? -10.789 -20.297 -3.428 1 90.19 203 MET B CA 1
ATOM 3671 C C . MET B 1 203 ? -11.867 -19.234 -3.279 1 90.19 203 MET B C 1
ATOM 3673 O O . MET B 1 203 ? -12.617 -19.234 -2.301 1 90.19 203 MET B O 1
ATOM 3677 N N . ALA B 1 204 ? -11.867 -18.281 -4.23 1 90.12 204 ALA B N 1
ATOM 3678 C CA . ALA B 1 204 ? -12.875 -17.219 -4.199 1 90.12 204 ALA B CA 1
ATOM 3679 C C . ALA B 1 204 ? -14.281 -17.797 -4.262 1 90.12 204 ALA B C 1
ATOM 3681 O O . ALA B 1 204 ? -15.172 -17.359 -3.527 1 90.12 204 ALA B O 1
ATOM 3682 N N . ALA B 1 205 ? -14.5 -18.781 -5.133 1 92.25 205 ALA B N 1
ATOM 3683 C CA . ALA B 1 205 ? -15.797 -19.422 -5.262 1 92.25 205 ALA B CA 1
ATOM 3684 C C . ALA B 1 205 ? -16.219 -20.078 -3.947 1 92.25 205 ALA B C 1
ATOM 3686 O O . ALA B 1 205 ? -17.375 -20 -3.549 1 92.25 205 ALA B O 1
ATOM 3687 N N . ARG B 1 206 ? -15.258 -20.672 -3.32 1 86.31 206 ARG B N 1
ATOM 3688 C CA . ARG B 1 206 ? -15.523 -21.312 -2.037 1 86.31 206 ARG B CA 1
ATOM 3689 C C . ARG B 1 206 ? -15.938 -20.281 -0.989 1 86.31 206 ARG B C 1
ATOM 3691 O O . ARG B 1 206 ? -16.844 -20.531 -0.185 1 86.31 206 ARG B O 1
ATOM 3698 N N . VAL B 1 207 ? -15.273 -19.188 -0.968 1 80.25 207 VAL B N 1
ATOM 3699 C CA . VAL B 1 207 ? -15.516 -18.141 0.012 1 80.25 207 VAL B CA 1
ATOM 3700 C C . VAL B 1 207 ? -16.922 -17.594 -0.16 1 80.25 207 VAL B C 1
ATOM 3702 O O . VAL B 1 207 ? -17.609 -17.281 0.823 1 80.25 207 VAL B O 1
ATOM 3705 N N . ILE B 1 208 ? -17.375 -17.5 -1.431 1 82 208 ILE B N 1
AT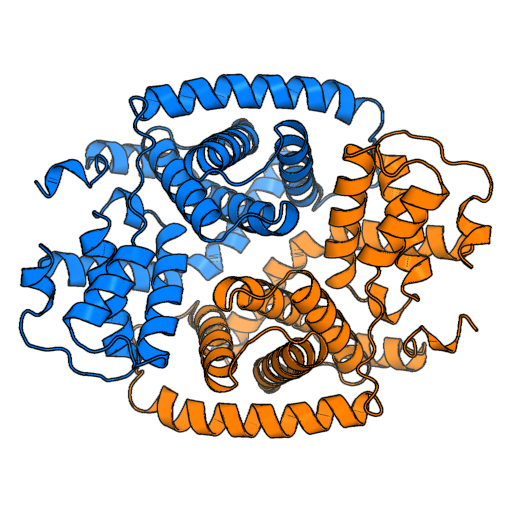OM 3706 C CA . ILE B 1 208 ? -18.672 -16.891 -1.655 1 82 208 ILE B CA 1
ATOM 3707 C C . ILE B 1 208 ? -19.75 -17.969 -1.745 1 82 208 ILE B C 1
ATOM 3709 O O . ILE B 1 208 ? -20.906 -17.688 -2.07 1 82 208 ILE B O 1
ATOM 3713 N N . GLY B 1 209 ? -19.375 -19.234 -1.547 1 83.69 209 GLY B N 1
ATOM 3714 C CA . GLY B 1 209 ? -20.328 -20.344 -1.531 1 83.69 209 GLY B CA 1
ATOM 3715 C C . GLY B 1 209 ? -20.891 -20.656 -2.902 1 83.69 209 GLY B C 1
ATOM 3716 O O . GLY B 1 209 ? -22.062 -21.016 -3.023 1 83.69 209 GLY B O 1
ATOM 3717 N N . MET B 1 210 ? -20.156 -20.438 -3.855 1 90.44 210 MET B N 1
ATOM 3718 C CA . MET B 1 210 ? -20.594 -20.703 -5.223 1 90.44 210 MET B CA 1
ATOM 3719 C C . MET B 1 210 ? -20 -22 -5.75 1 90.44 210 MET B C 1
ATOM 3721 O O . MET B 1 210 ? -18.828 -22.297 -5.504 1 90.44 210 MET B O 1
ATOM 3725 N N . LYS B 1 211 ? -20.812 -22.766 -6.383 1 92.38 211 LYS B N 1
ATOM 3726 C CA . LYS B 1 211 ? -20.312 -23.984 -7.02 1 92.38 211 LYS B CA 1
ATOM 3727 C C . LYS B 1 211 ? -19.859 -23.719 -8.445 1 92.38 211 LYS B C 1
ATOM 3729 O O . LYS B 1 211 ? -20.531 -23.016 -9.203 1 92.38 211 LYS B O 1
ATOM 3734 N N . LEU B 1 212 ? -18.703 -24.203 -8.703 1 95.56 212 LEU B N 1
ATOM 3735 C CA . LEU B 1 212 ? -18.203 -24.125 -10.07 1 95.56 212 LEU B CA 1
ATOM 3736 C C . LEU B 1 212 ? -18.484 -25.391 -10.844 1 95.56 212 LEU B C 1
ATOM 3738 O O . LEU B 1 212 ? -18.75 -26.438 -10.25 1 95.56 212 LEU B O 1
ATOM 3742 N N . PRO B 1 213 ? -18.547 -25.297 -12.188 1 94.81 213 PRO B N 1
ATOM 3743 C CA . PRO B 1 213 ? -18.766 -26.516 -12.969 1 94.81 213 PRO B CA 1
ATOM 3744 C C . PRO B 1 213 ? -17.734 -27.609 -12.672 1 94.81 213 PRO B C 1
ATOM 3746 O O . PRO B 1 213 ? -16.594 -27.297 -12.352 1 94.81 213 PRO B O 1
ATOM 3749 N N . LYS B 1 214 ? -18.203 -28.844 -12.742 1 93.94 214 LYS B N 1
ATOM 3750 C CA . LYS B 1 214 ? -17.312 -29.969 -12.5 1 93.94 214 LYS B CA 1
ATOM 3751 C C . LYS B 1 214 ? -16.094 -29.922 -13.43 1 93.94 214 LYS B C 1
ATOM 3753 O O . LYS B 1 214 ? -16.234 -29.703 -14.633 1 93.94 214 LYS B O 1
ATOM 3758 N N . ASP B 1 215 ? -14.914 -30.094 -12.953 1 94.94 215 ASP B N 1
ATOM 3759 C CA . ASP B 1 215 ? -13.641 -30.188 -13.672 1 94.94 215 ASP B CA 1
ATOM 3760 C C . ASP B 1 215 ? -13.406 -28.938 -14.531 1 94.94 215 ASP B C 1
ATOM 3762 O O . ASP B 1 215 ? -12.781 -29.031 -15.586 1 94.94 215 ASP B O 1
ATOM 3766 N N . TRP B 1 216 ? -13.953 -27.75 -14.062 1 97.12 216 TRP B N 1
ATOM 3767 C CA . TRP B 1 216 ? -13.867 -26.5 -14.82 1 97.12 216 TRP B CA 1
ATOM 3768 C C . TRP B 1 216 ? -12.414 -26.141 -15.102 1 97.12 216 TRP B C 1
ATOM 3770 O O . TRP B 1 216 ? -12.102 -25.516 -16.125 1 97.12 216 TRP B O 1
ATOM 3780 N N . TYR B 1 217 ? -11.453 -26.531 -14.273 1 96.25 217 TYR B N 1
ATOM 3781 C CA . TYR B 1 217 ? -10.055 -26.125 -14.32 1 96.25 217 TYR B CA 1
ATOM 3782 C C . TYR B 1 217 ? -9.305 -26.859 -15.422 1 96.25 217 TYR B C 1
ATOM 3784 O O . TYR B 1 217 ? -8.234 -26.422 -15.852 1 96.25 217 TYR B O 1
ATOM 3792 N N . ARG B 1 218 ? -9.836 -28.016 -15.93 1 94.75 218 ARG B N 1
ATOM 3793 C CA . ARG B 1 218 ? -9.172 -28.844 -16.922 1 94.75 218 ARG B CA 1
ATOM 3794 C C . ARG B 1 218 ? -8.977 -28.094 -18.234 1 94.75 218 ARG B C 1
ATOM 3796 O O . ARG B 1 218 ? -7.988 -28.312 -18.938 1 94.75 218 ARG B O 1
ATOM 3803 N N . VAL B 1 219 ? -9.875 -27.219 -18.531 1 94.19 219 VAL B N 1
ATOM 3804 C CA . VAL B 1 219 ? -9.805 -26.5 -19.781 1 94.19 219 VAL B CA 1
ATOM 3805 C C . VAL B 1 219 ? -8.695 -25.453 -19.719 1 94.19 219 VAL B C 1
ATOM 3807 O O . VAL B 1 219 ? -8.25 -24.938 -20.75 1 94.19 219 VAL B O 1
ATOM 3810 N N . PHE B 1 220 ? -8.211 -25.156 -18.562 1 95 220 PHE B N 1
ATOM 3811 C CA . PHE B 1 220 ? -7.176 -24.141 -18.375 1 95 220 PHE B CA 1
ATOM 3812 C C . PHE B 1 220 ? -5.844 -24.781 -18.031 1 95 220 PHE B C 1
ATOM 3814 O O . PHE B 1 220 ? -4.977 -24.141 -17.422 1 95 220 PHE B O 1
ATOM 3821 N N . ASP B 1 221 ? -5.758 -26.047 -18.219 1 91.88 221 ASP B N 1
ATOM 3822 C CA . ASP B 1 221 ? -4.523 -26.812 -18.078 1 91.88 221 ASP B CA 1
ATOM 3823 C C . ASP B 1 221 ? -4.086 -26.875 -16.625 1 91.88 221 ASP B C 1
ATOM 3825 O O . ASP B 1 221 ? -2.902 -26.703 -16.312 1 91.88 221 ASP B O 1
ATOM 3829 N N . THR B 1 222 ? -5.016 -26.906 -15.703 1 95.06 222 THR B N 1
ATOM 3830 C CA . THR B 1 222 ? -4.746 -27.062 -14.273 1 95.06 222 THR B CA 1
ATOM 3831 C C . THR B 1 222 ? -5.391 -28.328 -13.727 1 95.06 222 THR B C 1
ATOM 3833 O O . THR B 1 222 ? -6.293 -28.891 -14.352 1 95.06 222 THR B O 1
ATOM 3836 N N . THR B 1 223 ? -4.82 -28.875 -12.664 1 95.62 223 THR B N 1
ATOM 3837 C CA . THR B 1 223 ? -5.344 -30.094 -12.055 1 95.62 223 THR B CA 1
ATOM 3838 C C . THR B 1 223 ? -5.949 -29.797 -10.688 1 95.62 223 THR B C 1
ATOM 3840 O O . THR B 1 223 ? -5.68 -28.75 -10.094 1 95.62 223 THR B O 1
ATOM 3843 N N . LYS B 1 224 ? -6.742 -30.734 -10.281 1 95.31 224 LYS B N 1
ATOM 3844 C CA . LYS B 1 224 ? -7.332 -30.609 -8.953 1 95.31 224 LYS B CA 1
ATOM 3845 C C . LYS B 1 224 ? -6.262 -30.625 -7.871 1 95.31 224 LYS B C 1
ATOM 3847 O O . LYS B 1 224 ? -6.367 -29.906 -6.879 1 95.31 224 LYS B O 1
ATOM 3852 N N . GLU B 1 225 ? -5.324 -31.438 -8.078 1 94.81 225 GLU B N 1
ATOM 3853 C CA . GLU B 1 225 ? -4.227 -31.531 -7.117 1 94.81 225 GLU B CA 1
ATOM 3854 C C . GLU B 1 225 ? -3.504 -30.203 -6.977 1 94.81 225 GLU B C 1
ATOM 3856 O O . GLU B 1 225 ? -3.17 -29.781 -5.867 1 94.81 225 GLU B O 1
ATOM 3861 N N . GLU B 1 226 ? -3.273 -29.516 -8.102 1 93.31 226 GLU B N 1
ATOM 3862 C CA . GLU B 1 226 ? -2.619 -28.203 -8.086 1 93.31 226 GLU B CA 1
ATOM 3863 C C . GLU B 1 226 ? -3.467 -27.172 -7.348 1 93.31 226 GLU B C 1
ATOM 3865 O O . GLU B 1 226 ? -2.947 -26.406 -6.543 1 93.31 226 GLU B O 1
ATOM 3870 N N . ILE B 1 227 ? -4.723 -27.203 -7.645 1 95.19 227 ILE B N 1
ATOM 3871 C CA . ILE B 1 227 ? -5.641 -26.266 -7.012 1 95.19 227 ILE B CA 1
ATOM 3872 C C . ILE B 1 227 ? -5.66 -26.484 -5.504 1 95.19 227 ILE B C 1
ATO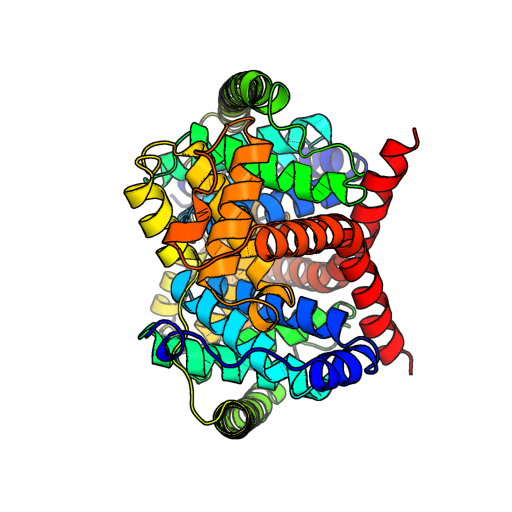M 3874 O O . ILE B 1 227 ? -5.562 -25.547 -4.723 1 95.19 227 ILE B O 1
ATOM 3878 N N . ASP B 1 228 ? -5.734 -27.719 -5.09 1 92.81 228 ASP B N 1
ATOM 3879 C CA . ASP B 1 228 ? -5.801 -28.047 -3.67 1 92.81 228 ASP B CA 1
ATOM 3880 C C . ASP B 1 228 ? -4.516 -27.641 -2.951 1 92.81 228 ASP B C 1
ATOM 3882 O O . ASP B 1 228 ? -4.559 -27.094 -1.848 1 92.81 228 ASP B O 1
ATOM 3886 N N . SER B 1 229 ? -3.436 -27.938 -3.543 1 91.88 229 SER B N 1
ATOM 3887 C CA . SER B 1 229 ? -2.148 -27.594 -2.951 1 91.88 229 SER B CA 1
ATOM 3888 C C . SER B 1 229 ? -1.979 -26.094 -2.83 1 91.88 229 SER B C 1
ATOM 3890 O O . SER B 1 229 ? -1.554 -25.594 -1.787 1 91.88 229 SER B O 1
ATOM 3892 N N . LEU B 1 230 ? -2.285 -25.391 -3.898 1 91.94 230 LEU B N 1
ATOM 3893 C CA . LEU B 1 230 ? -2.178 -23.938 -3.926 1 91.94 230 LEU B CA 1
ATOM 3894 C C . LEU B 1 230 ? -3.064 -23.312 -2.857 1 91.94 230 LEU B C 1
ATOM 3896 O O . LEU B 1 230 ? -2.627 -22.406 -2.133 1 91.94 230 LEU B O 1
ATOM 3900 N N . THR B 1 231 ? -4.273 -23.75 -2.828 1 87.38 231 THR B N 1
ATOM 3901 C CA . THR B 1 231 ? -5.223 -23.188 -1.873 1 87.38 231 THR B CA 1
ATOM 3902 C C . THR B 1 231 ? -4.754 -23.438 -0.44 1 87.38 231 THR B C 1
ATOM 3904 O O . THR B 1 231 ? -4.918 -22.562 0.424 1 87.38 231 THR B O 1
ATOM 3907 N N . SER B 1 232 ? -4.121 -24.578 -0.207 1 84.38 232 SER B N 1
ATOM 3908 C CA . SER B 1 232 ? -3.602 -24.906 1.117 1 84.38 232 SER B CA 1
ATOM 3909 C C . SER B 1 232 ? -2.467 -23.969 1.515 1 84.38 232 SER B C 1
ATOM 3911 O O . SER B 1 232 ? -2.4 -23.516 2.66 1 84.38 232 SER B O 1
ATOM 3913 N N . ILE B 1 233 ? -1.608 -23.672 0.593 1 82 233 ILE B N 1
ATOM 3914 C CA . ILE B 1 233 ? -0.469 -22.797 0.851 1 82 233 ILE B CA 1
ATOM 3915 C C . ILE B 1 233 ? -0.961 -21.391 1.133 1 82 233 ILE B C 1
ATOM 3917 O O . ILE B 1 233 ? -0.485 -20.734 2.064 1 82 233 ILE B O 1
ATOM 3921 N N . LEU B 1 234 ? -1.885 -20.906 0.375 1 81.12 234 LEU B N 1
ATOM 3922 C CA . LEU B 1 234 ? -2.418 -19.562 0.55 1 81.12 234 LEU B CA 1
ATOM 3923 C C . LEU B 1 234 ? -3.158 -19.438 1.878 1 81.12 234 LEU B C 1
ATOM 3925 O O . LEU B 1 234 ? -3.049 -18.422 2.562 1 81.12 234 LEU B O 1
ATOM 3929 N N . GLU B 1 235 ? -3.82 -20.484 2.211 1 73.81 235 GLU B N 1
ATOM 3930 C CA . GLU B 1 235 ? -4.512 -20.5 3.496 1 73.81 235 GLU B CA 1
ATOM 3931 C C . GLU B 1 235 ? -3.521 -20.469 4.656 1 73.81 235 GLU B C 1
ATOM 3933 O O . GLU B 1 235 ? -3.777 -19.812 5.672 1 73.81 235 GLU B O 1
ATOM 3938 N N . ASN B 1 236 ? -2.416 -21.172 4.535 1 70.38 236 ASN B N 1
ATOM 3939 C CA . ASN B 1 236 ? -1.381 -21.156 5.562 1 70.38 236 ASN B CA 1
ATOM 3940 C C . ASN B 1 236 ? -0.702 -19.797 5.672 1 70.38 236 ASN B C 1
ATOM 3942 O O . ASN B 1 236 ? -0.27 -19.406 6.754 1 70.38 236 ASN B O 1
ATOM 3946 N N . PHE B 1 237 ? -0.543 -19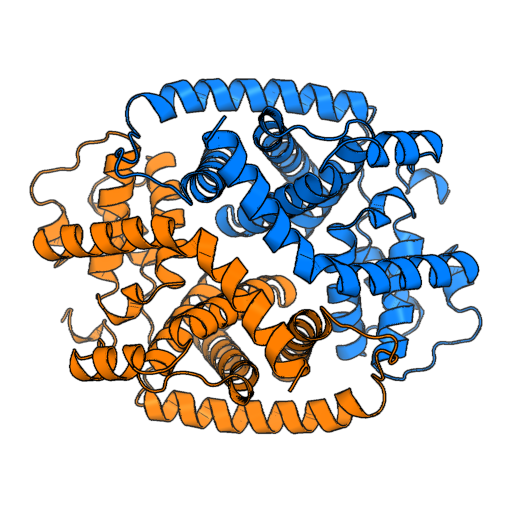.188 4.566 1 69.19 237 PHE B N 1
ATOM 3947 C CA . PHE B 1 237 ? 0.018 -17.828 4.543 1 69.19 237 PHE B CA 1
ATOM 3948 C C . PHE B 1 237 ? -0.783 -16.891 5.438 1 69.19 237 PHE B C 1
ATOM 3950 O O . PHE B 1 237 ? -0.209 -16.094 6.184 1 69.19 237 PHE B O 1
ATOM 3957 N N . TYR B 1 238 ? -2.004 -16.922 5.363 1 65.25 238 TYR B N 1
ATOM 3958 C CA . TYR B 1 238 ? -2.867 -16.062 6.164 1 65.25 238 TYR B CA 1
ATOM 3959 C C . TYR B 1 238 ? -2.779 -16.438 7.641 1 65.25 238 TYR B C 1
ATOM 3961 O O . TYR B 1 238 ? -2.936 -15.57 8.508 1 65.25 238 TYR B O 1
ATOM 3969 N N . LYS B 1 239 ? -2.295 -17.672 7.801 1 61.47 239 LYS B N 1
ATOM 3970 C CA . LYS B 1 239 ? -2.152 -18.125 9.18 1 61.47 239 LYS B CA 1
ATOM 3971 C C . LYS B 1 239 ? -0.856 -17.609 9.797 1 61.47 239 LYS B C 1
ATOM 3973 O O . LYS B 1 239 ? -0.812 -17.297 10.992 1 61.47 239 LYS B O 1
ATOM 3978 N N . THR B 1 240 ? 0.146 -17.438 8.977 1 56.56 240 THR B N 1
ATOM 3979 C CA . THR B 1 240 ? 1.483 -17.141 9.477 1 56.56 240 THR B CA 1
ATOM 3980 C C . THR B 1 240 ? 1.807 -15.664 9.328 1 56.56 240 THR B C 1
ATOM 3982 O O . THR B 1 240 ? 2.646 -15.133 10.055 1 56.56 240 THR B O 1
ATOM 3985 N N . SER B 1 241 ? 1.427 -14.922 8.344 1 53.19 241 SER B N 1
ATOM 3986 C CA . SER B 1 241 ? 1.796 -13.539 8.047 1 53.19 241 SER B CA 1
ATOM 3987 C C . SER B 1 241 ? 1.557 -12.633 9.25 1 53.19 241 SER B C 1
ATOM 3989 O O . SER B 1 241 ? 2.275 -11.648 9.445 1 53.19 241 SER B O 1
ATOM 3991 N N . ALA B 1 242 ? 0.578 -12.766 10.016 1 47.69 242 ALA B N 1
ATOM 3992 C CA . ALA B 1 242 ? 0.443 -11.906 11.195 1 47.69 242 ALA B CA 1
ATOM 3993 C C . ALA B 1 242 ? 1.738 -11.875 12 1 47.69 242 ALA B C 1
ATOM 3995 O O . ALA B 1 242 ? 2.117 -10.836 12.539 1 47.69 242 ALA B O 1
ATOM 3996 N N . ILE B 1 243 ? 2.541 -12.859 11.891 1 42.41 243 ILE B N 1
ATOM 3997 C CA . ILE B 1 243 ? 3.752 -13.078 12.672 1 42.41 243 ILE B CA 1
ATOM 3998 C C . ILE B 1 243 ? 4.926 -12.352 12.031 1 42.41 243 ILE B C 1
ATOM 4000 O O . ILE B 1 243 ? 5.812 -11.852 12.727 1 42.41 243 ILE B O 1
ATOM 4004 N N . ALA B 1 244 ? 4.988 -12.336 10.773 1 46.06 244 ALA B N 1
ATOM 4005 C CA . ALA B 1 244 ? 6.172 -11.828 10.078 1 46.06 244 ALA B CA 1
ATOM 4006 C C . ALA B 1 244 ? 6.469 -10.391 10.492 1 46.06 244 ALA B C 1
ATOM 4008 O O . ALA B 1 244 ? 7.625 -10.023 10.719 1 46.06 244 ALA B O 1
ATOM 4009 N N . HIS B 1 245 ? 5.5 -9.562 10.578 1 45.75 245 HIS B N 1
ATOM 4010 C CA . HIS B 1 245 ? 5.801 -8.188 10.953 1 45.75 245 HIS B CA 1
ATOM 4011 C C . HIS B 1 245 ? 6.434 -8.117 12.336 1 45.75 245 HIS B C 1
ATOM 4013 O O . HIS B 1 245 ? 7.332 -7.312 12.578 1 45.75 245 HIS B O 1
ATOM 4019 N N . LYS B 1 246 ? 6.027 -9.07 13.125 1 45.47 246 LYS B N 1
ATOM 4020 C CA . LYS B 1 246 ? 6.648 -9.141 14.445 1 45.47 246 LYS B CA 1
ATOM 4021 C C . LYS B 1 246 ? 8.133 -9.484 14.336 1 45.47 246 LYS B C 1
ATOM 4023 O O . LYS B 1 246 ? 8.969 -8.875 15.016 1 45.47 246 LYS B O 1
ATOM 4028 N N . THR B 1 247 ? 8.438 -10.422 13.633 1 47.31 247 THR B N 1
ATOM 4029 C CA . THR B 1 247 ? 9.805 -10.922 13.5 1 47.31 247 THR B CA 1
ATOM 4030 C C . THR B 1 247 ? 10.703 -9.891 12.836 1 47.31 247 THR B C 1
ATOM 4032 O O . THR B 1 247 ? 11.844 -9.688 13.258 1 47.31 247 THR B O 1
ATOM 4035 N N . LEU B 1 248 ? 10.234 -9.305 11.883 1 44.81 248 LEU B N 1
ATOM 4036 C CA . LEU B 1 248 ? 11.062 -8.352 11.148 1 44.81 248 LEU B CA 1
ATOM 4037 C C . LEU B 1 248 ? 11.461 -7.18 12.031 1 44.81 248 LEU B C 1
ATOM 4039 O O . LEU B 1 248 ? 12.594 -6.688 11.945 1 44.81 248 LEU B O 1
ATOM 4043 N N . TYR B 1 249 ? 10.602 -6.758 12.828 1 42.81 249 TYR B N 1
ATOM 4044 C CA . TYR B 1 249 ? 10.953 -5.699 13.766 1 42.81 249 TYR B CA 1
ATOM 4045 C C . TYR B 1 249 ? 12.117 -6.129 14.656 1 42.81 249 TYR B C 1
ATOM 4047 O O . TYR B 1 249 ? 13.047 -5.359 14.883 1 42.81 249 TYR B O 1
ATOM 4055 N N . LEU B 1 250 ? 12.109 -7.301 15.094 1 45.88 250 LEU B N 1
ATOM 4056 C CA . LEU B 1 250 ? 13.156 -7.781 15.992 1 45.88 250 LEU B CA 1
ATOM 4057 C C . LEU B 1 250 ? 14.5 -7.844 15.266 1 45.88 250 LEU B C 1
ATOM 4059 O O . LEU B 1 250 ? 15.531 -7.5 15.844 1 45.88 250 LEU B O 1
ATOM 4063 N N . ILE B 1 251 ? 14.555 -8.297 14.125 1 46.94 251 ILE B N 1
ATOM 4064 C CA . ILE B 1 251 ? 15.789 -8.469 13.367 1 46.94 251 ILE B CA 1
ATOM 4065 C C . ILE B 1 251 ? 16.422 -7.109 13.102 1 46.94 251 ILE B C 1
ATOM 4067 O O . ILE B 1 251 ? 17.641 -6.953 13.219 1 46.94 251 ILE B O 1
ATOM 4071 N N . PHE B 1 252 ? 15.617 -6.25 12.625 1 39.5 252 PHE B N 1
ATOM 4072 C CA . PHE B 1 252 ? 16.188 -4.949 12.297 1 39.5 252 PHE B CA 1
ATOM 4073 C C . PHE B 1 252 ? 16.641 -4.219 13.555 1 39.5 252 PHE B C 1
ATOM 4075 O O . PHE B 1 252 ? 17.625 -3.479 13.531 1 39.5 252 PHE B O 1
ATOM 4082 N N . THR B 1 253 ? 15.938 -4.285 14.602 1 40.91 253 THR B N 1
ATOM 4083 C CA . THR B 1 253 ? 16.344 -3.633 15.844 1 40.91 253 THR B CA 1
ATOM 4084 C C . THR B 1 253 ? 17.516 -4.363 16.484 1 40.91 253 THR B C 1
ATOM 4086 O O . THR B 1 253 ? 18.344 -3.746 17.156 1 40.91 253 THR B O 1
ATOM 4089 N N . GLU B 1 254 ? 17.484 -5.574 16.531 1 41.47 254 GLU B N 1
ATOM 4090 C CA . GLU B 1 254 ? 18.594 -6.297 17.125 1 41.47 254 GLU B CA 1
ATOM 4091 C C . GLU B 1 254 ? 19.875 -6.09 16.328 1 41.47 254 GLU B C 1
ATOM 4093 O O . GLU B 1 254 ? 20.984 -6.086 16.891 1 41.47 254 GLU B O 1
ATOM 4098 N N . GLN B 1 255 ? 19.828 -6.125 15.086 1 36.78 255 GLN B N 1
ATOM 4099 C CA . GLN B 1 255 ? 21.094 -5.949 14.383 1 36.78 255 GLN B CA 1
ATOM 4100 C C . GLN B 1 255 ? 21.672 -4.559 14.641 1 36.78 255 GLN B C 1
ATOM 4102 O O . GLN B 1 255 ? 22.844 -4.309 14.352 1 36.78 255 GLN B O 1
ATOM 4107 N N . VAL B 1 256 ? 20.984 -3.6 15.055 1 32.72 256 VAL B N 1
ATOM 4108 C CA . VAL B 1 256 ? 21.594 -2.354 15.5 1 32.72 256 VAL B CA 1
ATOM 4109 C C . VAL B 1 256 ? 22.25 -2.559 16.875 1 32.72 256 VAL B C 1
ATOM 4111 O O . VAL B 1 256 ? 23.156 -1.815 17.25 1 32.72 256 VAL B O 1
ATOM 4114 N N . SER B 1 257 ? 21.734 -3.379 17.672 1 34.09 257 SER B N 1
ATOM 4115 C CA . SER B 1 257 ? 22.453 -3.514 18.922 1 34.09 257 SER B CA 1
ATOM 4116 C C . SER B 1 257 ? 23.781 -4.246 18.719 1 34.09 257 SER B C 1
ATOM 4118 O O . SER B 1 257 ? 24.547 -4.434 19.672 1 34.09 257 SER B O 1
ATOM 4120 N N . ALA B 1 258 ? 23.984 -4.996 17.656 1 32.03 258 ALA B N 1
ATOM 4121 C CA . ALA B 1 258 ? 25.359 -5.496 17.625 1 32.03 258 ALA B CA 1
ATOM 4122 C C . ALA B 1 258 ? 26.297 -4.488 16.953 1 32.03 258 ALA B C 1
ATOM 4124 O O . ALA B 1 258 ? 25.938 -3.867 15.953 1 32.03 258 ALA B O 1
#

Solvent-accessible surface area (backbone atoms only — not comparable to full-atom values): 27212 Å² total; per-residue (Å²): 122,72,68,80,61,38,68,87,60,63,49,71,66,40,52,51,54,31,69,68,40,82,58,23,68,54,50,47,42,52,43,40,50,50,47,53,51,43,23,61,78,59,65,47,53,68,69,33,39,52,46,17,34,48,49,43,50,52,46,33,43,76,48,57,61,49,82,92,46,42,61,33,49,46,41,16,25,47,51,51,21,25,62,72,62,70,43,80,75,51,72,65,56,46,46,53,49,48,53,48,54,49,47,56,61,63,21,27,67,42,56,86,65,56,67,64,12,45,72,48,44,57,57,42,42,55,51,41,52,53,41,23,55,54,37,33,52,50,50,34,57,76,48,71,66,59,75,74,69,62,58,29,70,59,49,34,52,52,50,28,47,75,70,70,43,58,83,40,56,66,52,52,51,46,20,50,51,44,47,56,53,38,50,57,43,68,50,67,34,71,40,48,41,56,39,50,23,48,18,26,43,52,49,24,29,47,27,58,54,46,85,72,66,84,73,59,47,54,82,56,77,33,51,70,67,54,27,52,52,48,44,51,50,56,53,47,45,41,37,49,52,63,50,45,64,52,53,50,52,50,53,63,56,50,55,67,73,99,124,72,66,79,62,38,68,86,59,64,48,71,67,39,51,52,54,31,68,67,41,81,59,24,66,56,50,46,42,52,45,40,48,49,45,52,51,43,23,60,78,59,66,49,52,68,69,32,39,53,44,17,32,48,50,42,50,51,46,32,44,76,48,56,61,50,81,91,46,43,60,33,50,46,41,16,23,47,52,51,21,23,61,71,62,71,43,82,73,52,71,66,56,46,46,52,48,46,51,48,52,49,47,55,62,62,20,27,65,44,56,83,65,56,68,65,15,44,68,46,46,55,58,41,41,57,49,40,52,52,42,21,55,54,35,34,52,51,50,35,58,76,49,71,65,59,76,75,70,64,57,31,70,59,50,36,51,52,50,28,45,74,71,70,44,59,82,40,57,66,51,50,51,46,20,51,51,43,48,56,53,38,49,57,42,68,51,67,34,71,41,49,40,56,38,50,23,48,19,27,43,54,49,26,28,47,27,60,54,47,84,72,66,84,74,60,47,53,82,56,76,33,51,70,67,55,29,53,51,48,43,51,50,55,53,48,43,42,36,47,53,62,50,46,64,48,52,52,50,50,54,62,55,49,58,66,72,100

InterPro domains:
  IPR006671 Cyclin, N-terminal [PF00134] (33-147)
  IPR013763 Cyclin-like domain [SM00385] (33-141)
  IPR013763 Cyclin-like domain [SM00385] (158-236)
  IPR036915 Cyclin-like superfamily [SSF47954] (11-149)
  IPR036915 Cyclin-like superfamily [SSF47954] (152-249)
  IPR043198 Cyclin/Cyclin-like subunit Ssn8 [PTHR10026] (31-241)

Sequence (516 aa):
MADSLVHSLASSSQLEAFDSFEYAEELCTLGSEWIQEAGVLLNLTQNCVIVCLILFRRYCTLYPPRVPDLDAIVMACVSIGSKTTETPASVQDICNVVVYLKERFKDTNFEARGFIAHDLYSEEMYSSRNRLSNMELEVLRALNFDTHIVIPHKLAIHYLQTLQLIDNKKLLQITWNFLNDASRTRLCVLYPPFSLACGCIAMAARVIGMKLPKDWYRVFDTTKEEIDSLTSILENFYKTSAIAHKTLYLIFTEQVSAMADSLVHSLASSSQLEAFDSFEYAEELCTLGSEWIQEAGVLLNLTQNCVIVCLILFRRYCTLYPPRVPDLDAIVMACVSIGSKTTETPASVQDICNVVVYLKERFKDTNFEARGFIAHDLYSEEMYSSRNRLSNMELEVLRALNFDTHIVIPHKLAIHYLQTLQLIDNKKLLQITWNFLNDASRTRLCVLYPPFSLACGCIAMAARVIGMKLPKDWYRVFDTTKEEIDSLTSILENFYKTSAIAHKTLYLIFTEQVSA

Secondary structure (DSSP, 8-state):
--GGGSPPPPPHHHHHHHHHSTTHHHHHHHHHHHHHHHHHHTT--HHHHHHHHHHHHHHHHHS---GGGHHHHHHHHHHHHHHHTT----HHHHHHHHHHHHHHHHGGG--SS----HHHHHHHHHHHHHHHHHHHHHHHHHTTT------HHHHHHHHHHHTT-TT-HHHHHHHHHHHHHHHTSTHHHHS-HHHHHHHHHHHHHHHTTPPPPTTGGGGGT--HHHHHHHHHHHHHHHHHHHHHHHHHHHHHHHHHH-/--GGGSPPPPPHHHHHHHHHSTTHHHHHHHHHHHHHHHHHHTT--HHHHHHHHHHHHHHHHHS---GGGHHHHHHHHHHHHHHHTT----HHHHHHHHHHHHHHHHGGG--SS----HHHHHHHHHHHHHHHHHHHHHHHHHTTT------HHHHHHHHHHHTT-TT-HHHHHHHHHHHHHHHTSTHHHHS-HHHHHHHHHHHHHHHTTPPPPTTGGGGGT--HHHHHHHHHHHHHHHHHHHHHHHHHHHHHHHHHH-

Nearest PDB structures (foldseek):
  5acb-assembly1_B  TM=8.000E-01  e=2.258E-07  Homo sapiens
  4un0-assembly2_B  TM=8.022E-01  e=3.065E-07  Homo sapiens
  7mkx-assembly1_B  TM=7.872E-01  e=1.965E-04  Homo sapiens
  6guc-assembly2_D  TM=7.782E-01  e=5.136E-04  Bos taurus
  4cfu-assembly1_B  TM=7.465E-01  e=5.605E-04  Homo sapiens

Foldseek 3Di:
DVVVQWAAFDDPVLQVVQVPDPCLLLLLLLLLVLLVVLCVVQVNDPQLSLLLLLLLLQQCSNPRDDPVLSLLSSLLSSVLSCVVVVNDDDSQSSLVSSVVSSLVLLCVVVPPPPVPVPPCCVVVSVVSSVSNVVSNVVSCVSRVVPSNHDQLLVLLCVLCVVQVNNVVVQLNVQLVVLSSLCSSDSNSNRDTSLLSSVLSSVVSCVVVVHDGPPPSSVVSVYDPVSSVVSNVVSVVCVVCVVCSVVVVSCVSVVVVVD/DVVVQWAAFDDPVLQVVQVPDPCLLLLLLLLLVLLVVLCVVQVNDPQLSLLLLLLLLQQCSNPRDDPVLSLLSSLLSSVLSCVVVVNDDDSQSSLVSSVVSSCVLLCVVVPPPPVPVPPCCVVVSVVSSVSNVVSNVVSCVSRVVPSNDDQLLVLLCVLCVVQVNNVVVQLNVQLVVLSSLCSSDSNSNHDTSLLSSVLSSVVSCVVVVHDGDPPSSVVSVYDPVSSVVSNVVSVVCVVCVVCSVVVVVCVSVVVVVD

Radius of gyration: 22.98 Å; Cα contacts (8 Å, |Δi|>4): 675; chains: 2; bounding box: 53×66×53 Å

pLDDT: mean 82.78, std 18.77, range [27.69, 98.62]

Organism: Schizosaccharomyces pombe (strain 972 / ATCC 24843) (NCBI:txid284812)